Protein 9DDY (pdb70)

Radius of gyration: 24.17 Å; Cα contacts (8 Å, |Δi|>4): 860; chains: 2; bounding box: 58×56×66 Å

InterPro domains:
  IPR000092 Polyprenyl synthetase-like [PF00348] (26-270)
  IPR000092 Polyprenyl synthetase-like [cd00685] (27-274)
  IPR008949 Isoprenoid synthase domain superfamily [G3DSA:1.10.600.10] (1-289)
  IPR008949 Isoprenoid synthase domain superfamily [SSF48576] (5-269)
  IPR033749 Polyprenyl synthetase, conserved site [PS00444] (207-219)
  IPR033749 Polyprenyl synthetase, conserved site [PS00723] (77-93)
  IPR053378 Prenyl diphosphate synthase [NF045485] (5-272)

Sequence (554 aa):
SNAMKKQEKLALVESALEDFYGDQQFASSLRESVLYSIHAGGKRIRPFLLLEVLEALQVTIKPAHAQVATALEMIHTGSLIHDDLPAMDDDDYRRGRLTNHKKFGEAMAILAGDALFLDSYALIAQADLPSQIKVDLIANLSLASGSLGMVAGQVLDMEGEHQHLSLEELQTIHANKTGKLLAYPFQAAAIIAELSPEMQVKLKTVGELIGLAFQVRDDVLDVTASAEKSTYPALLGLEESIAFCNQTLDQANEKLEEIAQQLPFETESIVSVVESLRINMKKQEKLALVESALEDFYGDQQQFASSLRESVLYSIHAGGKRIRPFLLLEVLEALQVTIKPAHAQVATALEMIHTGSLIHDDLPAMDDDDYRRGRLTNHKKFGEAMAILAGDALFLDSYALIAQADLPSQIKVDLIANLSLASGSLGMVAGQVLDMEGEHQHLSLEELQTIHANKTGKLLAYPFQAAAIIAELSPEMQVKLKTVGELIGLAFQVRDDVLDVTAKSTYPALLGLEESIAFCNQTLDQANEKLEEIAQQLPFETESIVSVVESLRIN

Foldseek 3Di:
DVVVVLVVLVVLLLVLQDVVLDPVDDPVLLSVLLVVLVVPDDPLLLLSLLVLQLVQQVHDDDSLSSLLSNLLVLLVSLVVLVCCACVHVVNCDDPNDGGSCNVRNRVSSNVSSVCSNVCSLVSLCPGPADPVLSVVSVVLSCCLRDCNAQVVLSVLQRVQFPHDDDPVSVLSSQCRNFQSSQLSSQLNSCSRVVHDPVLSVLSSVLSNLLSVLQQLLVLLCCPVVHRGTDHPCNHPNSVVSLVSSLVSLVVSVVSLVVSVVPHSGDCVSVNVSSVVSRDD/DVLVVLVVLLVCLVCVVLDDPDDPVLLSVLLVCLVVVDDSLLLLSLLQQQLVLQVHDDDSLSSLLSNLLVLLVSLVVLVCCACVHVVNQDDPRHGHSCNVRNRVSSNVSSVCSNVCSLVSLVPGPADPVLSVVSVVLSCCLRDCNAQVVLSVCVRVCVVDDDDVVVVLVSQCRNFQSSQLSSQLNSCSRSVHDPVLSVLSSVLSSLLRSLVQLLVQLVVVVVCSHPCNPVRNPVSLVVSVVSLVVSVVSQVVSCVVHRGNCPVVNVVSVVSRDD

Organism: Streptococcus pneumoniae serotype 4 (strain ATCC BAA-334 / TIGR4) (NCBI:txid170187)

Secondary structure (DSSP, 8-state):
-HHHHHHHHHHHHHHHHHHHTTTT---HHHHHHHHHHHTT----HHHHHHHHHHHHTT----HHHHHHHHHHHHHHHHHHHHHTSTTTT--SEETTEE-HHHHH-HHHHHHHHHHHHHHHHHHHHTSSS-HHHHHHHHHHHHHHHSTTTHHHHHHHHHHTTT----HHHHHHHHIIIIIHHHHHHHHHHHHHTT--HHHHHHHHHHHHHHHHHHHHHHHHHHHHT------HHHHH-HHHHHHHHHHHHHHHHHHHHHHHTTS---THHHHHHHHHT---/-HHHHHHHHHHHHHHHHTSTT---HHHHHHHHHHHTT----HHHHHHHHHHHHTTPPP-HHHHHHHHHHHHHHHHHHHHHHSTTTT--SEETTEE-HHHHH-HHHHHHHHHHHHHHHHHHHHTSSS-HHHHHHHHHHHHHHHSTTTHHHHHHHHHHHTTS---HHHHHHHHIIIIIHHHHHHHHHHHHHTT--HHHHHHHHHHHHHHHHHHHHHHHHHHS----SHHHHT-HHHHHHHHHHHHHHHHHHHHHHHHHS----HHHHHHHHHT---

Structure (mmCIF, N/CA/C/O backbone):
data_9DDY
#
_entry.id   9DDY
#
_cell.length_a   51.643
_cell.length_b   101.496
_cell.length_c   119.889
_cell.angle_alpha   90.000
_cell.angle_beta   90.000
_cell.angle_gamma   90.000
#
_symmetry.space_group_name_H-M   'P 21 21 21'
#
loop_
_entity.id
_entity.type
_entity.pdbx_description
1 polymer Geranyltranstransferase
2 non-polymer GLYCEROL
3 water water
#
loop_
_atom_site.group_PDB
_atom_site.id
_atom_site.type_symbol
_atom_site.label_atom_id
_atom_site.label_alt_id
_atom_site.label_comp_id
_atom_site.label_asym_id
_atom_site.label_entity_id
_atom_site.label_seq_id
_atom_site.pdbx_PDB_ins_code
_atom_site.Cartn_x
_atom_site.Cartn_y
_atom_site.Cartn_z
_atom_site.occupancy
_atom_site.B_iso_or_equiv
_atom_site.auth_seq_id
_atom_site.auth_comp_id
_atom_site.auth_asym_id
_atom_site.auth_atom_id
_atom_site.pdbx_PDB_model_num
ATOM 1 N N . SER A 1 1 ? 21.38238 -13.62363 2.99496 1.000 80.22394 -2 SER A N 1
ATOM 2 C CA . SER A 1 1 ? 21.81438 -12.44047 2.26094 1.000 73.69886 -2 SER A CA 1
ATOM 3 C C . SER A 1 1 ? 22.09117 -11.29426 3.22572 1.000 66.88064 -2 SER A C 1
ATOM 4 O O . SER A 1 1 ? 21.25420 -10.97202 4.06779 1.000 68.61970 -2 SER A O 1
ATOM 7 N N . ASN A 1 2 ? 23.27457 -10.68581 3.10500 1.000 72.79972 -1 ASN A N 1
ATOM 8 C CA . ASN A 1 2 ? 23.63256 -9.59436 4.00542 1.000 74.11898 -1 ASN A CA 1
ATOM 9 C C . ASN A 1 2 ? 22.71932 -8.39235 3.80044 1.000 72.61737 -1 ASN A C 1
ATOM 10 O O . ASN A 1 2 ? 22.34912 -7.71388 4.76559 1.000 74.43605 -1 ASN A O 1
ATOM 15 N N . ALA A 1 3 ? 22.34204 -8.11449 2.54947 1.000 70.17107 0 ALA A N 1
ATOM 16 C CA . ALA A 1 3 ? 21.39997 -7.03080 2.28974 1.000 70.00316 0 ALA A CA 1
ATOM 17 C C . ALA A 1 3 ? 20.02060 -7.35717 2.84631 1.000 69.84207 0 ALA A C 1
ATOM 18 O O . ALA A 1 3 ? 19.33413 -6.47361 3.37372 1.000 66.21821 0 ALA A O 1
ATOM 20 N N . MET A 1 4 ? 19.59419 -8.61694 2.73701 1.000 64.57677 1 MET A N 1
ATOM 21 C CA . MET A 1 4 ? 18.37711 -9.03885 3.42137 1.000 65.29174 1 MET A CA 1
ATOM 22 C C . MET A 1 4 ? 18.52466 -8.86969 4.92924 1.000 60.89800 1 MET A C 1
ATOM 23 O O . MET A 1 4 ? 17.76415 -8.12871 5.56125 1.000 60.65747 1 MET A O 1
ATOM 28 N N . LYS A 1 5 ? 19.52894 -9.53120 5.51722 1.000 64.59363 2 LYS A N 1
ATOM 29 C CA . LYS A 1 5 ? 19.74198 -9.46176 6.96179 1.000 64.43613 2 LYS A CA 1
ATOM 30 C C . LYS A 1 5 ? 19.88938 -8.02658 7.45469 1.000 59.70928 2 LYS A C 1
ATOM 31 O O . LYS A 1 5 ? 19.48022 -7.71604 8.57875 1.000 60.30704 2 LYS A O 1
ATOM 37 N N . LYS A 1 6 ? 20.47202 -7.14125 6.64126 1.000 60.59624 3 LYS A N 1
ATOM 38 C CA . LYS A 1 6 ? 20.49284 -5.72577 6.99840 1.000 60.19849 3 LYS A CA 1
ATOM 39 C C . LYS A 1 6 ? 19.08146 -5.15527 7.03417 1.000 59.34942 3 LYS A C 1
ATOM 40 O O . LYS A 1 6 ? 18.72746 -4.40535 7.95124 1.000 56.57716 3 LYS A O 1
ATOM 46 N N . GLN A 1 7 ? 18.25815 -5.50974 6.04637 1.000 58.32468 4 GLN A N 1
ATOM 47 C CA . GLN A 1 7 ? 16.86608 -5.07518 6.04557 1.000 58.70824 4 GLN A CA 1
ATOM 48 C C . GLN A 1 7 ? 16.10826 -5.64859 7.23763 1.000 57.62197 4 GLN A C 1
ATOM 49 O O . GLN A 1 7 ? 15.24630 -4.97666 7.81682 1.000 56.56422 4 GLN A O 1
ATOM 55 N N . GLU A 1 8 ? 16.42858 -6.88448 7.62887 1.000 56.77650 5 GLU A N 1
ATOM 56 C CA . GLU A 1 8 ? 15.75045 -7.50459 8.76302 1.000 55.82857 5 GLU A CA 1
ATOM 57 C C . GLU A 1 8 ? 16.15023 -6.84461 10.07880 1.000 56.87091 5 GLU A C 1
ATOM 58 O O . GLU A 1 8 ? 15.31467 -6.68166 10.97669 1.000 55.12553 5 GLU A O 1
ATOM 64 N N . LYS A 1 9 ? 17.42008 -6.45604 10.21296 1.000 57.08368 6 LYS A N 1
ATOM 65 C CA . LYS A 1 9 ? 17.85298 -5.76573 11.42314 1.000 54.24937 6 LYS A CA 1
ATOM 66 C C . LYS A 1 9 ? 17.21256 -4.38711 11.52055 1.000 54.12819 6 LYS A C 1
ATOM 67 O O . LYS A 1 9 ? 16.70112 -4.00105 12.57856 1.000 53.49384 6 LYS A O 1
ATOM 73 N N . LEU A 1 10 ? 17.22030 -3.63483 10.41805 1.000 53.26041 7 LEU A N 1
ATOM 74 C CA . LEU A 1 10 ? 16.58124 -2.32527 10.40278 1.000 54.31316 7 LEU A CA 1
ATOM 75 C C . LEU A 1 10 ? 15.06893 -2.41911 10.55461 1.000 54.55411 7 LEU A C 1
ATOM 76 O O . LEU A 1 10 ? 14.44377 -1.45632 11.01287 1.000 53.44221 7 LEU A O 1
ATOM 81 N N . ALA A 1 11 ? 14.46800 -3.55058 10.17698 1.000 53.15571 8 ALA A N 1
ATOM 82 C CA . ALA A 1 11 ? 13.04426 -3.74397 10.42485 1.000 54.23334 8 ALA A CA 1
ATOM 83 C C . ALA A 1 11 ? 12.74937 -3.85476 11.91429 1.000 52.96764 8 ALA A C 1
ATOM 84 O O . ALA A 1 11 ? 11.67630 -3.43826 12.36349 1.000 52.40455 8 ALA A O 1
ATOM 86 N N . LEU A 1 12 ? 13.68087 -4.41246 12.69231 1.000 52.18747 9 LEU A N 1
ATOM 87 C CA . LEU A 1 12 ? 13.49731 -4.46014 14.13895 1.000 50.24396 9 LEU A CA 1
ATOM 88 C C . LEU A 1 12 ? 13.54489 -3.06280 14.74044 1.000 50.41458 9 LEU A C 1
ATOM 89 O O . LEU A 1 12 ? 12.74914 -2.73389 15.62836 1.000 53.40692 9 LEU A O 1
ATOM 94 N N . VAL A 1 13 ? 14.47352 -2.22903 14.26795 1.000 50.29088 10 VAL A N 1
ATOM 95 C CA . VAL A 1 13 ? 14.55763 -0.85306 14.74527 1.000 52.71507 10 VAL A CA 1
ATOM 96 C C . VAL A 1 13 ? 13.34359 -0.05624 14.28767 1.000 50.75600 10 VAL A C 1
ATOM 97 O O . VAL A 1 13 ? 12.76722 0.72221 15.05732 1.000 50.99598 10 VAL A O 1
ATOM 101 N N . GLU A 1 14 ? 12.93852 -0.23480 13.02839 1.000 51.25363 11 GLU A N 1
ATOM 102 C CA . GLU A 1 14 ? 11.74800 0.44295 12.52765 1.000 51.85400 11 GLU A CA 1
ATOM 103 C C . GLU A 1 14 ? 10.51101 0.03378 13.31607 1.000 53.09619 11 GLU A C 1
ATOM 104 O O . GLU A 1 14 ? 9.65880 0.87327 13.63042 1.000 54.25053 11 GLU A O 1
ATOM 110 N N . SER A 1 15 ? 10.39829 -1.25521 13.64668 1.000 53.07585 12 SER A N 1
ATOM 111 C CA . SER A 1 15 ? 9.25403 -1.72805 14.41820 1.000 53.93756 12 SER A CA 1
ATOM 112 C C . SER A 1 15 ? 9.25279 -1.14006 15.82310 1.000 56.35325 12 SER A C 1
ATOM 113 O O . SER A 1 15 ? 8.19886 -0.74577 16.33579 1.000 58.59542 12 SER A O 1
ATOM 116 N N . ALA A 1 16 ? 10.42342 -1.07632 16.46263 1.000 54.37539 13 ALA A N 1
ATOM 117 C CA . ALA A 1 16 ? 10.50765 -0.48278 17.79204 1.000 53.25216 13 ALA A CA 1
ATOM 118 C C . ALA A 1 16 ? 10.21936 1.01183 17.75832 1.000 54.22381 13 ALA A C 1
ATOM 119 O O . ALA A 1 16 ? 9.66322 1.55658 18.71931 1.000 54.66758 13 ALA A O 1
ATOM 121 N N . LEU A 1 17 ? 10.58853 1.68688 16.66700 1.000 51.99391 14 LEU A N 1
ATOM 122 C CA . LEU A 1 17 ? 10.32193 3.11650 16.55065 1.000 51.87498 14 LEU A CA 1
ATOM 123 C C . LEU A 1 17 ? 8.82777 3.39841 16.47270 1.000 55.83338 14 LEU A C 1
ATOM 124 O O . LEU A 1 17 ? 8.34507 4.38223 17.04597 1.000 54.24479 14 LEU A O 1
ATOM 129 N N . GLU A 1 18 ? 8.07863 2.54701 15.77075 1.000 52.97899 15 GLU A N 1
ATOM 130 C CA . GLU A 1 18 ? 6.64835 2.77859 15.61851 1.000 55.71218 15 GLU A CA 1
ATOM 131 C C . GLU A 1 18 ? 5.84991 2.33523 16.83892 1.000 54.95195 15 GLU A C 1
ATOM 132 O O . GLU A 1 18 ? 4.76861 2.87835 17.08710 1.000 54.01734 15 GLU A O 1
ATOM 138 N N . ASP A 1 19 ? 6.34425 1.36566 17.61336 1.000 59.60171 16 ASP A N 1
ATOM 139 C CA . ASP A 1 19 ? 5.61433 0.98575 18.81961 1.000 58.89726 16 ASP A CA 1
ATOM 140 C C . ASP A 1 19 ? 5.69563 2.07670 19.87820 1.000 57.95801 16 ASP A C 1
ATOM 141 O O . ASP A 1 19 ? 4.69603 2.38027 20.54168 1.000 58.25316 16 ASP A O 1
ATOM 146 N N . PHE A 1 20 ? 6.87441 2.67945 20.05062 1.000 53.24049 17 PHE A N 1
ATOM 147 C CA . PHE A 1 20 ? 7.01209 3.72971 21.05318 1.000 51.27656 17 PHE A CA 1
ATOM 148 C C . PHE A 1 20 ? 6.22518 4.97143 20.65859 1.000 49.29208 17 PHE A C 1
ATOM 149 O O . PHE A 1 20 ? 5.60716 5.61961 21.51143 1.000 48.81556 17 PHE A O 1
ATOM 157 N N . TYR A 1 21 ? 6.24259 5.32035 19.37865 1.000 48.24344 18 TYR A N 1
ATOM 158 C CA . TYR A 1 21 ? 5.43759 6.42180 18.85148 1.000 49.07679 18 TYR A CA 1
ATOM 159 C C . TYR A 1 21 ? 4.15947 5.90160 18.20725 1.000 50.38599 18 TYR A C 1
ATOM 160 O O . TYR A 1 21 ? 3.80867 6.26229 17.08482 1.000 50.17945 18 TYR A O 1
ATOM 169 N N . GLY A 1 22 ? 3.44487 5.03865 18.92554 1.000 50.09360 19 GLY A N 1
ATOM 170 C CA . GLY A 1 22 ? 2.23156 4.45162 18.39605 1.000 53.61191 19 GLY A CA 1
ATOM 171 C C . GLY A 1 22 ? 0.99326 4.71965 19.22510 1.000 54.30328 19 GLY A C 1
ATOM 172 O O . GLY A 1 22 ? 0.59809 5.87443 19.41718 1.000 54.42428 19 GLY A O 1
ATOM 173 N N . ASP A 1 23 ? 0.37417 3.64531 19.72310 1.000 54.19040 20 ASP A N 1
ATOM 174 C CA . ASP A 1 23 ? -0.90031 3.76667 20.42398 1.000 53.01467 20 ASP A CA 1
ATOM 175 C C . ASP A 1 23 ? -0.75878 4.49610 21.75365 1.000 53.47397 20 ASP A C 1
ATOM 176 O O . ASP A 1 23 ? -1.71895 5.12208 22.21752 1.000 51.50424 20 ASP A O 1
ATOM 181 N N . GLN A 1 24 ? 0.41719 4.42860 22.38233 1.000 52.20022 21 GLN A N 1
ATOM 182 C CA . GLN A 1 24 ? 0.60357 5.09555 23.66482 1.000 50.23679 21 GLN A CA 1
ATOM 183 C C . GLN A 1 24 ? 0.65201 6.61130 23.52690 1.000 48.99823 21 GLN A C 1
ATOM 184 O O . GLN A 1 24 ? 0.46745 7.31634 24.52452 1.000 47.59736 21 GLN A O 1
ATOM 190 N N . GLN A 1 25 ? 0.88796 7.12464 22.32224 1.000 48.22707 22 GLN A N 1
ATOM 191 C CA . GLN A 1 25 ? 0.94426 8.56499 22.11737 1.000 48.84616 22 GLN A CA 1
ATOM 192 C C . GLN A 1 25 ? -0.45146 9.17226 22.17288 1.000 48.68999 22 GLN A C 1
ATOM 193 O O . GLN A 1 25 ? -1.40881 8.62333 21.62098 1.000 48.86705 22 GLN A O 1
ATOM 199 N N . PHE A 1 26 ? -0.56466 10.31612 22.84773 1.000 46.88568 23 PHE A N 1
ATOM 200 C CA . PHE A 1 26 ? -1.81024 11.06596 22.88475 1.000 47.19651 23 PHE A CA 1
ATOM 201 C C . PHE A 1 26 ? -1.70559 12.44197 22.24341 1.000 47.33010 23 PHE A C 1
ATOM 202 O O . PHE A 1 26 ? -2.74294 13.06719 21.99474 1.000 49.23982 23 PHE A O 1
ATOM 210 N N . ALA A 1 27 ? -0.49706 12.92850 21.96841 1.000 44.58364 24 ALA A N 1
ATOM 211 C CA . ALA A 1 27 ? -0.29783 14.15240 21.19429 1.000 47.78151 24 ALA A CA 1
ATOM 212 C C . ALA A 1 27 ? -0.28615 13.76033 19.72242 1.000 46.37451 24 ALA A C 1
ATOM 213 O O . ALA A 1 27 ? 0.71406 13.25138 19.21165 1.000 46.79597 24 ALA A O 1
ATOM 215 N N . SER A 1 28 ? -1.40799 13.99572 19.03953 1.000 47.96773 25 SER A N 1
ATOM 216 C CA . SER A 1 28 ? -1.57021 13.50911 17.67254 1.000 47.51321 25 SER A CA 1
ATOM 217 C C . SER A 1 28 ? -0.52023 14.10399 16.73949 1.000 47.57064 25 SER A C 1
ATOM 218 O O . SER A 1 28 ? 0.16025 13.37437 16.00829 1.000 47.56928 25 SER A O 1
ATOM 221 N N . SER A 1 29 ? -0.36394 15.43144 16.76116 1.000 48.10398 26 SER A N 1
ATOM 222 C CA . SER A 1 29 ? 0.59405 16.07992 15.86978 1.000 47.58660 26 SER A CA 1
ATOM 223 C C . SER A 1 29 ? 2.03176 15.70562 16.20480 1.000 47.54300 26 SER A C 1
ATOM 224 O O . SER A 1 29 ? 2.87164 15.61662 15.30189 1.000 48.82210 26 SER A O 1
ATOM 227 N N . LEU A 1 30 ? 2.34018 15.49543 17.48589 1.000 46.68890 27 LEU A N 1
ATOM 228 C CA . LEU A 1 30 ? 3.70305 15.12787 17.85422 1.000 45.26814 27 LEU A CA 1
ATOM 229 C C . LEU A 1 30 ? 4.06808 13.75597 17.30373 1.000 43.58639 27 LEU A C 1
ATOM 230 O O . LEU A 1 30 ? 5.16525 13.56948 16.76479 1.000 44.57337 27 LEU A O 1
ATOM 235 N N . ARG A 1 31 ? 3.15542 12.78808 17.42060 1.000 44.59940 28 ARG A N 1
ATOM 236 C CA . ARG A 1 31 ? 3.39580 11.46972 16.84465 1.000 46.10543 28 ARG A CA 1
ATOM 237 C C . ARG A 1 31 ? 3.55809 11.55107 15.33386 1.000 46.87339 28 ARG A C 1
ATOM 238 O O . ARG A 1 31 ? 4.44796 10.91050 14.76250 1.000 46.40888 28 ARG A O 1
ATOM 246 N N . GLU A 1 32 ? 2.70706 12.33605 14.67051 1.000 45.83338 29 GLU A N 1
ATOM 247 C CA . GLU A 1 32 ? 2.77410 12.43607 13.21759 1.000 48.85004 29 GLU A CA 1
ATOM 248 C C . GLU A 1 32 ? 4.07231 13.09265 12.76583 1.000 47.82205 29 GLU A C 1
ATOM 249 O O . GLU A 1 32 ? 4.67841 12.66377 11.77743 1.000 48.04695 29 GLU A O 1
ATOM 255 N N . SER A 1 33 ? 4.51694 14.13133 13.47718 1.000 47.27399 30 SER A N 1
ATOM 256 C CA . SER A 1 33 ? 5.74796 14.81447 13.09189 1.000 47.70866 30 SER A CA 1
ATOM 257 C C . SER A 1 33 ? 6.96884 13.93376 13.32598 1.000 46.77346 30 SER A C 1
ATOM 258 O O . SER A 1 33 ? 7.89325 13.91515 12.50510 1.000 46.79862 30 SER A O 1
ATOM 261 N N . VAL A 1 34 ? 6.99153 13.19989 14.43993 1.000 43.89000 31 VAL A N 1
ATOM 262 C CA . VAL A 1 34 ? 8.12679 12.33223 14.73781 1.000 45.13453 31 VAL A CA 1
ATOM 263 C C . VAL A 1 34 ? 8.19977 11.18594 13.73586 1.000 48.63468 31 VAL A C 1
ATOM 264 O O . VAL A 1 34 ? 9.26798 10.88518 13.19016 1.000 46.22415 31 VAL A O 1
ATOM 268 N N . LEU A 1 35 ? 7.06393 10.53302 13.47243 1.000 49.98364 32 LEU A N 1
ATOM 269 C CA . LEU A 1 35 ? 7.05591 9.42588 12.52073 1.000 50.28283 32 LEU A CA 1
ATOM 270 C C . LEU A 1 35 ? 7.41640 9.88655 11.11495 1.000 50.12528 32 LEU A C 1
ATOM 271 O O . LEU A 1 35 ? 7.94790 9.09932 10.32383 1.000 49.04559 32 LEU A O 1
ATOM 276 N N . TYR A 1 36 ? 7.13873 11.15004 10.78516 1.000 48.43243 33 TYR A N 1
ATOM 277 C CA . TYR A 1 36 ? 7.47806 11.66021 9.46026 1.000 52.50331 33 TYR A CA 1
ATOM 278 C C . TYR A 1 36 ? 8.98508 11.64337 9.23497 1.000 53.19521 33 TYR A C 1
ATOM 279 O O . TYR A 1 36 ? 9.46615 11.13930 8.21367 1.000 53.16849 33 TYR A O 1
ATOM 288 N N . SER A 1 37 ? 9.74941 12.19514 10.18120 1.000 50.31895 34 SER A N 1
ATOM 289 C CA . SER A 1 37 ? 11.20302 12.15906 10.06046 1.000 50.36613 34 SER A CA 1
ATOM 290 C C . SER A 1 37 ? 11.73776 10.74093 10.20264 1.000 52.21445 34 SER A C 1
ATOM 291 O O . SER A 1 37 ? 12.79692 10.41967 9.65164 1.000 54.27411 34 SER A O 1
ATOM 294 N N . ILE A 1 38 ? 11.02512 9.88578 10.93695 1.000 51.53227 35 ILE A N 1
ATOM 295 C CA . ILE A 1 38 ? 11.39245 8.47562 11.00945 1.000 53.81880 35 ILE A CA 1
ATOM 296 C C . ILE A 1 38 ? 11.18339 7.80518 9.65657 1.000 57.98649 35 ILE A C 1
ATOM 297 O O . ILE A 1 38 ? 12.04499 7.06261 9.17153 1.000 59.62086 35 ILE A O 1
ATOM 302 N N . HIS A 1 39 ? 10.04212 8.06941 9.02136 1.000 56.26693 36 HIS A N 1
ATOM 303 C CA . HIS A 1 39 ? 9.69962 7.48184 7.73182 1.000 59.38484 36 HIS A CA 1
ATOM 304 C C . HIS A 1 39 ? 10.39431 8.16560 6.56120 1.000 67.37140 36 HIS A C 1
ATOM 305 O O . HIS A 1 39 ? 10.04706 7.89010 5.40693 1.000 69.57791 36 HIS A O 1
ATOM 312 N N . ALA A 1 40 ? 11.35670 9.04778 6.82504 1.000 68.66103 37 ALA A N 1
ATOM 313 C CA . ALA A 1 40 ? 12.14343 9.67794 5.77339 1.000 73.51681 37 ALA A CA 1
ATOM 314 C C . ALA A 1 40 ? 13.20507 8.75044 5.19679 1.000 84.51303 37 ALA A C 1
ATOM 315 O O . ALA A 1 40 ? 14.03339 9.20018 4.39791 1.000 87.29806 37 ALA A O 1
ATOM 317 N N . GLY A 1 41 ? 13.19976 7.47547 5.57835 1.000 92.85138 38 GLY A N 1
ATOM 318 C CA . GLY A 1 41 ? 14.18751 6.53664 5.08851 1.000 96.45877 38 GLY A CA 1
ATOM 319 C C . GLY A 1 41 ? 15.49541 6.63370 5.84234 1.000 104.16377 38 GLY A C 1
ATOM 320 O O . GLY A 1 41 ? 15.50661 6.72749 7.07309 1.000 100.75541 38 GLY A O 1
ATOM 321 N N . GLY A 1 42 ? 16.59814 6.61787 5.11944 1.000 106.30768 39 GLY A N 1
ATOM 322 C CA . GLY A 1 42 ? 17.89724 6.72534 5.74591 1.000 103.84023 39 GLY A CA 1
ATOM 323 C C . GLY A 1 42 ? 18.66470 5.41824 5.67017 1.000 99.66508 39 GLY A C 1
ATOM 324 O O . GLY A 1 42 ? 18.08834 4.32212 5.67888 1.000 97.13785 39 GLY A O 1
ATOM 325 N N . LYS A 1 43 ? 19.99234 5.53405 5.58592 1.000 97.01152 40 LYS A N 1
ATOM 326 C CA . LYS A 1 43 ? 20.82867 4.33904 5.58544 1.000 89.88868 40 LYS A CA 1
ATOM 327 C C . LYS A 1 43 ? 20.75899 3.61408 6.92363 1.000 82.64816 40 LYS A C 1
ATOM 328 O O . LYS A 1 43 ? 20.96467 2.39509 6.97864 1.000 81.00317 40 LYS A O 1
ATOM 334 N N . ARG A 1 44 ? 20.44680 4.34064 8.00035 1.000 69.73906 41 ARG A N 1
ATOM 335 C CA . ARG A 1 44 ? 20.37737 3.77700 9.34914 1.000 63.27343 41 ARG A CA 1
ATOM 336 C C . ARG A 1 44 ? 21.70232 3.12936 9.73591 1.000 55.33667 41 ARG A C 1
ATOM 337 O O . ARG A 1 44 ? 21.73414 2.07788 10.37647 1.000 52.96610 41 ARG A O 1
ATOM 345 N N . ILE A 1 45 ? 22.80855 3.76060 9.33724 1.000 55.20781 42 ILE A N 1
ATOM 346 C CA . ILE A 1 45 ? 24.11364 3.14472 9.54667 1.000 54.88117 42 ILE A CA 1
ATOM 347 C C . ILE A 1 45 ? 24.44138 3.05475 11.03186 1.000 48.43662 42 ILE A C 1
ATOM 348 O O . ILE A 1 45 ? 25.14487 2.13321 11.46223 1.000 48.80910 42 ILE A O 1
ATOM 353 N N . ARG A 1 46 ? 23.92140 3.98056 11.84647 1.000 46.57458 43 ARG A N 1
ATOM 354 C CA . ARG A 1 46 ? 24.23841 3.95270 13.27119 1.000 45.60054 43 ARG A CA 1
ATOM 355 C C . ARG A 1 46 ? 23.54843 2.79689 13.99538 1.000 43.86456 43 ARG A C 1
ATOM 356 O O . ARG A 1 46 ? 24.24227 2.02903 14.67825 1.000 41.87658 43 ARG A O 1
ATOM 364 N N . PRO A 1 47 ? 22.22506 2.60941 13.89295 1.000 44.02709 44 PRO A N 1
ATOM 365 C CA . PRO A 1 47 ? 21.63958 1.41186 14.51939 1.000 42.91692 44 PRO A CA 1
ATOM 366 C C . PRO A 1 47 ? 22.05655 0.12236 13.83815 1.000 45.76699 44 PRO A C 1
ATOM 367 O O . PRO A 1 47 ? 22.07195 -0.92824 14.49075 1.000 42.72142 44 PRO A O 1
ATOM 371 N N . PHE A 1 48 ? 22.39825 0.16549 12.54701 1.000 47.27112 45 PHE A N 1
ATOM 372 C CA . PHE A 1 48 ? 22.84513 -1.04586 11.86679 1.000 46.99030 45 PHE A CA 1
ATOM 373 C C . PHE A 1 48 ? 24.19965 -1.50512 12.39107 1.000 45.16913 45 PHE A C 1
ATOM 374 O O . PHE A 1 48 ? 24.41422 -2.70498 12.59763 1.000 45.36722 45 PHE A O 1
ATOM 382 N N . LEU A 1 49 ? 25.12144 -0.56677 12.62355 1.000 43.18600 46 LEU A N 1
ATOM 383 C CA . LEU A 1 49 ? 26.43569 -0.93696 13.14051 1.000 44.19527 46 LEU A CA 1
ATOM 384 C C . LEU A 1 49 ? 26.33135 -1.58747 14.51408 1.000 43.53555 46 LEU A C 1
ATOM 385 O O . LEU A 1 49 ? 27.08309 -2.51844 14.82302 1.000 42.05305 46 LEU A O 1
ATOM 390 N N . LEU A 1 50 ? 25.40783 -1.11264 15.35394 1.000 42.27382 47 LEU A N 1
ATOM 391 C CA . LEU A 1 50 ? 25.24954 -1.70137 16.68063 1.000 43.83180 47 LEU A CA 1
ATOM 392 C C . LEU A 1 50 ? 24.84651 -3.16553 16.57658 1.000 44.45226 47 LEU A C 1
ATOM 393 O O . LEU A 1 50 ? 25.43933 -4.03350 17.22721 1.000 42.61777 47 LEU A O 1
ATOM 398 N N . LEU A 1 51 ? 23.84033 -3.45965 15.75150 1.000 45.11057 48 LEU A N 1
ATOM 399 C CA . LEU A 1 51 ? 23.38574 -4.83699 15.61191 1.000 45.95916 48 LEU A CA 1
ATOM 400 C C . LEU A 1 51 ? 24.38434 -5.68545 14.83395 1.000 47.47782 48 LEU A C 1
ATOM 401 O O . LEU A 1 51 ? 24.45524 -6.90133 15.04552 1.000 51.75152 48 LEU A O 1
ATOM 406 N N . GLU A 1 52 ? 25.16945 -5.07119 13.94489 1.000 46.54384 49 GLU A N 1
ATOM 407 C CA . GLU A 1 52 ? 26.11498 -5.84187 13.14228 1.000 49.72294 49 GLU A CA 1
ATOM 408 C C . GLU A 1 52 ? 27.38012 -6.17252 13.92686 1.000 50.06793 49 GLU A C 1
ATOM 409 O O . GLU A 1 52 ? 27.89192 -7.29435 13.83557 1.000 51.53656 49 GLU A O 1
ATOM 415 N N . VAL A 1 53 ? 27.90127 -5.21185 14.69506 1.000 46.77188 50 VAL A N 1
ATOM 416 C CA . VAL A 1 53 ? 29.03286 -5.49736 15.57464 1.000 50.17846 50 VAL A CA 1
ATOM 417 C C . VAL A 1 53 ? 28.62364 -6.49439 16.65061 1.000 48.76776 50 VAL A C 1
ATOM 418 O O . VAL A 1 53 ? 29.41288 -7.35606 17.05676 1.000 48.29011 50 VAL A O 1
ATOM 422 N N . LEU A 1 54 ? 27.37897 -6.39800 17.12151 1.000 49.08539 51 LEU A N 1
ATOM 423 C CA . LEU A 1 54 ? 26.87623 -7.35401 18.10151 1.000 48.55564 51 LEU A CA 1
ATOM 424 C C . LEU A 1 54 ? 26.83383 -8.76151 17.52085 1.000 51.65952 51 LEU A C 1
ATOM 425 O O . LEU A 1 54 ? 27.20981 -9.73114 18.18977 1.000 51.12855 51 LEU A O 1
ATOM 430 N N . GLU A 1 55 ? 26.38255 -8.89156 16.27187 1.000 52.69981 52 GLU A N 1
ATOM 431 C CA . GLU A 1 55 ? 26.36054 -10.19851 15.62541 1.000 52.75434 52 GLU A CA 1
ATOM 432 C C . GLU A 1 55 ? 27.77184 -10.71838 15.38946 1.000 53.36818 52 GLU A C 1
ATOM 433 O O . GLU A 1 55 ? 28.02920 -11.92028 15.52626 1.000 54.70135 52 GLU A O 1
ATOM 439 N N . ALA A 1 56 ? 28.69899 -9.82662 15.03464 1.000 54.35729 53 ALA A N 1
ATOM 440 C CA . ALA A 1 56 ? 30.07570 -10.23419 14.78922 1.000 60.32835 53 ALA A CA 1
ATOM 441 C C . ALA A 1 56 ? 30.78581 -10.67304 16.06325 1.000 61.56257 53 ALA A C 1
ATOM 442 O O . ALA A 1 56 ? 31.75871 -11.43069 15.98467 1.000 65.24204 53 ALA A O 1
ATOM 444 N N . LEU A 1 57 ? 30.32729 -10.21585 17.22828 1.000 58.28970 54 LEU A N 1
ATOM 445 C CA . LEU A 1 57 ? 30.82752 -10.69819 18.50971 1.000 54.60855 54 LEU A CA 1
ATOM 446 C C . LEU A 1 57 ? 30.14579 -11.98536 18.95618 1.000 56.58037 54 LEU A C 1
ATOM 447 O O . LEU A 1 57 ? 30.25684 -12.34917 20.13257 1.000 57.50632 54 LEU A O 1
ATOM 452 N N . GLN A 1 58 ? 29.43946 -12.66237 18.04634 1.000 55.27311 55 GLN A N 1
ATOM 453 C CA . GLN A 1 58 ? 28.76180 -13.92919 18.33103 1.000 55.06133 55 GLN A CA 1
ATOM 454 C C . GLN A 1 58 ? 27.68398 -13.75997 19.40017 1.000 56.71983 55 GLN A C 1
ATOM 455 O O . GLN A 1 58 ? 27.53161 -14.59556 20.29353 1.000 56.65440 55 GLN A O 1
ATOM 461 N N . VAL A 1 59 ? 26.92301 -12.67360 19.30393 1.000 55.58074 56 VAL A N 1
ATOM 462 C CA . VAL A 1 59 ? 25.82234 -12.39214 20.21820 1.000 55.36885 56 VAL A CA 1
ATOM 463 C C . VAL A 1 59 ? 24.52397 -12.45538 19.42708 1.000 55.95317 56 VAL A C 1
ATOM 464 O O . VAL A 1 59 ? 24.34590 -11.71612 18.45099 1.000 57.25404 56 VAL A O 1
ATOM 468 N N . THR A 1 60 ? 23.61955 -13.33621 19.84613 1.000 55.65588 57 THR A N 1
ATOM 469 C CA . THR A 1 60 ? 22.32419 -13.45099 19.19020 1.000 54.42613 57 THR A CA 1
ATOM 470 C C . THR A 1 60 ? 21.49446 -12.19882 19.44914 1.000 55.52663 57 THR A C 1
ATOM 471 O O . THR A 1 60 ? 21.33793 -11.76968 20.59711 1.000 56.55508 57 THR A O 1
ATOM 475 N N . ILE A 1 61 ? 20.96797 -11.61059 18.37412 1.000 54.62010 58 ILE A N 1
ATOM 476 C CA . ILE A 1 61 ? 20.21833 -10.36545 18.48342 1.000 54.26071 58 ILE A CA 1
ATOM 477 C C . ILE A 1 61 ? 18.88231 -10.62756 19.16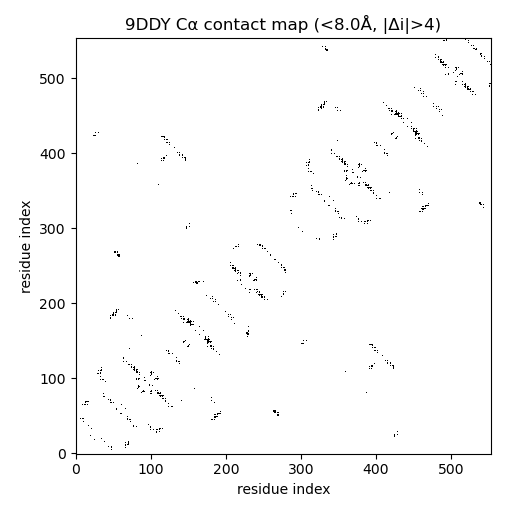341 1.000 55.03150 58 ILE A C 1
ATOM 478 O O . ILE A 1 61 ? 18.14938 -11.55568 18.79732 1.000 56.31787 58 ILE A O 1
ATOM 483 N N . LYS A 1 62 ? 18.56096 -9.80830 20.15585 1.000 54.02239 59 LYS A N 1
ATOM 484 C CA . LYS A 1 62 ? 17.30717 -9.85757 20.88603 1.000 52.39932 59 LYS A CA 1
ATOM 485 C C . LYS A 1 62 ? 16.59595 -8.51740 20.75704 1.000 50.31539 59 LYS A C 1
ATOM 486 O O . LYS A 1 62 ? 17.21765 -7.51169 20.39102 1.000 51.07233 59 LYS A O 1
ATOM 492 N N . PRO A 1 63 ? 15.28814 -8.46303 21.03271 1.000 49.42569 60 PRO A N 1
ATOM 493 C CA . PRO A 1 63 ? 14.59538 -7.16480 20.98223 1.000 51.34734 60 PRO A CA 1
ATOM 494 C C . PRO A 1 63 ? 15.21600 -6.10986 21.88171 1.000 50.48306 60 PRO A C 1
ATOM 495 O O . PRO A 1 63 ? 15.18017 -4.92288 21.53505 1.000 50.13083 60 PRO A O 1
ATOM 499 N N . ALA A 1 64 ? 15.79435 -6.49983 23.02120 1.000 49.49755 61 ALA A N 1
ATOM 500 C CA . ALA A 1 64 ? 16.46047 -5.51792 23.87048 1.000 48.52199 61 ALA A CA 1
ATOM 501 C C . ALA A 1 64 ? 17.62976 -4.86156 23.14860 1.000 47.70869 61 ALA A C 1
ATOM 502 O O . ALA A 1 64 ? 17.90160 -3.67354 23.35786 1.000 41.91172 61 ALA A O 1
ATOM 504 N N . HIS A 1 65 ? 18.32099 -5.61122 22.28725 1.000 48.89477 62 HIS A N 1
ATOM 505 C CA . HIS A 1 65 ? 19.41182 -5.03434 21.50863 1.000 47.99695 62 HIS A CA 1
ATOM 506 C C . HIS A 1 65 ? 18.89383 -4.02505 20.49345 1.000 45.27431 62 HIS A C 1
ATOM 507 O O . HIS A 1 65 ? 19.51044 -2.97337 20.28460 1.000 40.22599 62 HIS A O 1
ATOM 514 N N . ALA A 1 66 ? 17.76529 -4.32942 19.84845 1.000 46.20936 63 ALA A N 1
ATOM 515 C CA . ALA A 1 66 ? 17.20093 -3.40115 18.87635 1.000 42.79990 63 ALA A CA 1
ATOM 516 C C . ALA A 1 66 ? 16.70032 -2.12733 19.54307 1.000 41.65420 63 ALA A C 1
ATOM 517 O O . ALA A 1 66 ? 16.74687 -1.05241 18.93479 1.000 40.51044 63 ALA A O 1
ATOM 519 N N . GLN A 1 67 ? 16.22374 -2.22029 20.78615 1.000 41.51371 64 GLN A N 1
ATOM 520 C CA . GLN A 1 67 ? 15.77301 -1.01895 21.47756 1.000 41.54164 64 GLN A CA 1
ATOM 521 C C . GLN A 1 67 ? 16.93992 -0.10966 21.83931 1.000 40.23221 64 GLN A C 1
ATOM 522 O O . GLN A 1 67 ? 16.78067 1.11582 21.86473 1.000 40.37178 64 GLN A O 1
ATOM 528 N N . VAL A 1 68 ? 18.11633 -0.67957 22.10727 1.000 34.20900 65 VAL A N 1
ATOM 529 C CA . VAL A 1 68 ? 19.29514 0.15125 22.32705 1.000 38.58170 65 VAL A CA 1
ATOM 530 C C . VAL A 1 68 ? 19.68964 0.86000 21.03634 1.000 38.60868 65 VAL A C 1
ATOM 531 O O . VAL A 1 68 ? 19.96868 2.06544 21.03422 1.000 32.21590 65 VAL A O 1
ATOM 535 N N . ALA A 1 69 ? 19.70025 0.12985 19.91633 1.000 41.16052 66 ALA A N 1
ATOM 536 C CA . ALA A 1 69 ? 19.97389 0.74860 18.62283 1.000 40.83446 66 ALA A CA 1
ATOM 537 C C . ALA A 1 69 ? 18.90697 1.77024 18.25093 1.000 39.69603 66 ALA A C 1
ATOM 538 O O . ALA A 1 69 ? 19.20876 2.76395 17.57859 1.000 36.75768 66 ALA A O 1
ATOM 540 N N . THR A 1 70 ? 17.66032 1.53904 18.67133 1.000 36.54056 67 THR A N 1
ATOM 541 C CA . THR A 1 70 ? 16.59443 2.50199 18.41679 1.000 38.29889 67 THR A CA 1
ATOM 542 C C . THR A 1 70 ? 16.86103 3.81951 19.13281 1.000 37.94672 67 THR A C 1
ATOM 543 O O . THR A 1 70 ? 16.68861 4.89766 18.55139 1.000 35.36268 67 THR A O 1
ATOM 547 N N . ALA A 1 71 ? 17.28605 3.74929 20.39723 1.000 38.29839 68 ALA A N 1
ATOM 548 C CA . ALA A 1 71 ? 17.61858 4.95790 21.14321 1.000 36.37874 68 ALA A CA 1
ATOM 549 C C . ALA A 1 71 ? 18.69193 5.76787 20.43082 1.000 35.05823 68 ALA A C 1
ATOM 550 O O . ALA A 1 71 ? 18.62067 7.00184 20.38240 1.000 32.89642 68 ALA A O 1
ATOM 552 N N . LEU A 1 72 ? 19.69337 5.08861 19.86850 1.000 34.70312 69 LEU A N 1
ATOM 553 C CA . LEU A 1 72 ? 20.76141 5.78519 19.15968 1.000 36.18480 69 LEU A CA 1
ATOM 554 C C . LEU A 1 72 ? 20.21729 6.53827 17.95159 1.000 36.53381 69 LEU A C 1
ATOM 555 O O . LEU A 1 72 ? 20.52312 7.71971 17.75263 1.000 32.62848 69 LEU A O 1
ATOM 560 N N . GLU A 1 73 ? 19.39463 5.87259 17.13703 1.000 35.81134 70 GLU A N 1
ATOM 561 C CA . GLU A 1 73 ? 18.86138 6.52796 15.94782 1.000 39.78654 70 GLU A CA 1
ATOM 562 C C . GLU A 1 73 ? 17.88814 7.64498 16.30821 1.000 38.04826 70 GLU A C 1
ATOM 563 O O . GLU A 1 73 ? 17.75064 8.61078 15.54847 1.000 38.14506 70 GLU A O 1
ATOM 569 N N . MET A 1 74 ? 17.21957 7.54748 17.46080 1.000 34.99294 71 MET A N 1
ATOM 570 C CA . MET A 1 74 ? 16.31083 8.61562 17.86760 1.000 35.26611 71 MET A CA 1
ATOM 571 C C . MET A 1 74 ? 17.06386 9.91658 18.11498 1.000 34.18410 71 MET A C 1
ATOM 572 O O . MET A 1 74 ? 16.60229 10.99334 17.71985 1.000 34.20264 71 MET A O 1
ATOM 577 N N . ILE A 1 75 ? 18.22896 9.83858 18.76080 1.000 36.22872 72 ILE A N 1
ATOM 578 C CA . ILE A 1 75 ? 19.03017 11.03884 18.97678 1.000 34.70914 72 ILE A CA 1
ATOM 579 C C . ILE A 1 75 ? 19.55212 11.57720 17.65001 1.000 37.95235 72 ILE A C 1
ATOM 580 O O . ILE A 1 75 ? 19.51108 12.78801 17.39681 1.000 37.39549 72 ILE A O 1
ATOM 585 N N . HIS A 1 76 ? 20.03643 10.69055 16.77623 1.000 35.92787 73 HIS A N 1
ATOM 586 C CA . HIS A 1 76 ? 20.53510 11.13624 15.47890 1.000 35.93073 73 HIS A CA 1
ATOM 587 C C . HIS A 1 76 ? 19.42624 11.77348 14.64993 1.000 36.88281 73 HIS A C 1
ATOM 588 O O . HIS A 1 76 ? 19.63751 12.81145 14.01127 1.000 37.77716 73 HIS A O 1
ATOM 595 N N . THR A 1 77 ? 18.23443 11.16975 14.65319 1.000 34.54109 74 THR A N 1
ATOM 596 C CA . THR A 1 77 ? 17.11484 11.73369 13.90439 1.000 35.32531 74 THR A CA 1
ATOM 597 C C . THR A 1 77 ? 16.70190 13.08865 14.46619 1.000 38.28835 74 THR A C 1
ATOM 598 O O . THR A 1 77 ? 16.37804 14.01137 13.70874 1.000 39.62010 74 THR A O 1
ATOM 602 N N . GLY A 1 78 ? 16.70431 13.22743 15.79350 1.000 36.27943 75 GLY A N 1
ATOM 603 C CA . GLY A 1 78 ? 16.37649 14.50912 16.39263 1.000 36.19584 75 GLY A CA 1
ATOM 604 C C . GLY A 1 78 ? 17.36052 15.60184 16.02627 1.000 39.14090 75 GLY A C 1
ATOM 605 O O . GLY A 1 78 ? 16.97505 16.76334 15.86716 1.000 37.61662 75 GLY A O 1
ATOM 606 N N . SER A 1 79 ? 18.64036 15.25063 15.88399 1.000 34.25609 76 SER A N 1
ATOM 607 C CA . SER A 1 79 ? 19.63406 16.24308 15.49162 1.000 39.09933 76 SER A CA 1
ATOM 608 C C . SER A 1 79 ? 19.42156 16.71300 14.05905 1.000 40.66498 76 SER A C 1
ATOM 609 O O . SER A 1 79 ? 19.66947 17.88459 13.75060 1.000 38.13351 76 SER A O 1
ATOM 612 N N . LEU A 1 80 ? 18.96732 15.81905 13.17565 1.000 38.42516 77 LEU A N 1
ATOM 613 C CA . LEU A 1 80 ? 18.69223 16.21096 11.79711 1.000 42.42362 77 LEU A CA 1
ATOM 614 C C . LEU A 1 80 ? 17.50173 17.15945 11.71829 1.000 41.92633 77 LEU A C 1
ATOM 615 O O . LEU A 1 80 ? 17.49189 18.08380 10.89613 1.000 40.90490 77 LEU A O 1
ATOM 620 N N . ILE A 1 81 ? 16.48700 16.94530 12.56065 1.000 39.05545 78 ILE A N 1
ATOM 621 C CA . ILE A 1 81 ? 15.32462 17.83002 12.55958 1.000 38.29936 78 ILE A CA 1
ATOM 622 C C . ILE A 1 81 ? 15.73141 19.23767 12.97050 1.000 42.39296 78 ILE A C 1
ATOM 623 O O . ILE A 1 81 ? 15.26699 20.22997 12.39508 1.000 41.75451 78 ILE A O 1
ATOM 628 N N . HIS A 1 82 ? 16.61199 19.34843 13.96531 1.000 39.74403 79 HIS A N 1
ATOM 629 C CA . HIS A 1 82 ? 17.08062 20.66207 14.38410 1.000 42.98637 79 HIS A CA 1
ATOM 630 C C . HIS A 1 82 ? 18.09733 21.24438 13.40874 1.000 43.03412 79 HIS A C 1
ATOM 631 O O . HIS A 1 82 ? 18.13176 22.46504 13.22267 1.000 44.08947 79 HIS A O 1
ATOM 638 N N . ASP A 1 83 ? 18.91319 20.40083 12.76721 1.000 39.93126 80 ASP A N 1
ATOM 639 C CA . ASP A 1 83 ? 19.85571 20.90297 11.76946 1.000 45.28234 80 ASP A CA 1
ATOM 640 C C . ASP A 1 83 ? 19.12975 21.57910 10.61108 1.000 46.13874 80 ASP A C 1
ATOM 641 O O . ASP A 1 83 ? 19.61326 22.57678 10.06456 1.000 46.42388 80 ASP A O 1
ATOM 646 N N . ASP A 1 84 ? 17.96283 21.05821 10.22830 1.000 45.32423 81 ASP A N 1
ATOM 647 C CA . ASP A 1 84 ? 17.22574 21.59590 9.09018 1.000 52.69604 81 ASP A CA 1
ATOM 648 C C . ASP A 1 84 ? 16.47983 22.88605 9.40699 1.000 52.29118 81 ASP A C 1
ATOM 649 O O . ASP A 1 84 ? 15.95062 23.51262 8.48228 1.000 51.86561 81 ASP A O 1
ATOM 654 N N . LEU A 1 85 ? 16.42470 23.29310 10.67403 1.000 48.82418 82 LEU A N 1
ATOM 655 C CA . LEU A 1 85 ? 15.69426 24.49377 11.04835 1.000 49.19528 82 LEU A CA 1
ATOM 656 C C . LEU A 1 85 ? 16.29086 25.72161 10.36085 1.000 52.66089 82 LEU A C 1
ATOM 657 O O . LEU A 1 85 ? 17.49336 25.76454 10.08254 1.000 52.70586 82 LEU A O 1
ATOM 662 N N . PRO A 1 86 ? 15.46711 26.73469 10.07093 1.000 51.72511 83 PRO A N 1
ATOM 663 C CA . PRO A 1 86 ? 15.99801 27.93314 9.39809 1.000 55.27567 83 PRO A CA 1
ATOM 664 C C . PRO A 1 86 ? 17.11739 28.61439 10.16614 1.000 53.48223 83 PRO A C 1
ATOM 665 O O . PRO A 1 86 ? 18.05450 29.13744 9.55009 1.000 53.60565 83 PRO A O 1
ATOM 669 N N . ALA A 1 87 ? 17.05417 28.61563 11.49958 1.000 48.31912 84 ALA A N 1
ATOM 670 C CA . ALA A 1 87 ? 18.11158 29.23359 12.29010 1.000 49.22358 84 ALA A CA 1
ATOM 671 C C . ALA A 1 87 ? 19.41560 28.44904 12.23315 1.000 51.38517 84 ALA A C 1
ATOM 672 O O . ALA A 1 87 ? 20.46141 28.98107 12.61993 1.000 51.42529 84 ALA A O 1
ATOM 674 N N . MET A 1 88 ? 19.38105 27.20412 11.76232 1.000 51.35052 85 MET A N 1
ATOM 675 C CA . MET A 1 88 ? 20.58689 26.39067 11.68298 1.000 51.48900 85 MET A CA 1
ATOM 676 C C . MET A 1 88 ? 21.08756 26.31724 10.24669 1.000 51.59363 85 MET A C 1
ATOM 677 O O . MET A 1 88 ? 21.59206 27.30904 9.71181 1.000 56.10315 85 MET A O 1
ATOM 682 N N . ASP A 1 89 ? 20.95406 25.15119 9.61206 1.000 51.81725 86 ASP A N 1
ATOM 683 C CA . ASP A 1 89 ? 21.38668 25.00038 8.22767 1.000 56.97467 86 ASP A CA 1
ATOM 684 C C . ASP A 1 89 ? 20.35774 25.51122 7.22703 1.000 59.80603 86 ASP A C 1
ATOM 685 O O . ASP A 1 89 ? 20.71827 25.76593 6.07155 1.000 65.72138 86 ASP A O 1
ATOM 690 N N . ASP A 1 90 ? 19.10031 25.66660 7.64246 1.000 58.31126 87 ASP A N 1
ATOM 691 C CA . ASP A 1 90 ? 18.02713 26.20449 6.80355 1.000 58.86008 87 ASP A CA 1
ATOM 692 C C . ASP A 1 90 ? 17.90061 25.40695 5.50185 1.000 65.50623 87 ASP A C 1
ATOM 693 O O . ASP A 1 90 ? 18.24296 25.86145 4.40872 1.000 67.42107 87 ASP A O 1
ATOM 698 N N . ASP A 1 91 ? 17.39179 24.18840 5.66167 1.000 61.91695 88 ASP A N 1
ATOM 699 C CA . ASP A 1 91 ? 17.21016 23.25289 4.56015 1.000 61.78291 88 ASP A CA 1
ATOM 700 C C . ASP A 1 91 ? 15.72420 22.97778 4.39040 1.000 64.25364 88 ASP A C 1
ATOM 701 O O . ASP A 1 91 ? 15.06402 22.51767 5.32872 1.000 63.20016 88 ASP A O 1
ATOM 706 N N . ASP A 1 92 ? 15.19909 23.27629 3.20048 1.000 64.73731 89 ASP A N 1
ATOM 707 C CA . ASP A 1 92 ? 13.83319 22.88965 2.87156 1.000 67.23907 89 ASP A CA 1
ATOM 708 C C . ASP A 1 92 ? 13.73740 21.41065 2.52452 1.000 66.58932 89 ASP A C 1
ATOM 709 O O . ASP A 1 92 ? 12.68597 20.79549 2.73354 1.000 67.39810 89 ASP A O 1
ATOM 714 N N . TYR A 1 93 ? 14.81575 20.82720 2.00424 1.000 65.68469 90 TYR A N 1
ATOM 715 C CA . TYR A 1 93 ? 14.82576 19.43517 1.58194 1.000 68.59429 90 TYR A CA 1
ATOM 716 C C . TYR A 1 93 ? 16.10596 18.75707 2.04726 1.000 71.27937 90 TYR A C 1
ATOM 717 O O . TYR A 1 93 ? 17.17872 19.36745 2.04268 1.000 71.58224 90 TYR A O 1
ATOM 726 N N . ARG A 1 94 ? 15.98310 17.49497 2.45585 1.000 71.88864 91 ARG A N 1
ATOM 727 C CA . ARG A 1 94 ? 17.12239 16.59452 2.55953 1.000 74.76530 91 ARG A CA 1
ATOM 728 C C . ARG A 1 94 ? 16.71743 15.26096 1.94964 1.000 78.07510 91 ARG A C 1
ATOM 729 O O . ARG A 1 94 ? 15.59073 14.79611 2.14980 1.000 75.08681 91 ARG A O 1
ATOM 737 N N . ARG A 1 95 ? 17.63301 14.66676 1.18074 1.000 94.81043 92 ARG A N 1
ATOM 738 C CA . ARG A 1 95 ? 17.36079 13.44476 0.42032 1.000 99.89082 92 ARG A CA 1
ATOM 739 C C . ARG A 1 95 ? 16.18367 13.63483 -0.53594 1.000 96.88991 92 ARG A C 1
ATOM 740 O O . ARG A 1 95 ? 15.43901 12.69412 -0.82515 1.000 97.09656 92 ARG A O 1
ATOM 748 N N . GLY A 1 96 ? 16.00592 14.85764 -1.03280 1.000 85.20560 93 GLY A N 1
ATOM 749 C CA . GLY A 1 96 ? 14.90100 15.15537 -1.92091 1.000 84.29597 93 GLY A CA 1
ATOM 750 C C . GLY A 1 96 ? 13.52853 15.10083 -1.29032 1.000 82.34596 93 GLY A C 1
ATOM 751 O O . GLY A 1 96 ? 12.53191 15.06369 -2.01764 1.000 76.77800 93 GLY A O 1
ATOM 752 N N . ARG A 1 97 ? 13.43977 15.09311 0.03721 1.000 76.33769 94 ARG A N 1
ATOM 753 C CA . ARG A 1 97 ? 12.16708 15.06382 0.74205 1.000 72.82064 94 ARG A CA 1
ATOM 754 C C . ARG A 1 97 ? 11.99860 16.32597 1.57587 1.000 66.04014 94 ARG A C 1
ATOM 755 O O . ARG A 1 97 ? 12.96895 16.87305 2.10669 1.000 65.79129 94 ARG A O 1
ATOM 763 N N . LEU A 1 98 ? 10.75107 16.77649 1.69147 1.000 64.86974 95 LEU A N 1
ATOM 764 C CA . LEU A 1 98 ? 10.44983 17.97098 2.46956 1.000 65.92020 95 LEU A CA 1
ATOM 765 C C . LEU A 1 98 ? 10.81462 17.75342 3.93432 1.000 62.10827 95 LEU A C 1
ATOM 766 O O . LEU A 1 98 ? 10.49223 16.71476 4.51866 1.000 60.55906 95 LEU A O 1
ATOM 771 N N . THR A 1 99 ? 11.49384 18.73522 4.52671 1.000 61.28143 96 THR A N 1
ATOM 772 C CA . THR A 1 99 ? 11.96910 18.59147 5.89559 1.000 59.26684 96 THR A CA 1
ATOM 773 C C . THR A 1 99 ? 10.81110 18.70230 6.88690 1.000 56.35050 96 THR A C 1
ATOM 774 O O . THR A 1 99 ? 9.67180 19.01802 6.53173 1.000 56.58669 96 THR A O 1
ATOM 778 N N . ASN A 1 100 ? 11.12554 18.44161 8.15771 1.000 54.58178 97 ASN A N 1
ATOM 779 C CA . ASN A 1 100 ? 10.08910 18.38808 9.18371 1.000 51.61190 97 ASN A CA 1
ATOM 780 C C . ASN A 1 100 ? 9.48499 19.76600 9.43334 1.000 53.36591 97 ASN A C 1
ATOM 781 O O . ASN A 1 100 ? 8.25852 19.91366 9.49544 1.000 53.79026 97 ASN A O 1
ATOM 786 N N . HIS A 1 101 ? 10.32901 20.79140 9.57439 1.000 51.65455 98 HIS A N 1
ATOM 787 C CA . HIS A 1 101 ? 9.81790 22.13141 9.84115 1.000 53.85100 98 HIS A CA 1
ATOM 788 C C . HIS A 1 101 ? 9.08301 22.72174 8.64450 1.000 55.20737 98 HIS A C 1
ATOM 789 O O . HIS A 1 101 ? 8.30245 23.66340 8.81676 1.000 56.00984 98 HIS A O 1
ATOM 796 N N . LYS A 1 102 ? 9.31015 22.19600 7.43978 1.000 56.29719 99 LYS A N 1
ATOM 797 C CA . LYS A 1 102 ? 8.60266 22.70869 6.27315 1.000 58.21430 99 LYS A CA 1
ATOM 798 C C . LYS A 1 102 ? 7.18997 22.14861 6.17599 1.000 56.69948 99 LYS A C 1
ATOM 799 O O . LYS A 1 102 ? 6.28216 22.84709 5.71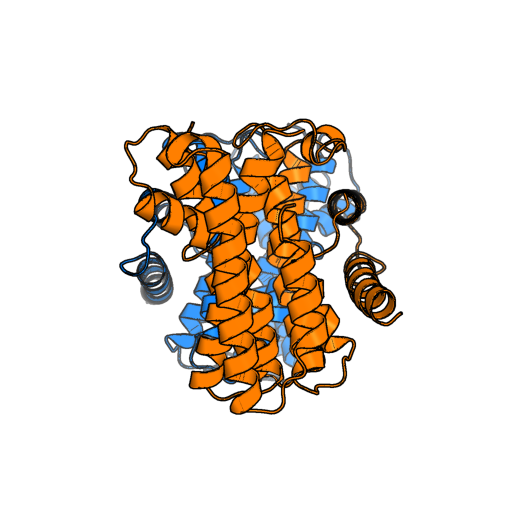247 1.000 57.25737 99 LYS A O 1
ATOM 805 N N . LYS A 1 103 ? 6.98110 20.90822 6.61495 1.000 54.85468 100 LYS A N 1
ATOM 806 C CA . LYS A 1 103 ? 5.66103 20.29715 6.55176 1.000 56.08556 100 LYS A CA 1
ATOM 807 C C . LYS A 1 103 ? 4.81624 20.58312 7.78717 1.000 55.50559 100 LYS A C 1
ATOM 808 O O . LYS A 1 103 ? 3.59694 20.75563 7.66688 1.000 60.59889 100 LYS A O 1
ATOM 814 N N . PHE A 1 104 ? 5.42798 20.65668 8.96955 1.000 53.82013 101 PHE A N 1
ATOM 815 C CA . PHE A 1 104 ? 4.67624 20.81576 10.20641 1.000 56.70579 101 PHE A CA 1
ATOM 816 C C . PHE A 1 104 ? 4.88535 22.15785 10.89783 1.000 53.07741 101 PHE A C 1
ATOM 817 O O . PHE A 1 104 ? 4.13378 22.47541 11.82662 1.000 53.45056 101 PHE A O 1
ATOM 825 N N . GLY A 1 105 ? 5.86357 22.95057 10.47700 1.000 53.19000 102 GLY A N 1
ATOM 826 C CA . GLY A 1 105 ? 6.16279 24.20722 11.12935 1.000 50.95424 102 GLY A CA 1
ATOM 827 C C . GLY A 1 105 ? 7.40059 24.11554 12.00981 1.000 49.05866 102 GLY A C 1
ATOM 828 O O . GLY A 1 105 ? 7.84834 23.03526 12.40320 1.000 48.08527 102 GLY A O 1
ATOM 829 N N . GLU A 1 106 ? 7.96425 25.28595 12.32657 1.000 48.48010 103 GLU A N 1
ATOM 830 C CA . GLU A 1 106 ? 9.20146 25.31868 13.10322 1.000 46.04281 103 GLU A CA 1
ATOM 831 C C . GLU A 1 106 ? 8.97434 24.85945 14.53760 1.000 44.12784 103 GLU A C 1
ATOM 832 O O . GLU A 1 106 ? 9.77339 24.08678 15.07878 1.000 44.07577 103 GLU A O 1
ATOM 838 N N . ALA A 1 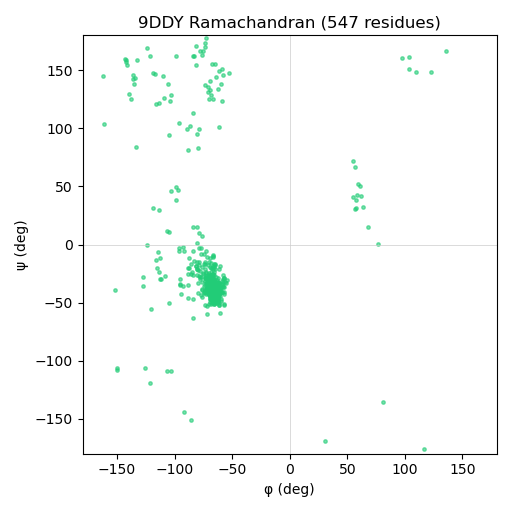107 ? 7.89721 25.32924 15.17228 1.000 45.91815 104 ALA A N 1
ATOM 839 C CA . ALA A 1 107 ? 7.61928 24.93147 16.54904 1.000 45.95371 104 ALA A CA 1
ATOM 840 C C . ALA A 1 107 ? 7.42752 23.42382 16.66042 1.000 44.45865 104 ALA A C 1
ATOM 841 O O . ALA A 1 107 ? 7.90816 22.79736 17.61300 1.000 39.55411 104 ALA A O 1
ATOM 843 N N . MET A 1 108 ? 6.73701 22.82052 15.68866 1.000 43.94894 105 MET A N 1
ATOM 844 C CA . MET A 1 108 ? 6.50288 21.38146 15.73978 1.000 43.47492 105 MET A CA 1
ATOM 845 C C . MET A 1 108 ? 7.80154 20.60414 15.54169 1.000 42.89085 105 MET A C 1
ATOM 846 O O . MET A 1 108 ? 8.03027 19.59151 16.21287 1.000 43.59394 105 MET A O 1
ATOM 851 N N . ALA A 1 109 ? 8.67158 21.06584 14.63486 1.000 41.56991 106 ALA A N 1
ATOM 852 C CA . ALA A 1 109 ? 9.95084 20.39039 14.42961 1.000 41.53021 106 ALA A CA 1
ATOM 853 C C . ALA A 1 109 ? 10.84557 20.50976 15.65679 1.000 37.85571 106 ALA A C 1
ATOM 854 O O . ALA A 1 109 ? 11.54312 19.55462 16.01633 1.000 34.25983 106 ALA A O 1
ATOM 856 N N . ILE A 1 110 ? 10.84729 21.67591 16.30632 1.000 39.30634 107 ILE A N 1
ATOM 857 C CA . ILE A 1 110 ? 11.64309 21.85061 17.51929 1.000 39.62615 107 ILE A CA 1
ATOM 858 C C . ILE A 1 110 ? 11.20204 20.85847 18.58795 1.000 37.48305 107 ILE A C 1
ATOM 859 O O . ILE A 1 110 ? 12.02741 20.18193 19.21329 1.000 32.53564 107 ILE A O 1
ATOM 864 N N . LEU A 1 111 ? 9.88852 20.74412 18.79973 1.000 38.04039 108 LEU A N 1
ATOM 865 C CA . LEU A 1 111 ? 9.38407 19.84519 19.83168 1.000 38.99271 108 LEU A CA 1
ATOM 866 C C . LEU A 1 111 ? 9.49777 18.38215 19.41492 1.000 38.13217 108 LEU A C 1
ATOM 867 O O . LEU A 1 111 ? 9.69285 17.51167 20.27141 1.000 33.57836 108 LEU A O 1
ATOM 872 N N . ALA A 1 112 ? 9.38629 18.09018 18.11540 1.000 36.56479 109 ALA A N 1
ATOM 873 C CA . ALA A 1 112 ? 9.58853 16.72062 17.65126 1.000 36.70461 109 ALA A CA 1
ATOM 874 C C . ALA A 1 112 ? 11.01480 16.25794 17.91758 1.000 37.08266 109 ALA A C 1
ATOM 875 O O . ALA A 1 112 ? 11.24111 15.10485 18.30452 1.000 36.03223 109 ALA A O 1
ATOM 877 N N . GLY A 1 113 ? 11.99082 17.14516 17.71688 1.000 34.54641 110 GLY A N 1
ATOM 878 C CA . GLY A 1 113 ? 13.36210 16.80632 18.05580 1.000 33.17422 110 GLY A CA 1
ATOM 879 C C . GLY A 1 113 ? 13.58061 16.70351 19.55337 1.000 34.27517 110 GLY A C 1
ATOM 880 O O . GLY A 1 113 ? 14.30956 15.82507 20.02385 1.000 32.72371 110 GLY A O 1
ATOM 881 N N . ASP A 1 114 ? 12.95664 17.60041 20.32327 1.000 31.60546 111 ASP A N 1
ATOM 882 C CA . ASP A 1 114 ? 13.06907 17.53015 21.77717 1.000 32.67175 111 ASP A CA 1
ATOM 883 C C . ASP A 1 114 ? 12.50258 16.22134 22.30849 1.000 33.09100 111 ASP A C 1
ATOM 884 O O . ASP A 1 114 ? 13.06598 15.62053 23.23036 1.000 32.45898 111 ASP A O 1
ATOM 889 N N . ALA A 1 115 ? 11.38705 15.76342 21.73852 1.000 32.87810 112 ALA A N 1
ATOM 890 C CA . ALA A 1 115 ? 10.79386 14.50604 22.18002 1.000 34.84748 112 ALA A CA 1
ATOM 891 C C . ALA A 1 115 ? 11.73098 13.33623 21.90807 1.000 33.84501 112 ALA A C 1
ATOM 892 O O . ALA A 1 115 ? 11.93108 12.47446 22.77024 1.000 32.64125 112 ALA A O 1
ATOM 894 N N . LEU A 1 116 ? 12.32526 13.29680 20.71200 1.000 32.41007 113 LEU A N 1
ATOM 895 C CA . LEU A 1 116 ? 13.26961 12.23138 20.38738 1.000 33.59882 113 LEU A CA 1
ATOM 896 C C . LEU A 1 116 ? 14.46079 12.23688 21.33855 1.000 32.98240 113 LEU A C 1
ATOM 897 O O . LEU A 1 116 ? 14.92644 11.17414 21.76687 1.000 32.02000 113 LEU A O 1
ATOM 902 N N . PHE A 1 117 ? 14.96591 13.42336 21.68407 1.000 28.62533 114 PHE A N 1
ATOM 903 C CA . PHE A 1 117 ? 16.08435 13.50570 22.61875 1.000 30.39417 114 PHE A CA 1
ATOM 904 C C . PHE A 1 117 ? 15.69374 12.96107 23.98862 1.000 31.78569 114 PHE A C 1
ATOM 905 O O . PHE A 1 117 ? 16.41300 12.14342 24.57509 1.000 28.66775 114 PHE A O 1
ATOM 913 N N . LEU A 1 118 ? 14.53824 13.38786 24.50324 1.000 31.48382 115 LEU A N 1
ATOM 914 C CA . LEU A 1 118 ? 14.12435 13.01442 25.85152 1.000 34.69418 115 LEU A CA 1
ATOM 915 C C . LEU A 1 118 ? 13.56009 11.59801 25.92029 1.000 34.85088 115 LEU A C 1
ATOM 916 O O . LEU A 1 118 ? 13.64913 10.95561 26.97344 1.000 32.70458 115 LEU A O 1
ATOM 921 N N . ASP A 1 119 ? 12.98504 11.09430 24.82266 1.000 30.92620 116 ASP A N 1
ATOM 922 C CA . ASP A 1 119 ? 12.45982 9.73317 24.79656 1.000 32.13850 116 ASP A CA 1
ATOM 923 C C . ASP A 1 119 ? 13.53794 8.67861 24.57358 1.000 34.47197 116 ASP A C 1
ATOM 924 O O . ASP A 1 119 ? 13.31323 7.51055 24.90922 1.000 33.68429 116 ASP A O 1
ATOM 929 N N . SER A 1 120 ? 14.69209 9.06093 24.01734 1.000 33.43201 117 SER A N 1
ATOM 930 C CA . SER A 1 120 ? 15.68161 8.07853 23.57701 1.000 34.13183 117 SER A CA 1
ATOM 931 C C . SER A 1 120 ? 16.11207 7.16066 24.71610 1.000 34.21400 117 SER A C 1
ATOM 932 O O . SER A 1 120 ? 16.07207 5.93149 24.58733 1.000 34.49002 117 SER A O 1
ATOM 935 N N . TYR A 1 121 ? 16.52122 7.74129 25.84541 1.000 30.21419 118 TYR A N 1
ATOM 936 C CA . TYR A 1 121 ? 17.03919 6.94519 26.95200 1.000 33.66336 118 TYR A CA 1
ATOM 937 C C . TYR A 1 121 ? 15.98318 6.03350 27.56386 1.000 33.30349 118 TYR A C 1
ATOM 938 O O . TYR A 1 121 ? 16.33887 5.07587 28.25883 1.000 33.76333 118 TYR A O 1
ATOM 947 N N . ALA A 1 122 ? 14.69893 6.30373 27.31732 1.000 31.62592 119 ALA A N 1
ATOM 948 C CA . ALA A 1 122 ? 13.64507 5.45226 27.85668 1.000 36.93269 119 ALA A CA 1
ATOM 949 C C . ALA A 1 122 ? 13.68928 4.05262 27.25996 1.000 38.00280 119 ALA A C 1
ATOM 950 O O . ALA A 1 122 ? 13.34278 3.08086 27.93997 1.000 38.09799 119 ALA A O 1
ATOM 952 N N . LEU A 1 123 ? 14.11135 3.92483 26.00036 1.000 38.02319 120 LEU A N 1
ATOM 953 C CA . LEU A 1 123 ? 14.16646 2.60407 25.38428 1.000 39.47067 120 LEU A CA 1
ATOM 954 C C . LEU A 1 123 ? 15.30489 1.76575 25.94664 1.000 38.70143 120 LEU A C 1
ATOM 955 O O . LEU A 1 123 ? 15.20825 0.53360 25.97446 1.000 42.08358 120 LEU A O 1
ATOM 960 N N . ILE A 1 124 ? 16.38390 2.40423 26.39662 1.000 31.87464 121 ILE A N 1
ATOM 961 C CA . ILE A 1 124 ? 17.43687 1.65910 27.07515 1.000 39.01058 121 ILE A CA 1
ATOM 962 C C . ILE A 1 124 ? 17.00167 1.28374 28.48512 1.000 39.27477 121 ILE A C 1
ATOM 963 O O . ILE A 1 124 ? 17.25120 0.16465 28.94605 1.000 38.19224 121 ILE A O 1
ATOM 968 N N . ALA A 1 125 ? 16.33329 2.20176 29.18746 1.000 40.08846 122 ALA A N 1
ATOM 969 C CA . ALA A 1 125 ? 15.93704 1.92630 30.56430 1.000 40.57076 122 ALA A CA 1
ATOM 970 C C . ALA A 1 125 ? 14.83135 0.88008 30.64090 1.000 39.18694 122 ALA A C 1
ATOM 971 O O . ALA A 1 125 ? 14.71394 0.18128 31.65400 1.000 40.56221 122 ALA A O 1
ATOM 973 N N . GLN A 1 126 ? 14.02252 0.75037 29.59011 1.000 40.85464 123 GLN A N 1
ATOM 974 C CA . GLN A 1 126 ? 12.90323 -0.18291 29.56933 1.000 42.80529 123 GLN A CA 1
ATOM 975 C C . GLN A 1 126 ? 13.23616 -1.50799 28.89318 1.000 44.02515 123 GLN A C 1
ATOM 976 O O . GLN A 1 126 ? 12.38260 -2.40143 28.85991 1.000 45.05028 123 GLN A O 1
ATOM 982 N N . ALA A 1 127 ? 14.44438 -1.65759 28.35646 1.000 44.50921 124 ALA A N 1
ATOM 983 C CA . ALA A 1 127 ? 14.83254 -2.88581 27.68316 1.000 44.41768 124 ALA A CA 1
ATOM 984 C C . ALA A 1 127 ? 15.13976 -3.98510 28.69633 1.000 46.60741 124 ALA A C 1
ATOM 985 O O . ALA A 1 127 ? 15.35208 -3.73527 29.88543 1.000 42.42580 124 ALA A O 1
ATOM 987 N N . ASP A 1 128 ? 15.16328 -5.22332 28.20403 1.000 45.15088 125 ASP A N 1
ATOM 988 C CA . ASP A 1 128 ? 15.46465 -6.38263 29.04222 1.000 45.57323 125 ASP A CA 1
ATOM 989 C C . ASP A 1 128 ? 16.97699 -6.59223 29.05007 1.000 47.25228 125 ASP A C 1
ATOM 990 O O . ASP A 1 128 ? 17.53577 -7.41259 28.31823 1.000 49.45846 125 ASP A O 1
ATOM 995 N N . LEU A 1 129 ? 17.64412 -5.82148 29.89822 1.000 44.09485 126 LEU A N 1
ATOM 996 C CA . LEU A 1 129 ? 19.08647 -5.86518 30.06646 1.000 45.61015 126 LEU A CA 1
ATOM 997 C C . LEU A 1 129 ? 19.40745 -5.67975 31.55061 1.000 46.70267 126 LEU A C 1
ATOM 998 O O . LEU A 1 129 ? 18.59475 -5.13583 32.29448 1.000 44.06181 126 LEU A O 1
ATOM 1003 N N . PRO A 1 130 ? 20.57881 -6.14553 31.98480 1.000 44.58170 127 PRO A N 1
ATOM 1004 C CA . PRO A 1 130 ? 20.99528 -5.87361 33.37006 1.000 41.23556 127 PRO A CA 1
ATOM 1005 C C . PRO A 1 130 ? 21.07028 -4.37942 33.64397 1.000 43.96616 127 PRO A C 1
ATOM 1006 O O . PRO A 1 130 ? 21.33330 -3.57148 32.74989 1.000 42.67722 127 PRO A O 1
ATOM 1010 N N . SER A 1 131 ? 20.83990 -4.02040 34.91029 1.000 40.82171 128 SER A N 1
ATOM 1011 C CA . SER A 1 131 ? 20.72117 -2.61223 35.27883 1.000 42.53032 128 SER A CA 1
ATOM 1012 C C . SER A 1 131 ? 22.02588 -1.85698 35.05676 1.000 40.30748 128 SER A C 1
ATOM 1013 O O . SER A 1 131 ? 22.01708 -0.72753 34.55340 1.000 37.48512 128 SER A O 1
ATOM 1016 N N . GLN A 1 132 ? 23.15823 -2.45385 35.43563 1.000 40.20267 129 GLN A N 1
ATOM 1017 C CA . GLN A 1 132 ? 24.43086 -1.76155 35.26200 1.000 40.96444 129 GLN A CA 1
ATOM 1018 C C . GLN A 1 132 ? 24.78322 -1.60267 33.78907 1.000 40.21060 129 GLN A C 1
ATOM 1019 O O . GLN A 1 132 ? 25.38161 -0.59183 33.40281 1.000 39.69805 129 GLN A O 1
ATOM 1025 N N . ILE A 1 133 ? 24.41733 -2.57969 32.95573 1.000 40.83046 130 ILE A N 1
ATOM 1026 C CA . ILE A 1 133 ? 24.62181 -2.44460 31.51615 1.000 40.37553 130 ILE A CA 1
ATOM 1027 C C . ILE A 1 133 ? 23.82685 -1.26334 30.97694 1.000 40.71741 130 ILE A C 1
ATOM 1028 O O . ILE A 1 133 ? 24.32354 -0.48508 30.15313 1.000 38.60860 130 ILE A O 1
ATOM 1033 N N . LYS A 1 134 ? 22.58584 -1.10160 31.44220 1.000 38.59122 131 LYS A N 1
ATOM 1034 C CA . LYS A 1 134 ? 21.78348 0.04118 31.01856 1.000 40.06494 131 LYS A CA 1
ATOM 1035 C C . LYS A 1 134 ? 22.41453 1.35250 31.46692 1.000 39.99131 131 LYS A C 1
ATOM 1036 O O . LYS A 1 134 ? 22.38550 2.34683 30.73206 1.000 35.97698 131 LYS A O 1
ATOM 1042 N N . VAL A 1 135 ? 22.99434 1.37310 32.66940 1.000 38.57122 132 VAL A N 1
ATOM 1043 C CA . VAL A 1 135 ? 23.64654 2.58573 33.15365 1.000 37.35757 132 VAL A CA 1
ATOM 1044 C C . VAL A 1 135 ? 24.84479 2.93586 32.27935 1.000 36.26332 132 VAL A C 1
ATOM 1045 O O . VAL A 1 135 ? 25.04508 4.10150 31.91950 1.000 34.88461 132 VAL A O 1
ATOM 1049 N N . ASP A 1 136 ? 25.65327 1.93938 31.91109 1.000 38.28290 133 ASP A N 1
ATOM 1050 C CA . ASP A 1 136 ? 26.81610 2.22249 31.07574 1.000 35.42709 133 ASP A CA 1
ATOM 1051 C C . ASP A 1 136 ? 26.39974 2.62392 29.66690 1.000 38.77865 133 ASP A C 1
ATOM 1052 O O . ASP A 1 136 ? 27.01400 3.51213 29.06436 1.000 37.85489 133 ASP A O 1
ATOM 1057 N N . LEU A 1 137 ? 25.35501 1.98864 29.12839 1.000 38.79732 134 LEU A N 1
ATOM 1058 C CA . LEU A 1 137 ? 24.86230 2.36704 27.80731 1.000 35.32277 134 LEU A CA 1
ATOM 1059 C C . LEU A 1 137 ? 24.31313 3.78873 27.80686 1.000 33.91341 134 LEU A C 1
ATOM 1060 O O . LEU A 1 137 ? 24.53492 4.54399 26.85299 1.000 32.98605 134 LEU A O 1
ATOM 1065 N N . ILE A 1 138 ? 23.60032 4.17286 28.86894 1.000 32.72766 135 ILE A N 1
ATOM 1066 C CA . ILE A 1 138 ? 22.99606 5.50116 28.92110 1.000 33.74373 135 ILE A CA 1
ATOM 1067 C C . ILE A 1 138 ? 24.06019 6.56939 29.13818 1.000 33.55298 135 ILE A C 1
ATOM 1068 O O . ILE A 1 138 ? 24.03337 7.62921 28.49958 1.000 29.29674 135 ILE A O 1
ATOM 1073 N N . ALA A 1 139 ? 25.01773 6.30585 30.03211 1.000 32.20818 136 ALA A N 1
ATOM 1074 C CA . ALA A 1 139 ? 26.06131 7.28590 30.31809 1.000 34.26629 136 ALA A CA 1
ATOM 1075 C C . ALA A 1 139 ? 26.90170 7.58323 29.08245 1.000 33.00706 136 ALA A C 1
ATOM 1076 O O . ALA A 1 139 ? 27.21130 8.74615 28.79901 1.000 32.52024 136 ALA A O 1
ATOM 1078 N N . ASN A 1 140 ? 27.28072 6.54636 28.33341 1.000 32.02102 137 ASN A N 1
ATOM 1079 C CA . ASN A 1 140 ? 28.09897 6.76213 27.14500 1.000 36.80715 137 ASN A CA 1
ATOM 1080 C C . ASN A 1 140 ? 27.29703 7.39074 26.01287 1.000 35.04818 137 ASN A C 1
ATOM 1081 O O . ASN A 1 140 ? 27.84578 8.17319 25.22913 1.000 33.51173 137 ASN A O 1
ATOM 1086 N N . LEU A 1 141 ? 26.00580 7.06760 25.91126 1.000 35.48729 138 LEU A N 1
ATOM 1087 C CA . LEU A 1 141 ? 25.16987 7.68377 24.88576 1.000 34.15921 138 LEU A CA 1
ATOM 1088 C C . LEU A 1 141 ? 25.00557 9.17653 25.13544 1.000 32.43077 138 LEU A C 1
ATOM 1089 O O . LEU A 1 141 ? 25.05555 9.97895 24.19590 1.000 30.26780 138 LEU A O 1
ATOM 1094 N N . SER A 1 142 ? 24.80518 9.56643 26.39569 1.000 31.67714 139 SER A N 1
ATOM 1095 C CA . SER A 1 142 ? 24.72843 10.98484 26.72641 1.000 31.17988 139 SER A CA 1
ATOM 1096 C C . SER A 1 142 ? 26.06960 11.67217 26.50489 1.000 30.95551 139 SER A C 1
ATOM 1097 O O . SER A 1 142 ? 26.12048 12.80110 26.00160 1.000 30.92234 139 SER A O 1
ATOM 1100 N N . LEU A 1 143 ? 27.16571 11.00030 26.86704 1.000 31.26321 140 LEU A N 1
ATOM 1101 C CA . LEU A 1 143 ? 28.49331 11.57634 26.67858 1.000 33.06779 140 LEU A CA 1
ATOM 1102 C C . LEU A 1 143 ? 28.76105 11.88656 25.21055 1.000 35.49762 140 LEU A C 1
ATOM 1103 O O . LEU A 1 143 ? 29.38699 12.90250 24.88618 1.000 35.45353 140 LEU A O 1
ATOM 1108 N N . ALA A 1 144 ? 28.28591 11.02979 24.30752 1.000 30.90434 141 ALA A N 1
ATOM 1109 C CA . ALA A 1 144 ? 28.53367 11.21607 22.88548 1.000 33.69496 141 ALA A CA 1
ATOM 1110 C C . ALA A 1 144 ? 27.55521 12.18003 22.22334 1.000 33.08330 141 ALA A C 1
ATOM 1111 O O . ALA A 1 144 ? 27.82589 12.63312 21.10620 1.000 30.94965 141 ALA A O 1
ATOM 1113 N N . SER A 1 145 ? 26.44415 12.51861 22.88148 1.000 33.39660 142 SER A N 1
ATOM 1114 C CA . SER A 1 145 ? 25.38697 13.31791 22.27207 1.000 33.11330 142 SER A CA 1
ATOM 1115 C C . SER A 1 145 ? 25.28078 14.73818 22.80755 1.000 32.92220 142 SER A C 1
ATOM 1116 O O . SER A 1 145 ? 24.81142 15.61701 22.08100 1.000 33.36772 142 SER A O 1
ATOM 1119 N N . GLY A 1 146 ? 25.68990 14.98791 24.05062 1.000 33.45573 143 GLY A N 1
ATOM 1120 C CA . GLY A 1 146 ? 25.44137 16.27766 24.66999 1.000 34.01912 143 GLY A CA 1
ATOM 1121 C C . GLY A 1 146 ? 26.54125 17.30839 24.50573 1.000 34.43407 143 GLY A C 1
ATOM 1122 O O . GLY A 1 146 ? 27.18984 17.37469 23.45720 1.000 33.37590 143 GLY A O 1
ATOM 1123 N N . SER A 1 147 ? 26.75888 18.12106 25.54621 1.000 33.63584 144 SER A N 1
ATOM 1124 C CA . SER A 1 147 ? 27.74175 19.19904 25.49840 1.000 34.61467 144 SER A CA 1
ATOM 1125 C C . SER A 1 147 ? 29.17682 18.69981 25.40088 1.000 34.48709 144 SER A C 1
ATOM 1126 O O . SER A 1 147 ? 30.08032 19.51273 25.18267 1.000 33.07477 144 SER A O 1
ATOM 1129 N N . LEU A 1 148 ? 29.41549 17.40152 25.56784 1.000 33.52717 145 LEU A N 1
ATOM 1130 C CA . LEU A 1 148 ? 30.74246 16.83190 25.38395 1.000 35.98211 145 LEU A CA 1
ATOM 1131 C C . LEU A 1 148 ? 30.84379 16.01780 24.10200 1.000 33.68069 145 LEU A C 1
ATOM 1132 O O . LEU A 1 148 ? 31.83239 15.30370 23.90674 1.000 33.95024 145 LEU A O 1
ATOM 1137 N N . GLY A 1 149 ? 29.84940 16.11288 23.22333 1.000 34.66002 146 GLY A N 1
ATOM 1138 C CA . GLY A 1 149 ? 29.85912 15.35590 21.98927 1.000 35.75976 146 GLY A CA 1
ATOM 1139 C C . GLY A 1 149 ? 29.13209 16.03533 20.84753 1.000 35.82432 146 GLY A C 1
ATOM 1140 O O . GLY A 1 149 ? 29.61050 17.03688 20.30635 1.000 35.10670 146 GLY A O 1
ATOM 1141 N N . MET A 1 150 ? 27.96006 15.50430 20.48976 1.000 34.25866 147 MET A N 1
ATOM 1142 C CA . MET A 1 150 ? 27.27967 15.93263 19.27025 1.000 35.03017 147 MET A CA 1
ATOM 1143 C C . MET A 1 150 ? 26.93249 17.41628 19.30698 1.000 37.37247 147 MET A C 1
ATOM 1144 O O . MET A 1 150 ? 27.24628 18.15988 18.37011 1.000 36.86708 147 MET A O 1
ATOM 1149 N N . VAL A 1 151 ? 26.27322 17.86554 20.37739 1.000 28.99914 148 VAL A N 1
ATOM 1150 C CA . VAL A 1 151 ? 25.84879 19.26212 20.44472 1.000 36.05598 148 VAL A CA 1
ATOM 1151 C C . VAL A 1 151 ? 27.05703 20.19027 20.42776 1.000 34.67664 148 VAL A C 1
ATOM 1152 O O . VAL A 1 151 ? 27.04438 21.23595 19.76639 1.000 32.58297 148 VAL A O 1
ATOM 1156 N N . ALA A 1 152 ? 28.12322 19.82103 21.14274 1.000 36.00798 149 ALA A N 1
ATOM 1157 C CA . ALA A 1 152 ? 29.34497 20.61860 21.10097 1.000 36.67426 149 ALA A CA 1
ATOM 1158 C C . ALA A 1 152 ? 29.91259 20.68041 19.68849 1.000 38.70003 149 ALA A C 1
ATOM 1159 O O . ALA A 1 152 ? 30.41971 21.72389 19.25993 1.000 38.97788 149 ALA A O 1
ATOM 1161 N N . GLY A 1 153 ? 29.83269 19.57269 18.94859 1.000 35.90089 150 GLY A N 1
ATOM 1162 C CA . GLY A 1 153 ? 30.28571 19.58570 17.56789 1.000 40.79463 150 GLY A CA 1
ATOM 1163 C C . GLY A 1 153 ? 29.44303 20.48867 16.68865 1.000 38.44625 150 GLY A C 1
ATOM 1164 O O . GLY A 1 153 ? 29.96693 21.17590 15.80797 1.000 35.32053 150 GLY A O 1
ATOM 1165 N N . GLN A 1 154 ? 28.12712 20.50151 16.91477 1.000 40.47207 151 GLN A N 1
ATOM 1166 C CA . GLN A 1 154 ? 27.25686 21.39746 16.16075 1.000 40.33091 151 GLN A CA 1
ATOM 1167 C C . GLN A 1 154 ? 27.56934 22.85661 16.46842 1.000 42.12499 151 GLN A C 1
ATOM 1168 O O . GLN A 1 154 ? 27.49537 23.71219 15.57935 1.000 46.15707 151 GLN A O 1
ATOM 1174 N N . VAL A 1 155 ? 27.92307 23.15990 17.71942 1.000 37.59958 152 VAL A N 1
ATOM 1175 C CA . VAL A 1 155 ? 28.25781 24.53379 18.08351 1.000 44.01186 152 VAL A CA 1
ATOM 1176 C C . VAL A 1 155 ? 29.55213 24.96331 17.40417 1.000 46.15826 152 VAL A C 1
ATOM 1177 O O . VAL A 1 155 ? 29.61464 26.01862 16.76333 1.000 50.05964 152 VAL A O 1
ATOM 1181 N N . LEU A 1 156 ? 30.60322 24.14862 17.52971 1.000 45.55406 153 LEU A N 1
ATOM 1182 C CA . LEU A 1 156 ? 31.88470 24.49047 16.92019 1.000 47.82635 153 LEU A CA 1
ATOM 1183 C C . LEU A 1 156 ? 31.79286 24.53290 15.40114 1.000 49.74129 153 LEU A C 1
ATOM 1184 O O . LEU A 1 156 ? 32.48303 25.33448 14.76112 1.000 54.69956 153 LEU A O 1
ATOM 1189 N N . ASP A 1 157 ? 30.95263 23.68263 14.80653 1.000 49.68872 154 ASP A N 1
ATOM 1190 C CA . ASP A 1 157 ? 30.77472 23.71714 13.35853 1.000 52.11122 154 ASP A CA 1
ATOM 1191 C C . ASP A 1 157 ? 30.07401 24.99772 12.92370 1.000 57.21909 154 ASP A C 1
ATOM 1192 O O . ASP A 1 157 ? 30.46658 25.62143 11.93045 1.000 63.05948 154 ASP A O 1
ATOM 1197 N N . MET A 1 158 ? 29.03798 25.40733 13.65950 1.000 53.94372 155 MET A N 1
ATOM 1198 C CA . MET A 1 158 ? 28.32956 26.63691 13.32145 1.000 57.82052 155 MET A CA 1
ATOM 1199 C C . MET A 1 158 ? 29.23512 27.85313 13.46397 1.000 62.16588 155 MET A C 1
ATOM 1200 O O . MET A 1 158 ? 29.19179 28.77046 12.63587 1.000 69.76988 155 MET A O 1
ATOM 1205 N N . GLU A 1 159 ? 30.06469 27.87855 14.50758 1.000 60.93910 156 GLU A N 1
ATOM 1206 C CA . GLU A 1 159 ? 30.96785 29.00113 14.72254 1.000 61.29972 156 GLU A CA 1
ATOM 1207 C C . GLU A 1 159 ? 32.19690 28.94539 13.82817 1.000 65.52467 156 GLU A C 1
ATOM 1208 O O . GLU A 1 159 ? 32.87665 29.96475 13.66766 1.000 68.41947 156 GLU A O 1
ATOM 1214 N N . GLY A 1 160 ? 32.49865 27.78787 13.24928 1.000 66.06672 157 GLY A N 1
ATOM 1215 C CA . GLY A 1 160 ? 33.55702 27.70007 12.26890 1.000 72.16457 157 GLY A CA 1
ATOM 1216 C C . GLY A 1 160 ? 33.19502 28.21931 10.89942 1.000 78.42855 157 GLY A C 1
ATOM 1217 O O . GLY A 1 160 ? 34.04796 28.24098 10.00759 1.000 85.25167 157 GLY A O 1
ATOM 1218 N N . GLU A 1 161 ? 31.94461 28.63565 10.70633 1.000 81.20641 158 GLU A N 1
ATOM 1219 C CA . GLU A 1 161 ? 31.52012 29.17177 9.42138 1.000 91.13938 158 GLU A CA 1
ATOM 1220 C C . GLU A 1 161 ? 32.26906 30.45990 9.10758 1.000 96.30902 158 GLU A C 1
ATOM 1221 O O . GLU A 1 161 ? 32.56515 31.25987 10.00032 1.000 92.46578 158 GLU A O 1
ATOM 1227 N N . HIS A 1 162 ? 32.57834 30.65022 7.82299 1.000 107.12962 159 HIS A N 1
ATOM 1228 C CA . HIS A 1 162 ? 33.29742 31.82909 7.33799 1.000 108.42013 159 HIS A CA 1
ATOM 1229 C C . HIS A 1 162 ? 34.63689 32.00402 8.04728 1.000 102.39705 159 HIS A C 1
ATOM 1230 O O . HIS A 1 162 ? 35.12053 33.12577 8.21853 1.000 99.84192 159 HIS A O 1
ATOM 1237 N N . GLN A 1 163 ? 35.24413 30.89505 8.46406 1.000 95.96378 160 GLN A N 1
ATOM 1238 C CA . GLN A 1 163 ? 36.51962 30.92275 9.16073 1.000 92.13826 160 GLN A CA 1
ATOM 1239 C C . GLN A 1 163 ? 37.44515 29.86926 8.57610 1.000 88.13545 160 GLN A C 1
ATOM 1240 O O . GLN A 1 163 ? 37.00137 28.78258 8.19526 1.000 87.55523 160 GLN A O 1
ATOM 1246 N N . HIS A 1 164 ? 38.73155 30.19912 8.50903 1.000 87.83477 161 HIS A N 1
ATOM 1247 C CA . HIS A 1 164 ? 39.75913 29.27956 8.03606 1.000 84.99994 161 HIS A CA 1
ATOM 1248 C C . HIS A 1 164 ? 40.39473 28.61920 9.25410 1.000 79.97182 161 HIS A C 1
ATOM 1249 O O . HIS A 1 164 ? 41.18768 29.24373 9.96647 1.000 78.17701 161 HIS A O 1
ATOM 1256 N N . LEU A 1 165 ? 40.04157 27.36218 9.49126 1.000 82.33368 162 LEU A N 1
ATOM 1257 C CA . LEU A 1 165 ? 40.47433 26.62330 10.66619 1.000 81.32658 162 LEU A CA 1
ATOM 1258 C C . LEU A 1 165 ? 41.66110 25.72618 10.33427 1.000 78.94508 162 LEU A C 1
ATOM 1259 O O . LEU A 1 165 ? 41.94405 25.42986 9.17082 1.000 77.68538 162 LEU A O 1
ATOM 1264 N N . SER A 1 166 ? 42.35840 25.29651 11.38221 1.000 74.60306 163 SER A N 1
ATOM 1265 C CA . SER A 1 166 ? 43.41291 24.30962 11.22922 1.000 73.58844 163 SER A CA 1
ATOM 1266 C C . SER A 1 166 ? 42.80792 22.90956 11.15882 1.000 73.25416 163 SER A C 1
ATOM 1267 O O . SER A 1 166 ? 41.61314 22.70590 11.39240 1.000 72.86610 163 SER A O 1
ATOM 1270 N N . LEU A 1 167 ? 43.65182 21.92905 10.82994 1.000 73.97060 164 LEU A N 1
ATOM 1271 C CA . LEU A 1 167 ? 43.15600 20.56233 10.71303 1.000 74.91271 164 LEU A CA 1
ATOM 1272 C C . LEU A 1 167 ? 42.75564 19.99253 12.06730 1.000 69.26668 164 LEU A C 1
ATOM 1273 O O . LEU A 1 167 ? 41.81459 19.19518 12.14740 1.000 67.37782 164 LEU A O 1
ATOM 1278 N N . GLU A 1 168 ? 43.44838 20.38748 13.13827 1.000 71.12425 165 GLU A N 1
ATOM 1279 C CA . GLU A 1 168 ? 43.07782 19.91127 14.46631 1.000 69.39738 165 GLU A CA 1
ATOM 1280 C C . GLU A 1 168 ? 41.74944 20.49964 14.92255 1.000 66.22391 165 GLU A C 1
ATOM 1281 O O . GLU A 1 168 ? 41.03933 19.87554 15.71945 1.000 63.80876 165 GLU A O 1
ATOM 1287 N N . GLU A 1 169 ? 41.39329 21.68756 14.42833 1.000 65.42848 166 GLU A N 1
ATOM 1288 C CA . GLU A 1 169 ? 40.08287 22.25129 14.73236 1.000 65.77245 166 GLU A CA 1
ATOM 1289 C C . GLU A 1 169 ? 38.98609 21.56650 13.92800 1.000 59.46914 166 GLU A C 1
ATOM 1290 O O . GLU A 1 169 ? 37.88999 21.32774 14.44629 1.000 55.89999 166 GLU A O 1
ATOM 1296 N N . LEU A 1 170 ? 39.26187 21.24793 12.66154 1.000 64.66446 167 LEU A N 1
ATOM 1297 C CA . LEU A 1 170 ? 38.28613 20.52217 11.85670 1.000 60.58861 167 LEU A CA 1
ATOM 1298 C C . LEU A 1 170 ? 38.07943 19.11197 12.38947 1.000 57.17260 167 LEU A C 1
ATOM 1299 O O . LEU A 1 170 ? 36.95038 18.60742 12.40867 1.000 54.82027 167 LEU A O 1
ATOM 1304 N N . GLN A 1 171 ? 39.15992 18.45903 12.82166 1.000 55.97154 168 GLN A N 1
ATOM 1305 C CA . GLN A 1 171 ? 39.03394 17.11918 13.38241 1.000 58.11365 168 GLN A CA 1
ATOM 1306 C C . GLN A 1 171 ? 38.26315 17.14228 14.69469 1.000 49.64126 168 GLN A C 1
ATOM 1307 O O . GLN A 1 171 ? 37.47565 16.23133 14.97181 1.000 49.54476 168 GLN A O 1
ATOM 1313 N N . THR A 1 172 ? 38.46642 18.18019 15.50914 1.000 49.86543 169 THR A N 1
ATOM 1314 C CA . THR A 1 172 ? 37.70226 18.30531 16.74536 1.000 51.49510 169 THR A CA 1
ATOM 1315 C C . THR A 1 172 ? 36.21710 18.49303 16.45463 1.000 49.59755 169 THR A C 1
ATOM 1316 O O . THR A 1 172 ? 35.36396 17.93145 17.15226 1.000 45.39602 169 THR A O 1
ATOM 1320 N N . ILE A 1 173 ? 35.89007 19.26330 15.41412 1.000 48.86223 170 ILE A N 1
ATOM 1321 C CA . ILE A 1 173 ? 34.49119 19.46720 15.04324 1.000 47.84392 170 ILE A CA 1
ATOM 1322 C C . ILE A 1 173 ? 33.86567 18.15678 14.58371 1.000 46.18406 170 ILE A C 1
ATOM 1323 O O . ILE A 1 173 ? 32.77721 17.77577 15.03001 1.000 42.91602 170 ILE A O 1
ATOM 1328 N N . HIS A 1 174 ? 34.54800 17.44510 13.68533 1.000 47.69425 171 HIS A N 1
ATOM 1329 C CA . HIS A 1 174 ? 33.97054 16.23291 13.11519 1.000 47.84542 171 HIS A CA 1
ATOM 1330 C C . HIS A 1 174 ? 33.92603 15.09975 14.13247 1.000 42.56553 171 HIS A C 1
ATOM 1331 O O . HIS A 1 174 ? 32.95753 14.33126 14.16715 1.000 39.91948 171 HIS A O 1
ATOM 1338 N N . ALA A 1 175 ? 34.95904 14.97944 14.97126 1.000 42.89646 172 ALA A N 1
ATOM 1339 C CA . ALA A 1 175 ? 34.98109 13.90053 15.95412 1.000 41.99769 172 ALA A CA 1
ATOM 1340 C C . ALA A 1 175 ? 33.82451 14.01286 16.93721 1.000 40.10692 172 ALA A C 1
ATOM 1341 O O . ALA A 1 175 ? 33.35701 12.99659 17.46346 1.000 40.50473 172 ALA A O 1
ATOM 1343 N N . ASN A 1 176 ? 33.34460 15.23015 17.18968 1.000 37.03883 173 ASN A N 1
ATOM 1344 C CA . ASN A 1 176 ? 32.23974 15.43902 18.11561 1.000 38.69563 173 ASN A CA 1
ATOM 1345 C C . ASN A 1 176 ? 30.88818 15.49425 17.41108 1.000 39.92761 173 ASN A C 1
ATOM 1346 O O . ASN A 1 176 ? 29.92132 14.89181 17.88827 1.000 38.26792 173 ASN A O 1
ATOM 1351 N N . LYS A 1 177 ? 30.80119 16.19174 16.27492 1.000 42.26206 174 LYS A N 1
ATOM 1352 C CA . LYS A 1 177 ? 29.51066 16.36458 15.61390 1.000 40.36195 174 LYS A CA 1
ATOM 1353 C C . LYS A 1 177 ? 28.98621 15.04844 15.05084 1.000 39.84309 174 LYS A C 1
ATOM 1354 O O . LYS A 1 177 ? 27.78531 14.76599 15.13813 1.000 42.58037 174 LYS A O 1
ATOM 1360 N N . THR A 1 178 ? 29.86569 14.23174 14.47055 1.000 39.44485 175 THR A N 1
ATOM 1361 C CA . THR A 1 178 ? 29.43927 12.99646 13.82310 1.000 40.68665 175 THR A CA 1
ATOM 1362 C C . THR A 1 178 ? 30.21863 11.78623 14.32570 1.000 40.08816 175 THR A C 1
ATOM 1363 O O . THR A 1 178 ? 29.69792 10.66622 14.32409 1.000 43.66933 175 THR A O 1
ATOM 1367 N N . GLY A 1 179 ? 31.45960 12.00052 14.76623 1.000 36.16512 176 GLY A N 1
ATOM 1368 C CA . GLY A 1 179 ? 32.33380 10.87589 15.06319 1.000 37.88803 176 GLY A CA 1
ATOM 1369 C C . GLY A 1 179 ? 31.88284 10.04744 16.25310 1.000 38.73652 176 GLY A C 1
ATOM 1370 O O . GLY A 1 179 ? 31.91633 8.81392 16.20912 1.000 35.88469 176 GLY A O 1
ATOM 1371 N N . LYS A 1 180 ? 31.45372 10.70536 17.33119 1.000 35.50984 177 LYS A N 1
ATOM 1372 C CA . LYS A 1 180 ? 31.19505 9.97484 18.56823 1.000 37.06791 177 LYS A CA 1
ATOM 1373 C C . LYS A 1 180 ? 29.92684 9.13200 18.47369 1.000 38.85499 177 LYS A C 1
ATOM 1374 O O . LYS A 1 180 ? 29.89197 8.00390 18.98013 1.000 37.54705 177 LYS A O 1
ATOM 1380 N N . LEU A 1 181 ? 28.88094 9.64438 17.81785 1.000 34.35043 178 LEU A N 1
ATOM 1381 C CA . LEU A 1 181 ? 27.68382 8.83220 17.62049 1.000 36.58083 178 LEU A CA 1
ATOM 1382 C C . LEU A 1 181 ? 27.88853 7.74536 16.57289 1.000 37.38768 178 LEU A C 1
ATOM 1383 O O . LEU A 1 181 ? 27.13925 6.76305 16.56342 1.000 37.82810 178 LEU A O 1
ATOM 1388 N N . LEU A 1 182 ? 28.87530 7.89766 15.68850 1.000 38.17502 179 LEU A N 1
ATOM 1389 C CA . LEU A 1 182 ? 29.22526 6.80550 14.78855 1.000 40.15618 179 LEU A CA 1
ATOM 1390 C C . LEU A 1 182 ? 30.06676 5.74582 15.48675 1.000 37.78414 179 LEU A C 1
ATOM 1391 O O . LEU A 1 182 ? 30.03766 4.57671 15.08795 1.000 37.17455 179 LEU A O 1
ATOM 1396 N N . ALA A 1 183 ? 30.81341 6.12656 16.52311 1.000 37.65528 180 ALA A N 1
ATOM 1397 C CA . ALA A 1 183 ? 31.60817 5.16773 17.27702 1.000 37.80857 180 ALA A CA 1
ATOM 1398 C C . ALA A 1 183 ? 30.83608 4.53169 18.42327 1.000 38.48727 180 ALA A C 1
ATOM 1399 O O . ALA A 1 183 ? 31.23019 3.45891 18.89592 1.000 34.80371 180 ALA A O 1
ATOM 1401 N N . TYR A 1 184 ? 29.75005 5.16316 18.87030 1.000 37.53851 181 TYR A N 1
ATOM 1402 C CA . TYR A 1 184 ? 28.95605 4.59943 19.95994 1.000 35.99829 181 TYR A CA 1
ATOM 1403 C C . TYR A 1 184 ? 28.43544 3.19152 19.68685 1.000 38.79895 181 TYR A C 1
ATOM 1404 O O . TYR A 1 184 ? 28.46827 2.36884 20.62112 1.000 35.85142 181 TYR A O 1
ATOM 1413 N N . PRO A 1 185 ? 27.93291 2.84246 18.49359 1.000 38.65356 182 PRO A N 1
ATOM 1414 C CA . PRO A 1 185 ? 27.47085 1.45888 18.28953 1.000 39.28416 182 PRO A CA 1
ATOM 1415 C C . PRO A 1 185 ? 28.54611 0.41792 18.54101 1.000 39.60123 182 PRO A C 1
ATOM 1416 O O . PRO A 1 185 ? 28.22807 -0.68852 18.99395 1.000 40.31772 182 PRO A O 1
ATOM 1420 N N . PHE A 1 186 ? 29.81228 0.73681 18.26586 1.000 38.91519 183 PHE A N 1
ATOM 1421 C CA . PHE A 1 186 ? 30.88759 -0.19235 18.59474 1.000 42.08264 183 PHE A CA 1
ATOM 1422 C C . PHE A 1 186 ? 31.05291 -0.32453 20.10317 1.000 40.88321 183 PHE A C 1
ATOM 1423 O O . PHE A 1 186 ? 31.17342 -1.43897 20.62544 1.000 40.41607 183 PHE A O 1
ATOM 1431 N N . GLN A 1 187 ? 31.04950 0.80167 20.81992 1.000 40.36439 184 GLN A N 1
ATOM 1432 C CA . GLN A 1 187 ? 31.18533 0.75624 22.27151 1.000 39.44041 184 GLN A CA 1
ATOM 1433 C C . GLN A 1 187 ? 29.94933 0.14769 22.92301 1.000 39.56167 184 GLN A C 1
ATOM 1434 O O . GLN A 1 187 ? 30.06166 -0.60796 23.89609 1.000 41.44103 184 GLN A O 1
ATOM 1440 N N . ALA A 1 188 ? 28.76265 0.45903 22.39546 1.000 35.32875 185 ALA A N 1
ATOM 1441 C CA . ALA A 1 188 ? 27.53490 -0.10835 22.94321 1.000 40.30404 185 ALA A CA 1
ATOM 1442 C C . ALA A 1 188 ? 27.49493 -1.62062 22.76341 1.000 41.97827 185 ALA A C 1
ATOM 1443 O O . ALA A 1 188 ? 27.02346 -2.34382 23.64849 1.000 40.79543 185 ALA A O 1
ATOM 1445 N N . ALA A 1 189 ? 27.98396 -2.11764 21.62504 1.000 41.28945 186 ALA A N 1
ATOM 1446 C CA . ALA A 1 189 ? 28.01398 -3.55958 21.40699 1.000 42.89101 186 ALA A CA 1
ATOM 1447 C C . ALA A 1 189 ? 29.00570 -4.23936 22.34242 1.000 42.51487 186 ALA A C 1
ATOM 1448 O O . ALA A 1 189 ? 28.75659 -5.35403 22.81460 1.000 44.68205 186 ALA A O 1
ATOM 1450 N N . ALA A 1 190 ? 30.13672 -3.58652 22.62156 1.000 43.72703 187 ALA A N 1
ATOM 1451 C CA . ALA A 1 190 ? 31.11335 -4.16955 23.53492 1.000 44.69619 187 ALA A CA 1
ATOM 1452 C C . ALA A 1 190 ? 30.57867 -4.23294 24.95927 1.000 47.96588 187 ALA A C 1
ATOM 1453 O O . ALA A 1 190 ? 30.90177 -5.16819 25.70153 1.000 48.76779 187 ALA A O 1
ATOM 1455 N N . ILE A 1 191 ? 29.75984 -3.25604 25.35318 1.000 44.07726 188 ILE A N 1
ATOM 1456 C CA . ILE A 1 191 ? 29.16590 -3.26884 26.68574 1.000 46.52679 188 ILE A CA 1
ATOM 1457 C C . ILE A 1 191 ? 28.10789 -4.36028 26.79088 1.000 44.64525 188 ILE A C 1
ATOM 1458 O O . ILE A 1 191 ? 28.03701 -5.08021 27.79376 1.000 47.80918 188 ILE A O 1
ATOM 1463 N N . ILE A 1 192 ? 27.27361 -4.50482 25.75899 1.000 45.85731 189 ILE A N 1
ATOM 1464 C CA . ILE A 1 192 ? 26.23855 -5.53521 25.77271 1.000 43.74560 189 ILE A CA 1
ATOM 1465 C C . ILE A 1 192 ? 26.86711 -6.92372 25.76262 1.000 46.65690 189 ILE A C 1
ATOM 1466 O O . ILE A 1 192 ? 26.36855 -7.85219 26.41106 1.000 48.59241 189 ILE A O 1
ATOM 1471 N N . ALA A 1 193 ? 27.97461 -7.08672 25.04010 1.000 49.65496 190 ALA A N 1
ATOM 1472 C CA . ALA A 1 193 ? 28.68737 -8.35665 24.99270 1.000 49.35645 190 ALA A CA 1
ATOM 1473 C C . ALA A 1 193 ? 29.55654 -8.59646 26.21993 1.000 50.04432 190 ALA A C 1
ATOM 1474 O O . ALA A 1 193 ? 30.17671 -9.66112 26.31584 1.000 51.49067 190 ALA A O 1
ATOM 1476 N N . GLU A 1 194 ? 29.62089 -7.63630 27.14560 1.000 50.22743 191 GLU A N 1
ATOM 1477 C CA . GLU A 1 194 ? 30.39100 -7.76927 28.38403 1.000 51.35944 191 GLU A CA 1
ATOM 1478 C C . GLU A 1 194 ? 31.87049 -8.01824 28.09476 1.000 52.45808 191 GLU A C 1
ATOM 1479 O O . GLU A 1 194 ? 32.48221 -8.95716 28.60927 1.000 55.90498 191 GLU A O 1
ATOM 1485 N N . LEU A 1 195 ? 32.44685 -7.15911 27.26091 1.000 53.17011 192 LEU A N 1
ATOM 1486 C CA . LEU A 1 195 ? 33.85823 -7.26644 26.93682 1.000 55.04902 192 LEU A CA 1
ATOM 1487 C C . LEU A 1 195 ? 34.70366 -6.58173 28.00595 1.000 57.03669 192 LEU A C 1
ATOM 1488 O O . LEU A 1 195 ? 34.21495 -5.77759 28.80484 1.000 57.36786 192 LEU A O 1
ATOM 1493 N N . SER A 1 196 ? 35.99032 -6.91814 28.01443 1.000 57.92437 193 SER A N 1
ATOM 1494 C CA . SER A 1 196 ? 36.90664 -6.30352 28.95589 1.000 57.79102 193 SER A CA 1
ATOM 1495 C C . SER A 1 196 ? 37.03036 -4.80888 28.66369 1.000 58.74593 193 SER A C 1
ATOM 1496 O O . SER A 1 196 ? 36.78968 -4.36670 27.53636 1.000 55.86799 193 SER A O 1
ATOM 1499 N N . PRO A 1 197 ? 37.38708 -4.00712 29.67074 1.000 59.43522 194 PRO A N 1
ATOM 1500 C CA . PRO A 1 197 ? 37.56740 -2.56713 29.42771 1.000 57.20932 194 PRO A CA 1
ATOM 1501 C C . PRO A 1 197 ? 38.58389 -2.25614 28.34306 1.000 59.91429 194 PRO A C 1
ATOM 1502 O O . PRO A 1 197 ? 38.46264 -1.21663 27.68308 1.000 56.01433 194 PRO A O 1
ATOM 1506 N N . GLU A 1 198 ? 39.58306 -3.11870 28.13155 1.000 64.94663 195 GLU A N 1
ATOM 1507 C CA . GLU A 1 198 ? 40.49837 -2.90739 27.01346 1.000 66.10797 195 GLU A CA 1
ATOM 1508 C C . GLU A 1 198 ? 39.80256 -3.16572 25.68347 1.000 66.21056 195 GLU A C 1
ATOM 1509 O O . GLU A 1 198 ? 39.84381 -2.32366 24.77983 1.000 65.32684 195 GLU A O 1
ATOM 1515 N N . MET A 1 199 ? 39.14732 -4.32120 25.54262 1.000 60.44944 196 MET A N 1
ATOM 1516 C CA . MET A 1 199 ? 38.45127 -4.60052 24.29238 1.000 60.76846 196 MET A CA 1
ATOM 1517 C C . MET A 1 199 ? 37.34589 -3.58678 24.02037 1.000 56.05179 196 MET A C 1
ATOM 1518 O O . MET A 1 199 ? 36.95562 -3.40653 22.86220 1.000 53.11548 196 MET A O 1
ATOM 1523 N N . GLN A 1 200 ? 36.86059 -2.89247 25.05207 1.000 55.15882 197 GLN A N 1
ATOM 1524 C CA . GLN A 1 200 ? 35.88675 -1.82948 24.82797 1.000 53.48064 197 GLN A CA 1
ATOM 1525 C C . GLN A 1 200 ? 36.51769 -0.64283 24.11067 1.000 51.59260 197 GLN A C 1
ATOM 1526 O O . GLN A 1 200 ? 35.94285 -0.10810 23.15560 1.000 49.20251 197 GLN A O 1
ATOM 1532 N N . VAL A 1 201 ? 37.69979 -0.21047 24.55703 1.000 51.85308 198 VAL A N 1
ATOM 1533 C CA . VAL A 1 201 ? 38.32339 0.94796 23.92537 1.000 54.44629 198 VAL A CA 1
ATOM 1534 C C . VAL A 1 201 ? 38.91728 0.57103 22.57348 1.000 54.56363 198 VAL A C 1
ATOM 1535 O O . VAL A 1 201 ? 39.05429 1.42552 21.68886 1.000 52.16707 198 VAL A O 1
ATOM 1539 N N . LYS A 1 202 ? 39.26854 -0.70274 22.38133 1.000 54.35393 199 LYS A N 1
ATOM 1540 C CA . LYS A 1 202 ? 39.74093 -1.14910 21.07493 1.000 54.63796 199 LYS A CA 1
ATOM 1541 C C . LYS A 1 202 ? 38.61285 -1.11993 20.05233 1.000 51.34244 199 LYS A C 1
ATOM 1542 O O . LYS A 1 202 ? 38.78532 -0.61697 18.93598 1.000 51.43374 199 LYS A O 1
ATOM 1548 N N . LEU A 1 203 ? 37.44666 -1.65821 20.41885 1.000 49.48063 200 LEU A N 1
ATOM 1549 C CA . LEU A 1 203 ? 36.27978 -1.55981 19.54927 1.000 49.43445 200 LEU A CA 1
ATOM 1550 C C . LEU A 1 203 ? 35.87082 -0.11026 19.33143 1.000 47.66033 200 LEU A C 1
ATOM 1551 O O . LEU A 1 203 ? 35.40937 0.24750 18.24172 1.000 45.20114 200 LEU A O 1
ATOM 1556 N N . LYS A 1 204 ? 36.03952 0.73705 20.34923 1.000 46.53226 201 LYS A N 1
ATOM 1557 C CA . LYS A 1 204 ? 35.70625 2.14973 20.20144 1.000 47.00388 201 LYS A CA 1
ATOM 1558 C C . LYS A 1 204 ? 36.63721 2.83716 19.20931 1.000 47.54230 201 LYS A C 1
ATOM 1559 O O . LYS A 1 204 ? 36.19177 3.66256 18.40295 1.000 46.71192 201 LYS A O 1
ATOM 1565 N N . THR A 1 205 ? 37.93208 2.50789 19.25125 1.000 47.36392 202 THR A N 1
ATOM 1566 C CA . THR A 1 205 ? 38.88588 3.12760 18.33524 1.000 47.10167 202 THR A CA 1
ATOM 1567 C C . THR A 1 205 ? 38.55663 2.79198 16.88550 1.000 46.57638 202 THR A C 1
ATOM 1568 O O . THR A 1 205 ? 38.65982 3.65219 16.00211 1.000 46.42370 202 THR A O 1
ATOM 1572 N N . VAL A 1 206 ? 38.15488 1.54564 16.62253 1.000 45.89822 203 VAL A N 1
ATOM 1573 C CA . VAL A 1 206 ? 37.73143 1.16660 15.27703 1.000 46.51892 203 VAL A CA 1
ATOM 1574 C C . VAL A 1 206 ? 36.52787 1.99534 14.84624 1.000 47.42782 203 VAL A C 1
ATOM 1575 O O . VAL A 1 206 ? 36.45003 2.45750 13.70080 1.000 46.00221 203 VAL A O 1
ATOM 1579 N N . GLY A 1 207 ? 35.57331 2.20045 15.75624 1.000 43.54853 204 GLY A N 1
ATOM 1580 C CA . GLY A 1 207 ? 34.42307 3.02646 15.42977 1.000 43.71252 204 GLY A CA 1
ATOM 1581 C C . GLY A 1 207 ? 34.80087 4.47111 15.16774 1.000 44.01453 204 GLY A C 1
ATOM 1582 O O . GLY A 1 207 ? 34.22097 5.12507 14.29611 1.000 41.46282 204 GLY A O 1
ATOM 1583 N N . GLU A 1 208 ? 35.77853 4.98805 15.91695 1.000 43.43416 205 GLU A N 1
ATOM 1584 C CA . GLU A 1 208 ? 36.25581 6.34689 15.68326 1.000 45.43620 205 GLU A CA 1
ATOM 1585 C C . GLU A 1 208 ? 36.93109 6.46939 14.32399 1.000 43.10936 205 GLU A C 1
ATOM 1586 O O . GLU A 1 208 ? 36.74095 7.46680 13.61915 1.000 44.16756 205 GLU A O 1
ATOM 1592 N N . LEU A 1 209 ? 37.72866 5.46892 13.94278 1.000 44.51641 206 LEU A N 1
ATOM 1593 C CA . LEU A 1 209 ? 38.37453 5.49700 12.63488 1.000 47.24378 206 LEU A CA 1
ATOM 1594 C C . LEU A 1 209 ? 37.34728 5.42974 11.51388 1.000 46.76989 206 LEU A C 1
ATOM 1595 O O . LEU A 1 209 ? 37.43882 6.17469 10.53077 1.000 45.41128 206 LEU A O 1
ATOM 1600 N N . ILE A 1 210 ? 36.36122 4.54094 11.64406 1.000 45.16361 207 ILE A N 1
ATOM 1601 C CA . ILE A 1 210 ? 35.31662 4.43729 10.63024 1.000 47.93067 207 ILE A CA 1
ATOM 1602 C C . ILE A 1 210 ? 34.50354 5.72402 10.57178 1.000 49.05796 207 ILE A C 1
ATOM 1603 O O . ILE A 1 210 ? 34.15661 6.20865 9.48776 1.000 46.44835 207 ILE A O 1
ATOM 1608 N N . GLY A 1 211 ? 34.20054 6.30650 11.73406 1.000 45.22557 208 GLY A N 1
ATOM 1609 C CA . GLY A 1 211 ? 33.47587 7.56507 11.75562 1.000 45.86155 208 GLY A CA 1
ATOM 1610 C C . GLY A 1 211 ? 34.27643 8.72314 11.19723 1.000 48.14383 208 GLY A C 1
ATOM 1611 O O . GLY A 1 211 ? 33.70461 9.67133 10.65120 1.000 48.46839 208 GLY A O 1
ATOM 1612 N N . LEU A 1 212 ? 35.60274 8.66981 11.32728 1.000 49.39600 209 LEU A N 1
ATOM 1613 C CA . LEU A 1 212 ? 36.44458 9.70682 10.74207 1.000 49.63010 209 LEU A CA 1
ATOM 1614 C C . LEU A 1 212 ? 36.42883 9.62770 9.22075 1.000 51.56550 209 LEU A C 1
ATOM 1615 O O . LEU A 1 212 ? 36.22400 10.63816 8.53890 1.000 52.57593 209 LEU A O 1
ATOM 1620 N N . ALA A 1 213 ? 36.64069 8.43004 8.66942 1.000 51.83101 210 ALA A N 1
ATOM 1621 C CA . ALA A 1 213 ? 36.62123 8.27394 7.21898 1.000 57.96519 210 ALA A CA 1
ATOM 1622 C C . ALA A 1 213 ? 35.22894 8.50099 6.64754 1.000 57.26331 210 ALA A C 1
ATOM 1623 O O . ALA A 1 213 ? 35.09646 8.93043 5.49594 1.000 61.18290 210 ALA A O 1
ATOM 1625 N N . PHE A 1 214 ? 34.18611 8.21815 7.43124 1.000 52.12638 211 PHE A N 1
ATOM 1626 C CA . PHE A 1 214 ? 32.82318 8.45430 6.96812 1.000 55.07976 211 PHE A CA 1
ATOM 1627 C C . PHE A 1 214 ? 32.58829 9.93452 6.68948 1.000 59.93042 211 PHE A C 1
ATOM 1628 O O . PHE A 1 214 ? 31.95622 10.29373 5.68872 1.000 60.31162 211 PHE A O 1
ATOM 1636 N N . GLN A 1 215 ? 33.10337 10.81001 7.55723 1.000 61.15858 212 GLN A N 1
ATOM 1637 C CA . GLN A 1 215 ? 32.94109 12.24500 7.34438 1.000 63.00814 212 GLN A CA 1
ATOM 1638 C C . GLN A 1 215 ? 33.83428 12.74286 6.21412 1.000 64.99100 212 GLN A C 1
ATOM 1639 O O . GLN A 1 215 ? 33.42359 13.60165 5.42447 1.000 68.01457 212 GLN A O 1
ATOM 1645 N N . VAL A 1 216 ? 35.05979 12.22030 6.12274 1.000 61.95441 213 VAL A N 1
ATOM 1646 C CA . VAL A 1 216 ? 35.95606 12.61292 5.03805 1.000 67.12809 213 VAL A CA 1
ATOM 1647 C C . VAL A 1 216 ? 35.37222 12.20122 3.69272 1.000 69.14241 213 VAL A C 1
ATOM 1648 O O . VAL A 1 216 ? 35.47846 12.93489 2.70191 1.000 71.36315 213 VAL A O 1
ATOM 1652 N N . ARG A 1 217 ? 34.73582 11.02742 3.63899 1.000 63.35183 214 ARG A N 1
ATOM 1653 C CA . ARG A 1 217 ? 34.09999 10.58473 2.40222 1.000 68.02984 214 ARG A CA 1
ATOM 1654 C C . ARG A 1 217 ? 32.97246 11.52560 1.99273 1.000 74.07924 214 ARG A C 1
ATOM 1655 O O . ARG A 1 217 ? 32.79106 11.80675 0.80182 1.000 74.25704 214 ARG A O 1
ATOM 1663 N N . ASP A 1 218 ? 32.20894 12.03077 2.96620 1.000 70.02891 215 ASP A N 1
ATOM 1664 C CA . ASP A 1 218 ? 31.13094 12.96197 2.64594 1.000 72.06720 215 ASP A CA 1
ATOM 1665 C C . ASP A 1 218 ? 31.67819 14.28559 2.12349 1.000 78.23919 215 ASP A C 1
ATOM 1666 O O . ASP A 1 218 ? 31.11860 14.86490 1.18567 1.000 84.27341 215 ASP A O 1
ATOM 1671 N N . ASP A 1 219 ? 32.77235 14.77813 2.71265 1.000 75.89644 216 ASP A N 1
ATOM 1672 C CA . ASP A 1 219 ? 33.37295 16.02114 2.23463 1.000 80.13419 216 ASP A CA 1
ATOM 1673 C C . ASP A 1 219 ? 33.88232 15.87652 0.80579 1.000 83.09465 216 ASP A C 1
ATOM 1674 O O . ASP A 1 219 ? 33.82737 16.82894 0.01835 1.000 82.96916 216 ASP A O 1
ATOM 1679 N N . VAL A 1 220 ? 34.38632 14.69242 0.45434 1.000 84.46058 217 VAL A N 1
ATOM 1680 C CA . VAL A 1 220 ? 34.84247 14.45654 -0.91090 1.000 85.30307 217 VAL A CA 1
ATOM 1681 C C . VAL A 1 220 ? 33.65400 14.32421 -1.85520 1.000 94.48925 217 VAL A C 1
ATOM 1682 O O . VAL A 1 220 ? 33.67202 14.85020 -2.97440 1.000 99.67699 217 VAL A O 1
ATOM 1686 N N . LEU A 1 221 ? 32.59899 13.62908 -1.42003 1.000 89.13662 218 LEU A N 1
ATOM 1687 C CA . LEU A 1 221 ? 31.43491 13.43951 -2.28040 1.000 94.68763 218 LEU A CA 1
ATOM 1688 C C . LEU A 1 221 ? 30.66183 14.73592 -2.48117 1.000 103.12236 218 LEU A C 1
ATOM 1689 O O . LEU A 1 221 ? 30.02650 14.91989 -3.52590 1.000 110.84429 218 LEU A O 1
ATOM 1694 N N . ASP A 1 222 ? 30.69914 15.64013 -1.49957 1.000 96.68529 219 ASP A N 1
ATOM 1695 C CA . ASP A 1 222 ? 30.05911 16.94055 -1.66062 1.000 101.00626 219 ASP A CA 1
ATOM 1696 C C . ASP A 1 222 ? 30.74602 17.79257 -2.72099 1.000 110.12738 219 ASP A C 1
ATOM 1697 O O . ASP A 1 222 ? 30.14597 18.75524 -3.20975 1.000 115.30490 219 ASP A O 1
ATOM 1702 N N . VAL A 1 223 ? 31.98114 17.46307 -3.08245 1.000 110.13882 220 VAL A N 1
ATOM 1703 C CA . VAL A 1 223 ? 32.72166 18.17657 -4.11776 1.000 115.16474 220 VAL A CA 1
ATOM 1704 C C . VAL A 1 223 ? 32.77686 17.37725 -5.41311 1.000 120.58910 220 VAL A C 1
ATOM 1705 O O . VAL A 1 223 ? 32.46525 17.89803 -6.48444 1.000 126.90588 220 VAL A O 1
ATOM 1709 N N . THR A 1 224 ? 33.17076 16.10287 -5.32833 1.000 121.52890 221 THR A N 1
ATOM 1710 C CA . THR A 1 224 ? 33.25975 15.26557 -6.52218 1.000 126.05246 221 THR A CA 1
ATOM 1711 C C . THR A 1 224 ? 31.89506 15.09460 -7.17855 1.000 133.31369 221 THR A C 1
ATOM 1712 O O . THR A 1 224 ? 31.75610 15.24245 -8.39861 1.000 139.91420 221 THR A O 1
ATOM 1716 N N . ALA A 1 225 ? 30.87574 14.79122 -6.38400 1.000 138.61300 222 ALA A N 1
ATOM 1717 C CA . ALA A 1 225 ? 29.50970 14.62373 -6.88310 1.000 142.61928 222 ALA A CA 1
ATOM 1718 C C . ALA A 1 225 ? 28.64747 15.83783 -6.55828 1.000 145.24681 222 ALA A C 1
ATOM 1719 O O . ALA A 1 225 ? 27.51543 15.71182 -6.09001 1.000 149.67040 222 ALA A O 1
ATOM 1721 N N . SER A 1 226 ? 29.17555 17.03240 -6.80717 1.000 141.77416 223 SER A N 1
ATOM 1722 C CA . SER A 1 226 ? 28.44717 18.26549 -6.53197 1.000 143.61127 223 SER A CA 1
ATOM 1723 C C . SER A 1 226 ? 27.31670 18.47434 -7.53639 1.000 149.12570 223 SER A C 1
ATOM 1724 O O . SER A 1 226 ? 27.46991 18.19733 -8.72594 1.000 148.89577 223 SER A O 1
ATOM 1727 N N . ALA A 1 240 ? 27.19362 28.92637 2.00191 1.000 117.79005 237 ALA A N 1
ATOM 1728 C CA . ALA A 1 240 ? 28.01733 29.38631 3.11361 1.000 122.62932 237 ALA A CA 1
ATOM 1729 C C . ALA A 1 240 ? 29.48880 29.05157 2.88127 1.000 125.80506 237 ALA A C 1
ATOM 1730 O O . ALA A 1 240 ? 29.87692 28.65927 1.78032 1.000 123.89146 237 ALA A O 1
ATOM 1732 N N . GLU A 1 241 ? 30.30948 29.21044 3.93011 1.000 122.58649 238 GLU A N 1
ATOM 1733 C CA . GLU A 1 241 ? 31.75782 28.98053 3.86058 1.000 117.68792 238 GLU A CA 1
ATOM 1734 C C . GLU A 1 241 ? 32.17552 28.13864 5.06713 1.000 111.59141 238 GLU A C 1
ATOM 1735 O O . GLU A 1 241 ? 32.62017 28.66869 6.08816 1.000 106.28869 238 GLU A O 1
ATOM 1741 N N . LYS A 1 242 ? 32.03737 26.82248 4.94512 1.000 109.32940 239 LYS A N 1
ATOM 1742 C CA . LYS A 1 242 ? 32.51867 25.89392 5.95728 1.000 106.90930 239 LYS A CA 1
ATOM 1743 C C . LYS A 1 242 ? 33.78350 25.20755 5.46087 1.000 106.34510 239 LYS A C 1
ATOM 1744 O O . LYS A 1 242 ? 33.87589 24.82631 4.29035 1.000 104.87693 239 LYS A O 1
ATOM 1750 N N . SER A 1 243 ? 34.75931 25.05974 6.35340 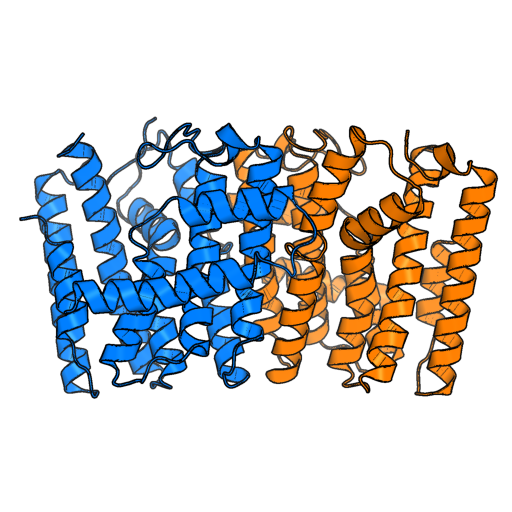1.000 107.83769 240 SER A N 1
ATOM 1751 C CA . SER A 1 243 ? 35.99136 24.36934 5.99843 1.000 104.19123 240 SER A CA 1
ATOM 1752 C C . SER A 1 243 ? 35.72123 22.87844 5.83723 1.000 98.79301 240 SER A C 1
ATOM 1753 O O . SER A 1 243 ? 35.01729 22.27200 6.65039 1.000 94.98283 240 SER A O 1
ATOM 1756 N N . THR A 1 244 ? 36.26677 22.29183 4.77703 1.000 95.28234 241 THR A N 1
ATOM 1757 C CA . THR A 1 244 ? 36.11558 20.87328 4.49246 1.000 88.12442 241 THR A CA 1
ATOM 1758 C C . THR A 1 244 ? 37.49080 20.23131 4.36646 1.000 85.82871 241 THR A C 1
ATOM 1759 O O . THR A 1 244 ? 38.51875 20.91108 4.30618 1.000 87.67134 241 THR A O 1
ATOM 1763 N N . TYR A 1 245 ? 37.50171 18.90005 4.32912 1.000 80.70362 242 TYR A N 1
ATOM 1764 C CA . TYR A 1 245 ? 38.76198 18.18745 4.13294 1.000 79.96396 242 TYR A CA 1
ATOM 1765 C C . TYR A 1 245 ? 39.40073 18.48939 2.78177 1.000 84.79315 242 TYR A C 1
ATOM 1766 O O . TYR A 1 245 ? 40.60271 18.80270 2.75347 1.000 87.39025 242 TYR A O 1
ATOM 1775 N N . PRO A 1 246 ? 38.69159 18.42818 1.64582 1.000 87.31711 243 PRO A N 1
ATOM 1776 C CA . PRO A 1 246 ? 39.33168 18.83436 0.38367 1.000 90.63224 243 PRO A CA 1
ATOM 1777 C C . PRO A 1 246 ? 39.70439 20.30545 0.33952 1.000 91.17555 243 PRO A C 1
ATOM 1778 O O . PRO A 1 246 ? 40.57273 20.68037 -0.45887 1.000 88.62590 243 PRO A O 1
ATOM 1782 N N . ALA A 1 247 ? 39.08796 21.14830 1.17077 1.000 91.28940 244 ALA A N 1
ATOM 1783 C CA . ALA A 1 247 ? 39.41694 22.56706 1.17175 1.000 91.69735 244 ALA A CA 1
ATOM 1784 C C . ALA A 1 247 ? 40.70755 22.87105 1.91921 1.000 92.04237 244 ALA A C 1
ATOM 1785 O O . ALA A 1 247 ? 41.25240 23.96965 1.76442 1.000 92.47462 244 ALA A O 1
ATOM 1787 N N . LEU A 1 248 ? 41.20744 21.92785 2.71805 1.000 91.78629 245 LEU A N 1
ATOM 1788 C CA . LEU A 1 248 ? 42.41930 22.12418 3.50314 1.000 92.13208 245 LEU A CA 1
ATOM 1789 C C . LEU A 1 248 ? 43.59075 21.26170 3.05760 1.000 95.26179 245 LEU A C 1
ATOM 1790 O O . LEU A 1 248 ? 44.73803 21.68293 3.21326 1.000 95.92723 245 LEU A O 1
ATOM 1795 N N . LEU A 1 249 ? 43.33870 20.07104 2.50607 1.000 95.20450 246 LEU A N 1
ATOM 1796 C CA . LEU A 1 249 ? 44.40387 19.19770 2.03144 1.000 95.23150 246 LEU A CA 1
ATOM 1797 C C . LEU A 1 249 ? 44.39714 18.96539 0.52892 1.000 92.63028 246 LEU A C 1
ATOM 1798 O O . LEU A 1 249 ? 45.43357 18.57204 -0.01714 1.000 95.27968 246 LEU A O 1
ATOM 1803 N N . GLY A 1 250 ? 43.28261 19.18724 -0.14502 1.000 95.54257 247 GLY A N 1
ATOM 1804 C CA . GLY A 1 250 ? 43.15800 18.84446 -1.54576 1.000 96.12744 247 GLY A CA 1
ATOM 1805 C C . GLY A 1 250 ? 42.34125 17.57775 -1.73723 1.000 98.51878 247 GLY A C 1
ATOM 1806 O O . GLY A 1 250 ? 42.30580 16.68594 -0.87904 1.000 97.68204 247 GLY A O 1
ATOM 1807 N N . LEU A 1 251 ? 41.67440 17.48967 -2.88977 1.000 101.96197 248 LEU A N 1
ATOM 1808 C CA . LEU A 1 251 ? 40.77088 16.37483 -3.14519 1.000 106.07534 248 LEU A CA 1
ATOM 1809 C C . LEU A 1 251 ? 41.50730 15.04790 -3.29304 1.000 105.33374 248 LEU A C 1
ATOM 1810 O O . LEU A 1 251 ? 40.88819 13.98994 -3.13445 1.000 102.84848 248 LEU A O 1
ATOM 1815 N N . GLU A 1 252 ? 42.80951 15.07504 -3.58051 1.000 101.71649 249 GLU A N 1
ATOM 1816 C CA . GLU A 1 252 ? 43.57759 13.84587 -3.73667 1.000 101.68090 249 GLU A CA 1
ATOM 1817 C C . GLU A 1 252 ? 44.06585 13.31026 -2.39432 1.000 98.75478 249 GLU A C 1
ATOM 1818 O O . GLU A 1 252 ? 43.93722 12.11328 -2.11837 1.000 97.87800 249 GLU A O 1
ATOM 1824 N N . GLU A 1 253 ? 44.63281 14.17982 -1.55209 1.000 101.95449 250 GLU A N 1
ATOM 1825 C CA . GLU A 1 253 ? 45.05010 13.74201 -0.22402 1.000 102.33929 250 GLU A CA 1
ATOM 1826 C C . GLU A 1 253 ? 43.85245 13.36627 0.64007 1.000 98.82091 250 GLU A C 1
ATOM 1827 O O . GLU A 1 253 ? 43.96240 12.48209 1.49760 1.000 98.02300 250 GLU A O 1
ATOM 1833 N N . SER A 1 254 ? 42.70261 14.01111 0.42177 1.000 97.36631 251 SER A N 1
ATOM 1834 C CA . SER A 1 254 ? 41.49915 13.64415 1.16169 1.000 90.24753 251 SER A CA 1
ATOM 1835 C C . SER A 1 254 ? 41.08094 12.21250 0.85262 1.000 89.36339 251 SER A C 1
ATOM 1836 O O . SER A 1 254 ? 40.58611 11.49840 1.73255 1.000 85.54344 251 SER A O 1
ATOM 1839 N N . ILE A 1 255 ? 41.27133 11.77526 -0.39400 1.000 90.22173 252 IL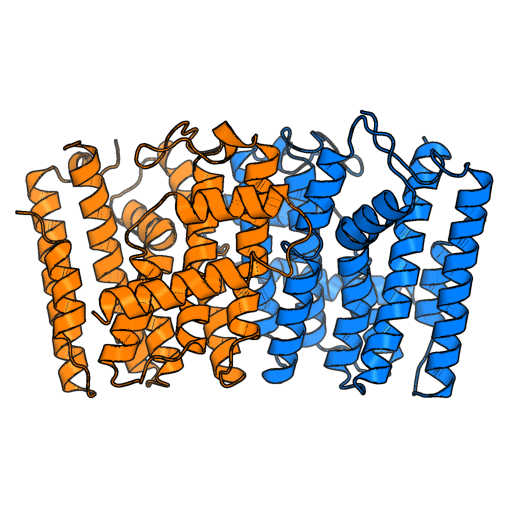E A N 1
ATOM 1840 C CA . ILE A 1 255 ? 41.02990 10.37655 -0.73150 1.000 87.23833 252 ILE A CA 1
ATOM 1841 C C . ILE A 1 255 ? 42.08342 9.48696 -0.08472 1.000 85.93487 252 ILE A C 1
ATOM 1842 O O . ILE A 1 255 ? 41.76494 8.43211 0.47834 1.000 83.60827 252 ILE A O 1
ATOM 1847 N N . ALA A 1 256 ? 43.35227 9.90065 -0.14619 1.000 85.65898 253 ALA A N 1
ATOM 1848 C CA . ALA A 1 256 ? 44.41656 9.12009 0.47526 1.000 82.46754 253 ALA A CA 1
ATOM 1849 C C . ALA A 1 256 ? 44.21438 9.01530 1.98107 1.000 77.75356 253 ALA A C 1
ATOM 1850 O O . ALA A 1 256 ? 44.35699 7.93268 2.55842 1.000 77.64092 253 ALA A O 1
ATOM 1852 N N . PHE A 1 257 ? 43.87194 10.12947 2.63335 1.000 78.57930 254 PHE A N 1
ATOM 1853 C CA . PHE A 1 257 ? 43.62205 10.10081 4.07048 1.000 73.80797 254 PHE A CA 1
ATOM 1854 C C . PHE A 1 257 ? 42.39435 9.26421 4.40873 1.000 71.80929 254 PHE A C 1
ATOM 1855 O O . PHE A 1 257 ? 42.36386 8.60650 5.45538 1.000 67.36828 254 PHE A O 1
ATOM 1863 N N . CYS A 1 258 ? 41.38222 9.26854 3.53735 1.000 73.03057 255 CYS A N 1
ATOM 1864 C CA . CYS A 1 258 ? 40.18546 8.47024 3.78342 1.000 67.82488 255 CYS A CA 1
ATOM 1865 C C . CYS A 1 258 ? 40.48978 6.98067 3.68336 1.000 67.38629 255 CYS A C 1
ATOM 1866 O O . CYS A 1 258 ? 40.16393 6.20725 4.59195 1.000 62.69615 255 CYS A O 1
ATOM 1869 N N . ASN A 1 259 ? 41.12136 6.56102 2.58405 1.000 69.38258 256 ASN A N 1
ATOM 1870 C CA . ASN A 1 259 ? 41.43203 5.14737 2.40120 1.000 68.33947 256 ASN A CA 1
ATOM 1871 C C . ASN A 1 259 ? 42.48507 4.66599 3.39176 1.000 66.93089 256 ASN A C 1
ATOM 1872 O O . ASN A 1 259 ? 42.43815 3.51044 3.82857 1.000 64.79019 256 ASN A O 1
ATOM 1877 N N . GLN A 1 260 ? 43.43905 5.52712 3.75391 1.000 65.92248 257 GLN A N 1
ATOM 1878 C CA . GLN A 1 260 ? 44.42149 5.15643 4.76756 1.000 63.27389 257 GLN A CA 1
ATOM 1879 C C . GLN A 1 260 ? 43.76627 5.00045 6.13445 1.000 62.86646 257 GLN A C 1
ATOM 1880 O O . GLN A 1 260 ? 44.13871 4.11162 6.90903 1.000 62.44944 257 GLN A O 1
ATOM 1886 N N . THR A 1 261 ? 42.77893 5.84448 6.44397 1.000 63.47701 258 THR A N 1
ATOM 1887 C CA . THR A 1 261 ? 42.04641 5.68543 7.69598 1.000 62.81433 258 THR A CA 1
ATOM 1888 C C . THR A 1 261 ? 41.22650 4.40041 7.69025 1.000 61.25560 258 THR A C 1
ATOM 1889 O O . THR A 1 261 ? 41.16191 3.69422 8.70327 1.000 57.35548 258 THR A O 1
ATOM 1893 N N . LEU A 1 262 ? 40.60851 4.06884 6.55393 1.000 60.00263 259 LEU A N 1
ATOM 1894 C CA . LEU A 1 262 ? 39.87327 2.81217 6.46338 1.000 58.54721 259 LEU A CA 1
ATOM 1895 C C . LEU A 1 262 ? 40.80765 1.60848 6.51980 1.000 60.53432 259 LEU A C 1
ATOM 1896 O O . LEU A 1 262 ? 40.41329 0.54373 7.00956 1.000 61.38507 259 LEU A O 1
ATOM 1901 N N . ASP A 1 263 ? 42.04382 1.75313 6.03353 1.000 59.28317 260 ASP A N 1
ATOM 1902 C CA . ASP A 1 263 ? 43.01516 0.67191 6.17025 1.000 58.18701 260 ASP A CA 1
ATOM 1903 C C . ASP A 1 263 ? 43.39501 0.45529 7.62865 1.000 59.98003 260 ASP A C 1
ATOM 1904 O O . ASP A 1 263 ? 43.59964 -0.68530 8.06032 1.000 61.82053 260 ASP A O 1
ATOM 1909 N N . GLN A 1 264 ? 43.49641 1.53886 8.40200 1.000 59.51878 261 GLN A N 1
ATOM 1910 C CA . GLN A 1 264 ? 43.79062 1.40713 9.82383 1.000 58.28611 261 GLN A CA 1
ATOM 1911 C C . GLN A 1 264 ? 42.65510 0.71780 10.56821 1.000 58.91068 261 GLN A C 1
ATOM 1912 O O . GLN A 1 264 ? 42.90145 0.00760 11.54952 1.000 59.82242 261 GLN A O 1
ATOM 1918 N N . ALA A 1 265 ? 41.41219 0.90639 10.11823 1.000 59.68444 262 ALA A N 1
ATOM 1919 C CA . ALA A 1 265 ? 40.29295 0.21697 10.75018 1.000 58.69223 262 ALA A CA 1
ATOM 1920 C C . ALA A 1 265 ? 40.35714 -1.28456 10.49745 1.000 63.33598 262 ALA A C 1
ATOM 1921 O O . ALA A 1 265 ? 40.13906 -2.08195 11.41651 1.000 62.93938 262 ALA A O 1
ATOM 1923 N N . ASN A 1 266 ? 40.66264 -1.69024 9.26107 1.000 59.81615 263 ASN A N 1
ATOM 1924 C CA . ASN A 1 266 ? 40.77754 -3.11480 8.95899 1.000 61.58004 263 ASN A CA 1
ATOM 1925 C C . ASN A 1 266 ? 41.93584 -3.75112 9.71464 1.000 64.06482 263 ASN A C 1
ATOM 1926 O O . ASN A 1 266 ? 41.82276 -4.88538 10.19441 1.000 65.18851 263 ASN A O 1
ATOM 1931 N N . GLU A 1 267 ? 43.06208 -3.04277 9.81881 1.000 63.62941 264 GLU A N 1
ATOM 1932 C CA . GLU A 1 267 ? 44.19618 -3.57179 10.56780 1.000 65.98030 264 GLU A CA 1
ATOM 1933 C C . GLU A 1 267 ? 43.84580 -3.73308 12.04102 1.000 66.78334 264 GLU A C 1
ATOM 1934 O O . GLU A 1 267 ? 44.23948 -4.71746 12.67744 1.000 69.93560 264 GLU A O 1
ATOM 1940 N N . LYS A 1 268 ? 43.09504 -2.78081 12.59830 1.000 66.21506 265 LYS A N 1
ATOM 1941 C CA . LYS A 1 268 ? 42.65245 -2.91285 13.98175 1.000 67.01347 265 LYS A CA 1
ATOM 1942 C C . LYS A 1 268 ? 41.58519 -3.99182 14.12125 1.000 63.89294 265 LYS A C 1
ATOM 1943 O O . LYS A 1 268 ? 41.56923 -4.72811 15.11392 1.000 66.09422 265 LYS A O 1
ATOM 1949 N N . LEU A 1 269 ? 40.68657 -4.10193 13.13825 1.000 67.07051 266 LEU A N 1
ATOM 1950 C CA . LEU A 1 269 ? 39.65658 -5.13647 13.18708 1.000 66.98470 266 LEU A CA 1
ATOM 1951 C C . LEU A 1 269 ? 40.26858 -6.53105 13.21296 1.000 71.68902 266 LEU A C 1
ATOM 1952 O O . LEU A 1 269 ? 39.83366 -7.39336 13.98513 1.000 72.16213 266 LEU A O 1
ATOM 1957 N N . GLU A 1 270 ? 41.27364 -6.77552 12.36997 1.000 75.46213 267 GLU A N 1
ATOM 1958 C CA . GLU A 1 270 ? 41.93738 -8.07497 12.37796 1.000 75.04089 267 GLU A CA 1
ATOM 1959 C C . GLU A 1 270 ? 42.71470 -8.28734 13.67098 1.000 78.15873 267 GLU A C 1
ATOM 1960 O O . GLU A 1 270 ? 42.71176 -9.39055 14.23000 1.000 78.03238 267 GLU A O 1
ATOM 1966 N N . GLU A 1 271 ? 43.38439 -7.23844 14.15769 1.000 73.31247 268 GLU A N 1
ATOM 1967 C CA . GLU A 1 271 ? 44.10900 -7.32020 15.42336 1.000 75.96541 268 GLU A CA 1
ATOM 1968 C C . GLU A 1 271 ? 43.18256 -7.71014 16.56839 1.000 77.42222 268 GLU A C 1
ATOM 1969 O O . GLU A 1 271 ? 43.57990 -8.44844 17.47879 1.000 79.63566 268 GLU A O 1
ATOM 1975 N N . ILE A 1 272 ? 41.94031 -7.22346 16.53355 1.000 75.09843 269 ILE A N 1
ATOM 1976 C CA . ILE A 1 272 ? 40.94658 -7.59647 17.53304 1.000 73.49574 269 ILE A CA 1
ATOM 1977 C C . ILE A 1 272 ? 40.54696 -9.05865 17.37848 1.000 75.81547 269 ILE A C 1
ATOM 1978 O O . ILE A 1 272 ? 40.30216 -9.75326 18.37341 1.000 76.58014 269 ILE A O 1
ATOM 1983 N N . ALA A 1 273 ? 40.49268 -9.55621 16.14049 1.000 77.01565 270 ALA A N 1
ATOM 1984 C CA . ALA A 1 273 ? 40.13018 -10.95116 15.91223 1.000 77.22870 270 ALA A CA 1
ATOM 1985 C C . ALA A 1 273 ? 41.19136 -11.90976 16.44110 1.000 79.86622 270 ALA A C 1
ATOM 1986 O O . ALA A 1 273 ? 40.87196 -13.05147 16.79209 1.000 81.60493 270 ALA A O 1
ATOM 1988 N N . GLN A 1 274 ? 42.45079 -11.47371 16.50584 1.000 79.69825 271 GLN A N 1
ATOM 1989 C CA . GLN A 1 274 ? 43.50999 -12.31885 17.04179 1.000 81.02109 271 GLN A CA 1
ATOM 1990 C C . GLN A 1 274 ? 43.45586 -12.43851 18.55952 1.000 82.24735 271 GLN A C 1
ATOM 1991 O O . GLN A 1 274 ? 44.20230 -13.24670 19.12722 1.000 85.24221 271 GLN A O 1
ATOM 1997 N N . GLN A 1 275 ? 42.59428 -11.66807 19.22684 1.000 86.70431 272 GLN A N 1
ATOM 1998 C CA . GLN A 1 275 ? 42.52940 -11.66271 20.68066 1.000 83.32442 272 GLN A CA 1
ATOM 1999 C C . GLN A 1 275 ? 41.14099 -11.98753 21.21771 1.000 81.99556 272 GLN A C 1
ATOM 2000 O O . GLN A 1 275 ? 40.96314 -12.03570 22.44258 1.000 82.23824 272 GLN A O 1
ATOM 2006 N N . LEU A 1 276 ? 40.15484 -12.21910 20.34913 1.000 80.83877 273 LEU A N 1
ATOM 2007 C CA . LEU A 1 276 ? 38.76112 -12.29326 20.76713 1.000 79.74158 273 LEU A CA 1
ATOM 2008 C C . LEU A 1 276 ? 37.96674 -12.98500 19.67390 1.000 79.89924 273 LEU A C 1
ATOM 2009 O O . LEU A 1 276 ? 38.27942 -12.81561 18.48855 1.000 81.08628 273 LEU A O 1
ATOM 2014 N N . PRO A 1 277 ? 36.94907 -13.78055 20.02943 1.000 77.70869 274 PRO A N 1
ATOM 2015 C CA . PRO A 1 277 ? 36.07689 -14.37064 19.00374 1.000 77.12708 274 PRO A CA 1
ATOM 2016 C C . PRO A 1 277 ? 35.34862 -13.31473 18.18660 1.000 75.04313 274 PRO A C 1
ATOM 2017 O O . PRO A 1 277 ? 34.34280 -12.75660 18.64058 1.000 72.37478 274 PRO A O 1
ATOM 2021 N N . PHE A 1 278 ? 35.83876 -13.04508 16.97659 1.000 75.49264 275 PHE A N 1
ATOM 2022 C CA . PHE A 1 278 ? 35.35968 -11.92632 16.17738 1.000 73.07457 275 PHE A CA 1
ATOM 2023 C C . PHE A 1 278 ? 35.23955 -12.35287 14.72360 1.000 72.61036 275 PHE A C 1
ATOM 2024 O O . PHE A 1 278 ? 36.18778 -12.90463 14.15742 1.000 76.49912 275 PHE A O 1
ATOM 2032 N N . GLU A 1 279 ? 34.08075 -12.08609 14.12492 1.000 73.58979 276 GLU A N 1
ATOM 2033 C CA . GLU A 1 279 ? 33.83225 -12.33961 12.70652 1.000 77.25523 276 GLU A CA 1
ATOM 2034 C C . GLU A 1 279 ? 33.87569 -10.98556 12.00455 1.000 79.94084 276 GLU A C 1
ATOM 2035 O O . GLU A 1 279 ? 32.87612 -10.27090 11.92937 1.000 80.06015 276 GLU A O 1
ATOM 2041 N N . THR A 1 280 ? 35.04842 -10.63778 11.47632 1.000 79.66365 277 THR A N 1
ATOM 2042 C CA . THR A 1 280 ? 35.32940 -9.26782 11.06390 1.000 77.90328 277 THR A CA 1
ATOM 2043 C C . THR A 1 280 ? 34.83117 -8.92792 9.66483 1.000 75.55185 277 THR A C 1
ATOM 2044 O O . THR A 1 280 ? 34.92232 -7.76141 9.26686 1.000 73.16279 277 THR A O 1
ATOM 2048 N N . GLU A 1 281 ? 34.30307 -9.89098 8.90984 1.000 76.46434 278 GLU A N 1
ATOM 2049 C CA . GLU A 1 281 ? 34.03924 -9.62815 7.50203 1.000 76.37440 278 GLU A CA 1
ATOM 2050 C C . GLU A 1 281 ? 32.75380 -8.83357 7.28265 1.000 73.05167 278 GLU A C 1
ATOM 2051 O O . GLU A 1 281 ? 32.61269 -8.18894 6.23526 1.000 72.17659 278 GLU A O 1
ATOM 2057 N N . SER A 1 282 ? 31.81566 -8.84905 8.23827 1.000 75.26398 279 SER A N 1
ATOM 2058 C CA . SER A 1 282 ? 30.69590 -7.91755 8.15484 1.000 72.60655 279 SER A CA 1
ATOM 2059 C C . SER A 1 282 ? 31.17520 -6.48314 8.33137 1.000 70.05596 279 SER A C 1
ATOM 2060 O O . SER A 1 282 ? 30.75969 -5.58833 7.58728 1.000 69.71126 279 SER A O 1
ATOM 2063 N N . ILE A 1 283 ? 32.07266 -6.25419 9.29193 1.000 67.90285 280 ILE A N 1
ATOM 2064 C CA . ILE A 1 283 ? 32.54989 -4.90462 9.56771 1.000 66.39199 280 ILE A CA 1
ATOM 2065 C C . ILE A 1 283 ? 33.54652 -4.45633 8.50665 1.000 64.84502 280 ILE A C 1
ATOM 2066 O O . ILE A 1 283 ? 33.54787 -3.28982 8.09773 1.000 61.89241 280 ILE A O 1
ATOM 2071 N N . VAL A 1 284 ? 34.40785 -5.36892 8.04563 1.000 65.35381 281 VAL A N 1
ATOM 2072 C CA . VAL A 1 284 ? 35.32525 -5.04626 6.95625 1.000 66.77224 281 VAL A CA 1
ATOM 2073 C C . VAL A 1 284 ? 34.54838 -4.62806 5.71410 1.000 65.70252 281 VAL A C 1
ATOM 2074 O O . VAL A 1 284 ? 34.97654 -3.73382 4.97364 1.000 64.18355 281 VAL A O 1
ATOM 2078 N N . SER A 1 285 ? 33.38206 -5.23751 5.48338 1.000 63.81383 282 SER A N 1
ATOM 2079 C CA . SER A 1 285 ? 32.56062 -4.86183 4.33703 1.000 62.90033 282 SER A CA 1
ATOM 2080 C C . SER A 1 285 ? 32.06952 -3.42316 4.44857 1.000 63.95281 282 SER A C 1
ATOM 2081 O O . SER A 1 285 ? 32.05476 -2.69013 3.45266 1.000 64.13768 282 SER A O 1
ATOM 2084 N N . VAL A 1 286 ? 31.64919 -3.00390 5.64591 1.000 63.87193 283 VAL A N 1
ATOM 2085 C CA . VAL A 1 286 ? 31.23564 -1.61618 5.83317 1.000 62.95842 283 VAL A CA 1
ATOM 2086 C C . VAL A 1 286 ? 32.42749 -0.69064 5.66103 1.000 63.44367 283 VAL A C 1
ATOM 2087 O O . VAL A 1 286 ? 32.28845 0.43715 5.17167 1.000 63.08686 283 VAL A O 1
ATOM 2091 N N . VAL A 1 287 ? 33.61612 -1.15301 6.04963 1.000 62.88516 284 VAL A N 1
ATOM 2092 C CA . VAL A 1 287 ? 34.82989 -0.37464 5.83496 1.000 62.35942 284 VAL A CA 1
ATOM 2093 C C . VAL A 1 287 ? 35.09751 -0.19916 4.34512 1.000 64.99088 284 VAL A C 1
ATOM 2094 O O . VAL A 1 287 ? 35.40489 0.90570 3.88127 1.000 64.33165 284 VAL A O 1
ATOM 2098 N N . GLU A 1 288 ? 34.97998 -1.28093 3.57048 1.000 63.65352 285 GLU A N 1
ATOM 2099 C CA . GLU A 1 288 ? 35.24919 -1.20469 2.13875 1.000 65.47428 285 GLU A CA 1
ATOM 2100 C C . GLU A 1 288 ? 34.15577 -0.46305 1.37566 1.000 64.77056 285 GLU A C 1
ATOM 2101 O O . GLU A 1 288 ? 34.42508 0.06392 0.29067 1.000 66.47887 285 GLU A O 1
ATOM 2107 N N . SER A 1 289 ? 32.93216 -0.40521 1.91132 1.000 64.97827 286 SER A N 1
ATOM 2108 C CA . SER A 1 289 ? 31.87007 0.34922 1.25366 1.000 63.89031 286 SER A CA 1
ATOM 2109 C C . SER A 1 289 ? 32.14510 1.84589 1.25696 1.000 65.30041 286 SER A C 1
ATOM 2110 O O . SER A 1 289 ? 31.58015 2.57101 0.43136 1.000 65.60104 286 SER A O 1
ATOM 2113 N N . LEU A 1 290 ? 32.99388 2.31886 2.16515 1.000 65.74614 287 LEU A N 1
ATOM 2114 C CA . LEU A 1 290 ? 33.38139 3.71947 2.23797 1.000 66.68499 287 LEU A CA 1
ATOM 2115 C C . LEU A 1 290 ? 34.64064 4.02691 1.43883 1.000 69.62847 287 LEU A C 1
ATOM 2116 O O . LEU A 1 290 ? 35.02383 5.19733 1.34527 1.000 69.67836 287 LEU A O 1
ATOM 2121 N N . ARG A 1 291 ? 35.29380 3.01195 0.87235 1.000 68.63219 288 ARG A N 1
ATOM 2122 C CA . ARG A 1 291 ? 36.54970 3.21725 0.15963 1.000 72.08139 288 ARG A CA 1
ATOM 2123 C C . ARG A 1 291 ? 36.29596 3.97028 -1.13942 1.000 78.35287 288 ARG A C 1
ATOM 2124 O O . ARG A 1 291 ? 35.47992 3.54552 -1.96369 1.000 77.82065 288 ARG A O 1
ATOM 2132 N N . ILE A 1 292 ? 36.99839 5.08715 -1.32035 1.000 81.01523 289 ILE A N 1
ATOM 2133 C CA . ILE A 1 292 ? 36.84984 5.92470 -2.50855 1.000 83.97813 289 ILE A CA 1
ATOM 2134 C C . ILE A 1 292 ? 37.63084 5.25612 -3.63688 1.000 86.80344 289 ILE A C 1
ATOM 2135 O O . ILE A 1 292 ? 38.85327 5.38977 -3.72221 1.000 88.09895 289 ILE A O 1
ATOM 2140 N N . ASN A 1 293 ? 36.92299 4.53556 -4.50504 1.000 91.86322 290 ASN A N 1
ATOM 2141 C CA . ASN A 1 293 ? 37.52774 3.82063 -5.62920 1.000 97.32841 290 ASN A CA 1
ATOM 2142 C C . ASN A 1 293 ? 38.62219 2.86283 -5.16174 1.000 96.14397 290 ASN A C 1
ATOM 2143 O O . ASN A 1 293 ? 38.33787 1.75858 -4.69669 1.000 91.74680 290 ASN A O 1
ATOM 2148 N N . MET B 1 4 ? 20.30701 28.12931 55.97690 1.000 151.02906 1 MET B N 1
ATOM 2149 C CA . MET B 1 4 ? 20.60411 26.86912 56.64340 1.000 149.38904 1 MET B CA 1
ATOM 2150 C C . MET B 1 4 ? 20.65644 25.75938 55.59487 1.000 144.09220 1 MET B C 1
ATOM 2151 O O . MET B 1 4 ? 21.19526 25.98098 54.50733 1.000 143.96654 1 MET B O 1
ATOM 2156 N N . LYS B 1 5 ? 20.10448 24.57879 55.91287 1.000 122.09207 2 LYS B N 1
ATOM 2157 C CA . LYS B 1 5 ? 20.06329 23.48606 54.94398 1.000 108.78786 2 LYS B CA 1
ATOM 2158 C C . LYS B 1 5 ? 19.40489 23.92075 53.64280 1.000 105.22299 2 LYS B C 1
ATOM 2159 O O . LYS B 1 5 ? 19.75201 23.40615 52.57251 1.000 99.43153 2 LYS B O 1
ATOM 2165 N N . LYS B 1 6 ? 18.45257 24.86106 53.71147 1.000 108.19736 3 LYS B N 1
ATOM 2166 C CA . LYS B 1 6 ? 17.84670 25.38189 52.49105 1.000 107.85375 3 LYS B CA 1
ATOM 2167 C C . LYS B 1 6 ? 18.89731 25.97096 51.56146 1.000 105.68913 3 LYS B C 1
ATOM 2168 O O . LYS B 1 6 ? 18.78902 25.82973 50.33761 1.000 100.35597 3 LYS B O 1
ATOM 2174 N N . GLN B 1 7 ? 19.92478 26.62136 52.11545 1.000 111.29409 4 GLN B N 1
ATOM 2175 C CA . GLN B 1 7 ? 21.00577 27.12321 51.27976 1.000 105.11067 4 GLN B CA 1
ATOM 2176 C C . GLN B 1 7 ? 22.09427 26.07488 51.07173 1.000 96.71757 4 GLN B C 1
ATOM 2177 O O . GLN B 1 7 ? 22.79554 26.11565 50.05279 1.000 93.25113 4 GLN B O 1
ATOM 2183 N N . GLU B 1 8 ? 22.24054 25.12079 52.00410 1.000 93.78894 5 GLU B N 1
ATOM 2184 C CA . GLU B 1 8 ? 23.13791 23.99285 51.77261 1.000 89.16389 5 GLU B CA 1
ATOM 2185 C C . GLU B 1 8 ? 22.58728 23.05703 50.70312 1.000 78.78228 5 GLU B C 1
ATOM 2186 O O . GLU B 1 8 ? 23.35976 22.47934 49.92978 1.000 70.95926 5 GLU B O 1
ATOM 2192 N N . LYS B 1 9 ? 21.26142 22.89635 50.64019 1.000 78.21482 6 LYS B N 1
ATOM 2193 C CA . LYS B 1 9 ? 20.66642 22.08409 49.58276 1.000 74.63508 6 LYS B CA 1
ATOM 2194 C C . LYS B 1 9 ? 20.80086 22.76338 48.22484 1.000 70.04935 6 LYS B C 1
ATOM 2195 O O . LYS B 1 9 ? 21.15418 22.11560 47.23178 1.000 63.87621 6 LYS B O 1
ATOM 2201 N N . LEU B 1 10 ? 20.52433 24.06956 48.16083 1.000 73.50428 7 LEU B N 1
ATOM 2202 C CA . LEU B 1 10 ? 20.65786 24.78950 46.89873 1.000 70.54417 7 LEU B CA 1
ATOM 2203 C C . LEU B 1 10 ? 22.11667 24.91913 46.47675 1.000 63.53722 7 LEU B C 1
ATOM 2204 O O . LEU B 1 10 ? 22.41058 24.94399 45.27636 1.000 59.55171 7 LEU B O 1
ATOM 2209 N N . ALA B 1 11 ? 23.04153 24.99663 47.43861 1.000 66.18645 8 ALA B N 1
ATOM 2210 C CA . ALA B 1 11 ? 24.45818 25.04484 47.09030 1.000 64.80510 8 ALA B CA 1
ATOM 2211 C C . ALA B 1 11 ? 24.92864 23.73431 46.47387 1.000 58.66974 8 ALA B C 1
ATOM 2212 O O . ALA B 1 11 ? 25.79767 23.74239 45.59459 1.000 59.65857 8 ALA B O 1
ATOM 2214 N N . LEU B 1 12 ? 24.37534 22.60429 46.92191 1.000 55.15918 9 LEU B N 1
ATOM 2215 C CA . LEU B 1 12 ? 24.73217 21.32061 46.32709 1.000 54.78898 9 LEU B CA 1
ATOM 2216 C C . LEU B 1 12 ? 24.25894 21.23106 44.88301 1.000 52.76208 9 LEU B C 1
ATOM 2217 O O . LEU B 1 12 ? 24.98072 20.72131 44.01827 1.000 50.50218 9 LEU B O 1
ATOM 2222 N N . VAL B 1 13 ? 23.04826 21.71771 44.60529 1.000 52.03058 10 VAL B N 1
ATOM 2223 C CA . VAL B 1 13 ? 22.53238 21.69026 43.24141 1.000 55.13727 10 VAL B CA 1
ATOM 2224 C C . VAL B 1 13 ? 23.34359 22.61632 42.34419 1.000 53.78221 10 VAL B C 1
ATOM 2225 O O . VAL B 1 13 ? 23.68184 22.26121 41.20874 1.000 47.50191 10 VAL B O 1
ATOM 2229 N N . GLU B 1 14 ? 23.67505 23.81297 42.83733 1.000 53.67224 11 GLU B N 1
ATOM 2230 C CA . GLU B 1 14 ? 24.45492 24.74876 42.03384 1.000 52.87267 11 GLU B CA 1
ATOM 2231 C C . GLU B 1 14 ? 25.84847 24.20082 41.75097 1.000 53.78112 11 GLU B C 1
ATOM 2232 O O . GLU B 1 14 ? 26.36952 24.35299 40.63931 1.000 50.69338 11 GLU B O 1
ATOM 2238 N N . SER B 1 15 ? 26.46476 23.55287 42.74384 1.000 53.70965 12 SER B N 1
ATOM 2239 C CA . SER B 1 15 ? 27.78482 22.96386 42.54063 1.000 52.81155 12 SER B CA 1
ATOM 2240 C C . SER B 1 15 ? 27.73772 21.85499 41.49704 1.000 48.87236 12 SER B C 1
ATOM 2241 O O . SER B 1 15 ? 28.59287 21.79253 40.60723 1.000 47.91242 12 SER B O 1
ATOM 2244 N N . ALA B 1 16 ? 26.74272 20.96849 41.58827 1.000 47.84421 13 ALA B N 1
ATOM 2245 C CA . ALA B 1 16 ? 26.62188 19.90149 40.60055 1.000 49.06356 13 ALA B CA 1
ATOM 2246 C C . ALA B 1 16 ? 26.34586 20.45852 39.21061 1.000 47.18938 13 ALA B C 1
ATOM 2247 O O . ALA B 1 16 ? 26.81518 19.89843 38.21299 1.000 45.53346 13 ALA B O 1
ATOM 2249 N N . LEU B 1 17 ? 25.59334 21.55843 39.12629 1.000 46.39379 14 LEU B N 1
ATOM 2250 C CA . LEU B 1 17 ? 25.37334 22.21763 37.84325 1.000 46.12442 14 LEU B CA 1
ATOM 2251 C C . LEU B 1 17 ? 26.67431 22.77832 37.28530 1.000 46.82120 14 LEU B C 1
ATOM 2252 O O . LEU B 1 17 ? 27.00957 22.55276 36.11692 1.000 47.48000 14 LEU B O 1
ATOM 2257 N N . GLU B 1 18 ? 27.42467 23.51197 38.10878 1.000 45.93929 15 GLU B N 1
ATOM 2258 C CA . GLU B 1 18 ? 28.64296 24.14240 37.61573 1.000 49.86560 15 GLU B CA 1
ATOM 2259 C C . GLU B 1 18 ? 29.76428 23.13165 37.40325 1.000 47.50502 15 GLU B C 1
ATOM 2260 O O . GLU B 1 18 ? 30.62101 23.34174 36.53762 1.000 44.83268 15 GLU B O 1
ATOM 2266 N N . ASP B 1 19 ? 29.77858 22.03161 38.16174 1.000 46.00980 16 ASP B N 1
ATOM 2267 C CA . ASP B 1 19 ? 30.81053 21.02002 37.94965 1.000 45.46213 16 ASP B CA 1
ATOM 2268 C C . ASP B 1 19 ? 30.62726 20.32571 36.60654 1.000 45.21027 16 ASP B C 1
ATOM 2269 O O . ASP B 1 19 ? 31.59648 20.12063 35.86646 1.000 44.34752 16 ASP B O 1
ATOM 2274 N N . PHE B 1 20 ? 29.38840 19.95486 36.27212 1.000 40.50921 17 PHE B N 1
ATOM 2275 C CA . PHE B 1 20 ? 29.15225 19.29778 34.99214 1.000 41.62216 17 PHE B CA 1
ATOM 2276 C C . PHE B 1 20 ? 29.43935 20.23918 33.82987 1.000 41.40495 17 PHE B C 1
ATOM 2277 O O . PHE B 1 20 ? 30.02447 19.82829 32.82121 1.000 39.32597 17 PHE B O 1
ATOM 2285 N N . TYR B 1 21 ? 29.03563 21.49774 33.94800 1.000 41.45368 18 TYR B N 1
ATOM 2286 C CA . TYR B 1 21 ? 29.33458 22.50620 32.93090 1.000 43.61027 18 TYR B CA 1
ATOM 2287 C C . TYR B 1 21 ? 30.56143 23.32391 33.31504 1.000 42.56331 18 TYR B C 1
ATOM 2288 O O . TYR B 1 21 ? 30.57259 24.55203 33.23261 1.000 41.52500 18 TYR B O 1
ATOM 2297 N N . GLY B 1 22 ? 31.62051 22.63411 33.73341 1.000 42.25368 19 GLY B N 1
ATOM 2298 C CA . GLY B 1 22 ? 32.82187 23.30276 34.18972 1.000 41.15152 19 GLY B CA 1
ATOM 2299 C C . GLY B 1 22 ? 34.09686 22.86770 33.49670 1.000 43.80612 19 GLY B C 1
ATOM 2300 O O . GLY B 1 22 ? 34.32904 23.20974 32.33280 1.000 44.27091 19 GLY B O 1
ATOM 2301 N N . ASP B 1 23 ? 34.92916 22.10110 34.20692 1.000 41.13208 20 ASP B N 1
ATOM 2302 C CA . ASP B 1 23 ? 36.28383 21.83274 33.73404 1.000 43.20453 20 ASP B CA 1
ATOM 2303 C C . ASP B 1 23 ? 36.30468 20.94166 32.49878 1.000 45.68428 20 ASP B C 1
ATOM 2304 O O . ASP B 1 23 ? 37.25222 21.00920 31.70835 1.000 45.14752 20 ASP B O 1
ATOM 2309 N N A GLN B 1 24 ? 35.28050 20.11011 32.31293 0.566 41.65336 21 GLN B N 1
ATOM 2310 N N B GLN B 1 24 ? 35.28275 20.10557 32.31174 0.434 41.31300 21 GLN B N 1
ATOM 2311 C CA A GLN B 1 24 ? 35.23991 19.20343 31.17429 0.566 42.75748 21 GLN B CA 1
ATOM 2312 C CA B GLN B 1 24 ? 35.25410 19.21031 31.16187 0.434 42.56381 21 GLN B CA 1
ATOM 2313 C C A GLN B 1 24 ? 34.69633 19.85488 29.90935 0.566 42.21354 21 GLN B C 1
ATOM 2314 C C B GLN B 1 24 ? 34.75159 19.88627 29.89291 0.434 42.16275 21 GLN B C 1
ATOM 2315 O O A GLN B 1 24 ? 34.82106 19.26630 28.83007 0.566 42.33472 21 GLN B O 1
ATOM 2316 O O B GLN B 1 24 ? 34.96002 19.34955 28.79955 0.434 41.46001 21 GLN B O 1
ATOM 2327 N N . GLN B 1 25 ? 34.10682 21.04403 30.00874 1.000 41.50275 22 GLN B N 1
ATOM 2328 C CA . GLN B 1 25 ? 33.52477 21.70271 28.84618 1.000 38.85549 22 GLN B CA 1
ATOM 2329 C C . GLN B 1 25 ? 34.60888 22.32246 27.97331 1.000 43.86466 22 GLN B C 1
ATOM 2330 O O . GLN B 1 25 ? 35.47323 23.05580 28.46374 1.000 44.24440 22 GLN B O 1
ATOM 2336 N N . PHE B 1 26 ? 34.55569 22.03238 26.67072 1.000 40.52169 23 PHE B N 1
ATOM 2337 C CA . PHE B 1 26 ? 35.48547 22.61230 25.71331 1.000 41.38319 23 PHE B CA 1
ATOM 2338 C C . PHE B 1 26 ? 34.82503 23.55627 24.71847 1.000 41.73195 23 PHE B C 1
ATOM 2339 O O . PHE B 1 26 ? 35.51059 24.42756 24.17350 1.000 43.43310 23 PHE B O 1
ATOM 2347 N N . ALA B 1 27 ? 33.52388 23.40972 24.47353 1.000 37.16654 24 ALA B N 1
ATOM 2348 C CA . ALA B 1 27 ? 32.76510 24.35815 23.66017 1.000 39.72308 24 ALA B CA 1
ATOM 2349 C C . ALA B 1 27 ? 32.42202 25.55505 24.53694 1.000 39.52873 24 ALA B C 1
ATOM 2350 O O . ALA B 1 27 ? 31.42576 25.54373 25.26323 1.000 40.35741 24 ALA B O 1
ATOM 2352 N N . SER B 1 28 ? 33.25254 26.59824 24.46164 1.000 40.46795 25 SER B N 1
ATOM 2353 C CA . SER B 1 28 ? 33.14411 27.71483 25.39627 1.000 40.97388 25 SER B CA 1
ATOM 2354 C C . SER B 1 28 ? 31.80803 28.43747 25.26180 1.000 43.24993 25 SER B C 1
ATOM 2355 O O . SER B 1 28 ? 31.21601 28.85269 26.26517 1.000 40.35863 25 SER B O 1
ATOM 2358 N N . SER B 1 29 ? 31.31405 28.59460 24.03171 1.000 41.18185 26 SER B N 1
ATOM 2359 C CA . SER B 1 29 ? 30.06205 29.31761 23.82753 1.000 41.70141 26 SER B CA 1
ATOM 2360 C C . SER B 1 29 ? 28.86585 28.51164 24.31548 1.000 42.72635 26 SER B C 1
ATOM 2361 O O . SER B 1 29 ? 27.90704 29.07790 24.85442 1.000 42.87924 26 SER B O 1
ATOM 2364 N N . LEU B 1 30 ? 28.89427 27.19206 24.11959 1.000 40.52222 27 LEU B N 1
ATOM 2365 C CA . LEU B 1 30 ? 27.79665 26.35793 24.59324 1.000 41.10925 27 LEU B CA 1
ATOM 2366 C C . LEU B 1 30 ? 27.70312 26.38968 26.11179 1.000 41.42822 27 LEU B C 1
ATOM 2367 O O . LEU B 1 30 ? 26.60743 26.51003 26.67254 1.000 40.59908 27 LEU B O 1
ATOM 2372 N N . ARG B 1 31 ? 28.84602 26.28902 26.79273 1.000 40.89059 28 ARG B N 1
ATOM 2373 C CA . ARG B 1 31 ? 28.85173 26.35814 28.24908 1.000 40.21920 28 ARG B CA 1
ATOM 2374 C C . ARG B 1 31 ? 28.32669 27.70117 28.73868 1.000 42.54466 28 ARG B C 1
ATOM 2375 O O . ARG B 1 31 ? 27.57381 27.76318 29.71788 1.000 42.11032 28 ARG B O 1
ATOM 2383 N N . GLU B 1 32 ? 28.70913 28.78821 28.06464 1.000 43.02983 29 GLU B N 1
ATOM 2384 C CA . GLU B 1 32 ? 28.25595 30.11129 28.47853 1.000 45.56964 29 GLU B CA 1
ATOM 2385 C C . GLU B 1 32 ? 26.75320 30.26881 28.28111 1.000 45.09930 29 GLU B C 1
ATOM 2386 O O . GLU B 1 32 ? 26.06890 30.85308 29.12924 1.000 43.03591 29 GLU B O 1
ATOM 2392 N N . SER B 1 33 ? 26.22174 29.75998 27.16673 1.000 43.29153 30 SER B N 1
ATOM 2393 C CA . SER B 1 33 ? 24.78711 29.86746 26.92409 1.000 44.98433 30 SER B CA 1
ATOM 2394 C C . SER B 1 33 ? 23.99644 29.03156 27.92203 1.000 45.61060 30 SER B C 1
ATOM 2395 O O . SER B 1 33 ? 22.94669 29.46639 28.41005 1.000 44.33033 30 SER B O 1
ATOM 2398 N N . VAL B 1 34 ? 24.48796 27.83298 28.24181 1.000 40.59069 31 VAL B N 1
ATOM 2399 C CA . VAL B 1 34 ? 23.79684 26.97435 29.19913 1.000 46.05716 31 VAL B CA 1
ATOM 2400 C C . VAL B 1 34 ? 23.80560 27.60598 30.58596 1.000 45.91476 31 VAL B C 1
ATOM 2401 O O . VAL B 1 34 ? 22.76870 27.68862 31.25493 1.000 43.42424 31 VAL B O 1
ATOM 2405 N N . LEU B 1 35 ? 24.97421 28.07143 31.03418 1.000 45.66055 32 LEU B N 1
ATOM 2406 C CA . LEU B 1 35 ? 25.07201 28.65626 32.36746 1.000 51.10274 32 LEU B CA 1
ATOM 2407 C C . LEU B 1 35 ? 24.27557 29.95019 32.48260 1.000 50.99783 32 LEU B C 1
ATOM 2408 O O . LEU B 1 35 ? 23.84170 30.30807 33.58291 1.000 53.20516 32 LEU B O 1
ATOM 2413 N N . TYR B 1 36 ? 24.07348 30.66309 31.37147 1.000 49.77063 33 TYR B N 1
ATOM 2414 C CA . TYR B 1 36 ? 23.28312 31.88983 31.41791 1.000 51.18078 33 TYR B CA 1
ATOM 2415 C C . TYR B 1 36 ? 21.83725 31.59567 31.79435 1.000 54.71228 33 TYR B C 1
ATOM 2416 O O . TYR B 1 36 ? 21.25929 32.26987 32.65472 1.000 56.01596 33 TYR B O 1
ATOM 2425 N N . SER B 1 37 ? 21.23262 30.59383 31.15273 1.000 51.44061 34 SER B N 1
ATOM 2426 C CA . SER B 1 37 ? 19.86007 30.23387 31.48735 1.000 55.54771 34 SER B CA 1
ATOM 2427 C C . SER B 1 37 ? 19.77826 29.55210 32.84692 1.000 55.92669 34 SER B C 1
ATOM 2428 O O . SER B 1 37 ? 18.75247 29.65418 33.52936 1.000 55.88836 34 SER B O 1
ATOM 2431 N N . ILE B 1 38 ? 20.83969 28.85339 33.25315 1.000 53.34148 35 ILE B N 1
ATOM 2432 C CA . ILE B 1 38 ? 20.89914 28.30755 34.60542 1.000 56.20474 35 ILE B CA 1
ATOM 2433 C C . ILE B 1 38 ? 20.96626 29.43707 35.62609 1.000 61.61965 35 ILE B C 1
ATOM 2434 O O . ILE B 1 38 ? 20.25427 29.42873 36.63746 1.000 63.22839 35 ILE B O 1
ATOM 2439 N N . HIS B 1 39 ? 21.81911 30.42873 35.37238 1.000 61.71450 36 HIS B N 1
ATOM 2440 C CA . HIS B 1 39 ? 21.90953 31.60869 36.22165 1.000 66.38452 36 HIS B CA 1
ATOM 2441 C C . HIS B 1 39 ? 20.81695 32.63028 35.93421 1.000 74.21409 36 HIS B C 1
ATOM 2442 O O . HIS B 1 39 ? 20.80023 33.68676 36.57549 1.000 80.31068 36 HIS B O 1
ATOM 2449 N N . ALA B 1 40 ? 19.91074 32.34930 34.99157 1.000 88.14523 37 ALA B N 1
ATOM 2450 C CA . ALA B 1 40 ? 18.79735 33.25746 34.73820 1.000 90.26459 37 ALA B CA 1
ATOM 2451 C C . ALA B 1 40 ? 17.91745 33.43445 35.96676 1.000 95.64993 37 ALA B C 1
ATOM 2452 O O . ALA B 1 40 ? 17.15461 34.40413 36.03593 1.000 98.61315 37 ALA B O 1
ATOM 2454 N N . GLY B 1 41 ? 18.00010 32.52419 36.92592 1.000 90.66428 38 GLY B N 1
ATOM 2455 C CA . GLY B 1 41 ? 17.39304 32.70723 38.22540 1.000 93.84140 38 GLY B CA 1
ATOM 2456 C C . GLY B 1 41 ? 16.30413 31.69037 38.50954 1.000 93.20375 38 GLY B C 1
ATOM 2457 O O . GLY B 1 41 ? 16.03941 30.76914 37.73239 1.000 92.46091 38 GLY B O 1
ATOM 2458 N N . GLY B 1 42 ? 15.66316 31.88298 39.65796 1.000 96.62696 39 GLY B N 1
ATOM 2459 C CA . GLY B 1 42 ? 14.61808 30.99216 40.11346 1.000 100.88026 39 GLY B CA 1
ATOM 2460 C C . GLY B 1 42 ? 14.93293 30.40126 41.47053 1.000 104.16523 39 GLY B C 1
ATOM 2461 O O . GLY B 1 42 ? 16.10271 30.18729 41.80435 1.000 102.63250 39 GLY B O 1
ATOM 2462 N N . LYS B 1 43 ? 13.89706 30.13712 42.26897 1.000 114.55556 40 LYS B N 1
ATOM 2463 C CA . LYS B 1 43 ? 14.10037 29.49068 43.55919 1.000 110.59408 40 LYS B CA 1
ATOM 2464 C C . LYS B 1 43 ? 14.59308 28.05675 43.40954 1.000 107.68330 40 LYS B C 1
ATOM 2465 O O . LYS B 1 43 ? 15.02900 27.45982 44.40250 1.000 108.12835 40 LYS B O 1
ATOM 2471 N N . ARG B 1 44 ? 14.56372 27.50926 42.18958 1.000 83.89640 41 ARG B N 1
ATOM 2472 C CA . ARG B 1 44 ? 14.86529 26.10101 41.93649 1.000 69.21438 41 ARG B CA 1
ATOM 2473 C C . ARG B 1 44 ? 13.87665 25.21278 42.68817 1.000 58.76196 41 ARG B C 1
ATOM 2474 O O . ARG B 1 44 ? 14.25462 24.27991 43.39853 1.000 54.72824 41 ARG B O 1
ATOM 2482 N N . ILE B 1 45 ? 12.58700 25.51931 42.51873 1.000 55.02794 42 ILE B N 1
ATOM 2483 C CA . ILE B 1 45 ? 11.54415 24.85211 43.29249 1.000 53.97010 42 ILE B CA 1
ATOM 2484 C C . ILE B 1 45 ? 11.52623 23.35543 43.01188 1.000 49.64366 42 ILE B C 1
ATOM 2485 O O . ILE B 1 45 ? 11.23860 22.55211 43.90777 1.000 48.44802 42 ILE B O 1
ATOM 2490 N N . ARG B 1 46 ? 11.85830 22.94959 41.78085 1.000 43.85216 43 ARG B N 1
ATOM 2491 C CA . ARG B 1 46 ? 11.80677 21.52692 41.44635 1.000 45.54270 43 ARG B CA 1
ATOM 2492 C C . ARG B 1 46 ? 12.95701 20.74161 42.06872 1.000 44.81893 43 ARG B C 1
ATOM 2493 O O . ARG B 1 46 ? 12.68918 19.72602 42.73517 1.000 41.02130 43 ARG B O 1
ATOM 2501 N N . PRO B 1 47 ? 14.23110 21.12566 41.90601 1.000 43.77910 44 PRO B N 1
ATOM 2502 C CA . PRO B 1 47 ? 15.28703 20.37539 42.60484 1.000 43.02463 44 PRO B CA 1
ATOM 2503 C C . PRO B 1 47 ? 15.24177 20.54900 44.11155 1.000 44.22964 44 PRO B C 1
ATOM 2504 O O . PRO B 1 47 ? 15.64999 19.63577 44.83931 1.000 40.66485 44 PRO B O 1
ATOM 2508 N N . PHE B 1 48 ? 14.75285 21.69024 44.60235 1.000 44.14528 45 PHE B N 1
ATOM 2509 C CA . PHE B 1 48 ? 14.62663 21.88359 46.04334 1.000 48.20296 45 PHE B CA 1
ATOM 2510 C C . PHE B 1 48 ? 13.59567 20.93318 46.64055 1.000 47.28797 45 PHE B C 1
ATOM 2511 O O . PHE B 1 48 ? 13.80677 20.38664 47.72942 1.000 47.51799 45 PHE B O 1
ATOM 2519 N N . LEU B 1 49 ? 12.47832 20.71670 45.94091 1.000 45.17956 46 LEU B N 1
ATOM 2520 C CA . LEU B 1 49 ? 11.45247 19.81290 46.45301 1.000 43.52608 46 LEU B CA 1
ATOM 2521 C C . LEU B 1 49 ? 11.96514 18.38253 46.53822 1.000 41.01125 46 LEU B C 1
ATOM 2522 O O . LEU B 1 49 ? 11.59888 17.63890 47.45491 1.000 40.69808 46 LEU B O 1
ATOM 2527 N N . LEU B 1 50 ? 12.81034 17.97737 45.58916 1.000 42.67767 47 LEU B N 1
ATOM 2528 C CA . LEU B 1 50 ? 13.34266 16.61916 45.60376 1.000 41.78885 47 LEU B CA 1
ATOM 2529 C C . LEU B 1 50 ? 14.18263 16.37514 46.85169 1.000 44.55476 47 LEU B C 1
ATOM 2530 O O . LEU B 1 50 ? 14.02919 15.35061 47.52679 1.000 41.43389 47 LEU B O 1
ATOM 2535 N N . LEU B 1 51 ? 15.06967 17.31603 47.18237 1.000 40.03378 48 LEU B N 1
ATOM 2536 C CA . LEU B 1 51 ? 15.90780 17.14803 48.36381 1.000 46.42228 48 LEU B CA 1
ATOM 2537 C C . LEU B 1 51 ? 15.10213 17.28508 49.65024 1.000 47.32079 48 LEU B C 1
ATOM 2538 O O . LEU B 1 51 ? 15.44751 16.66694 50.66383 1.000 48.08350 48 LEU B O 1
ATOM 2543 N N . GLU B 1 52 ? 14.02581 18.07473 49.62844 1.000 46.66541 49 GLU B N 1
ATOM 2544 C CA . GLU B 1 52 ? 13.21494 18.26842 50.82643 1.000 49.30902 49 GLU B CA 1
ATOM 2545 C C . GLU B 1 52 ? 12.31536 17.07164 51.10332 1.000 47.91804 49 GLU B C 1
ATOM 2546 O O . GLU B 1 52 ? 12.18700 16.64609 52.25643 1.000 47.37093 49 GLU B O 1
ATOM 2552 N N . VAL B 1 53 ? 11.67397 16.52638 50.06772 1.000 44.92469 50 VAL B N 1
ATOM 2553 C CA . VAL B 1 53 ? 10.86177 15.32798 50.25662 1.000 48.98899 50 VAL B CA 1
ATOM 2554 C C . VAL B 1 53 ? 11.74262 14.15741 50.66981 1.000 47.59818 50 VAL B C 1
ATOM 2555 O O . VAL B 1 53 ? 11.36395 13.34311 51.52068 1.000 47.16673 50 VAL B O 1
ATOM 2559 N N . LEU B 1 54 ? 12.94089 14.06770 50.08945 1.000 45.56380 51 LEU B N 1
ATOM 2560 C CA . LEU B 1 54 ? 13.86545 13.00042 50.45476 1.000 45.52359 51 LEU B CA 1
ATOM 2561 C C . LEU B 1 54 ? 14.34351 13.15512 51.89363 1.000 50.21197 51 LEU B C 1
ATOM 2562 O O . LEU B 1 54 ? 14.40829 12.17225 52.64172 1.000 50.42080 51 LEU B O 1
ATOM 2567 N N . GLU B 1 55 ? 14.67628 14.38162 52.30315 1.000 48.61629 52 GLU B N 1
ATOM 2568 C CA . GLU B 1 55 ? 15.05865 14.60644 53.69213 1.000 48.07774 52 GLU B CA 1
ATOM 2569 C C . GLU B 1 55 ? 13.87486 14.42189 54.63137 1.000 52.55418 52 GLU B C 1
ATOM 2570 O O . GLU B 1 55 ? 14.05491 13.99491 55.77738 1.000 53.51759 52 GLU B O 1
ATOM 2576 N N . ALA B 1 56 ? 12.66261 14.73844 54.17041 1.000 52.86701 53 ALA B N 1
ATOM 2577 C CA . ALA B 1 56 ? 11.47926 14.47449 54.98003 1.000 54.72746 53 ALA B CA 1
ATOM 2578 C C . ALA B 1 56 ? 11.24323 12.97997 55.14373 1.000 54.02566 53 ALA B C 1
ATOM 2579 O O . ALA B 1 56 ? 10.66352 12.55064 56.14716 1.000 56.66285 53 ALA B O 1
ATOM 2581 N N . LEU B 1 57 ? 11.68767 12.17728 54.17611 1.000 52.61526 54 LEU B N 1
ATOM 2582 C CA . LEU B 1 57 ? 11.62707 10.72424 54.25251 1.000 52.09340 54 LEU B CA 1
ATOM 2583 C C . LEU B 1 57 ? 12.75255 10.13219 55.09141 1.000 53.27654 54 LEU B C 1
ATOM 2584 O O . LEU B 1 57 ? 12.99648 8.92159 55.01036 1.000 53.62118 54 LEU B O 1
ATOM 2589 N N . GLN B 1 58 ? 13.43917 10.96798 55.87547 1.000 54.59898 55 GLN B N 1
ATOM 2590 C CA . GLN B 1 58 ? 14.49787 10.54168 56.79290 1.000 54.11419 55 GLN B CA 1
ATOM 2591 C C . GLN B 1 58 ? 15.68999 9.93936 56.05281 1.000 55.07170 55 GLN B C 1
ATOM 2592 O O . GLN B 1 58 ? 16.36865 9.04596 56.56687 1.000 54.08986 55 GLN B O 1
ATOM 2598 N N . VAL B 1 59 ? 15.95771 10.42689 54.84504 1.000 53.39148 56 VAL B N 1
ATOM 2599 C CA . VAL B 1 59 ? 17.12884 10.02938 54.07264 1.000 52.16396 56 VAL B CA 1
ATOM 2600 C C . VAL B 1 59 ? 18.14688 11.15707 54.15023 1.000 51.04614 56 VAL B C 1
ATOM 2601 O O . VAL B 1 59 ? 17.84157 12.30496 53.80432 1.000 50.96182 56 VAL B O 1
ATOM 2605 N N . THR B 1 60 ? 19.35256 10.83547 54.60966 1.000 47.15658 57 THR B N 1
ATOM 2606 C CA . THR B 1 60 ? 20.41047 11.83217 54.69178 1.000 48.61399 57 THR B CA 1
ATOM 2607 C C . THR B 1 60 ? 20.81951 12.27925 53.29257 1.000 49.14167 57 THR B C 1
ATOM 2608 O O . THR B 1 60 ? 21.16572 11.45503 52.44018 1.000 49.78585 57 THR B O 1
ATOM 2612 N N . ILE B 1 61 ? 20.77073 13.59133 53.05903 1.000 49.21508 58 ILE B N 1
ATOM 2613 C CA . ILE B 1 61 ? 21.06864 14.14088 51.74224 1.000 49.07191 58 ILE B CA 1
ATOM 2614 C C . ILE B 1 61 ? 22.54969 13.96802 51.43685 1.000 48.06244 58 ILE B C 1
ATOM 2615 O O . ILE B 1 61 ? 23.41387 14.26726 52.27144 1.000 47.13549 58 ILE B O 1
ATOM 2620 N N . LYS B 1 62 ? 22.84556 13.48107 50.24001 1.000 46.00041 59 LYS B N 1
ATOM 2621 C CA . LYS B 1 62 ? 24.19244 13.25056 49.74668 1.000 44.22376 59 LYS B CA 1
ATOM 2622 C C . LYS B 1 62 ? 24.31380 13.82960 48.34817 1.000 43.38296 59 LYS B C 1
ATOM 2623 O O . LYS B 1 62 ? 23.30179 14.04795 47.67033 1.000 42.73786 59 LYS B O 1
ATOM 2629 N N . PRO B 1 63 ? 25.53932 14.10965 47.88437 1.000 42.16324 60 PRO B N 1
ATOM 2630 C CA . PRO B 1 63 ? 25.69644 14.73588 46.55820 1.000 43.38685 60 PRO B CA 1
ATOM 2631 C C . PRO B 1 63 ? 25.06307 13.95657 45.41752 1.000 40.61640 60 PRO B C 1
ATOM 2632 O O . PRO B 1 63 ? 24.66806 14.56650 44.41537 1.000 39.22928 60 PRO B O 1
ATOM 2636 N N . ALA B 1 64 ? 24.96104 12.62913 45.52784 1.000 38.70211 61 ALA B N 1
ATOM 2637 C CA . ALA B 1 64 ? 24.28041 11.86277 44.48957 1.000 39.34783 61 ALA B CA 1
ATOM 2638 C C . ALA B 1 64 ? 22.82190 12.27824 44.35972 1.000 40.15774 61 ALA B C 1
ATOM 2639 O O . ALA B 1 64 ? 22.26645 12.25800 43.25522 1.000 39.20763 61 ALA B O 1
ATOM 2641 N N . HIS B 1 65 ? 22.18989 12.66777 45.46948 1.000 37.29885 62 HIS B N 1
ATOM 2642 C CA . HIS B 1 65 ? 20.80605 13.12537 45.40809 1.000 38.88797 62 HIS B CA 1
ATOM 2643 C C . HIS B 1 65 ? 20.70740 14.48915 44.73283 1.000 40.03590 62 HIS B C 1
ATOM 2644 O O . HIS B 1 65 ? 19.79981 14.72406 43.92546 1.000 36.09056 62 HIS B O 1
ATOM 2651 N N . ALA B 1 66 ? 21.63644 15.39850 45.04521 1.000 38.06552 63 ALA B N 1
ATOM 2652 C CA . ALA B 1 66 ? 21.65331 16.69891 44.38275 1.000 39.96223 63 ALA B CA 1
ATOM 2653 C C . ALA B 1 66 ? 21.89097 16.56494 42.88454 1.000 38.10942 63 ALA B C 1
ATOM 2654 O O . ALA B 1 66 ? 21.38620 17.37729 42.10110 1.000 34.43718 63 ALA B O 1
ATOM 2656 N N . GLN B 1 67 ? 22.65396 15.55429 42.46481 1.000 35.93726 64 GLN B N 1
ATOM 2657 C CA . GLN B 1 67 ? 22.88094 15.36064 41.03764 1.000 38.47018 64 GLN B CA 1
ATOM 2658 C C . GLN B 1 67 ? 21.63079 14.84527 40.33859 1.000 36.09428 64 GLN B C 1
ATOM 2659 O O . GLN B 1 67 ? 21.39969 15.16955 39.16826 1.000 34.76912 64 GLN B O 1
ATOM 2665 N N . VAL B 1 68 ? 20.81507 14.05033 41.03446 1.000 37.25824 65 VAL B N 1
ATOM 2666 C CA . VAL B 1 68 ? 19.51386 13.67087 40.49430 1.000 36.61806 65 VAL B CA 1
ATOM 2667 C C . VAL B 1 68 ? 18.60747 14.89077 40.39562 1.000 36.29205 65 VAL B C 1
ATOM 2668 O O . VAL B 1 68 ? 17.87068 15.05956 39.41567 1.000 31.20847 65 VAL B O 1
ATOM 2672 N N . ALA B 1 69 ? 18.64496 15.76021 41.40787 1.000 35.25333 66 ALA B N 1
ATOM 2673 C CA . ALA B 1 69 ? 17.85636 16.98414 41.35360 1.000 36.35057 66 ALA B CA 1
ATOM 2674 C C . ALA B 1 69 ? 18.35970 17.91799 40.26406 1.000 39.14443 66 ALA B C 1
ATOM 2675 O O . ALA B 1 69 ? 17.57423 18.67985 39.68817 1.000 37.77214 66 ALA B O 1
ATOM 2677 N N . THR B 1 70 ? 19.65783 17.86201 39.96224 1.000 33.34958 67 THR B N 1
ATOM 2678 C CA . THR B 1 70 ? 20.21566 18.69741 38.90623 1.000 35.69195 67 THR B CA 1
ATOM 2679 C C . THR B 1 70 ? 19.70618 18.26949 37.53474 1.000 33.77064 67 THR B C 1
ATOM 2680 O O . THR B 1 70 ? 19.37688 19.11826 36.69692 1.000 31.33031 67 THR B O 1
ATOM 2684 N N . ALA B 1 71 ? 19.63464 16.95694 37.28861 1.000 35.03149 68 ALA B N 1
ATOM 2685 C CA . ALA B 1 71 ? 19.10656 16.46247 36.02112 1.000 32.86279 68 ALA B CA 1
ATOM 2686 C C . ALA B 1 71 ? 17.67958 16.93385 35.79097 1.000 33.33265 68 ALA B C 1
ATOM 2687 O O . ALA B 1 71 ? 17.28635 17.19175 34.64786 1.000 33.62529 68 ALA B O 1
ATOM 2689 N N . LEU B 1 72 ? 16.89413 17.05333 36.86159 1.000 35.09389 69 LEU B N 1
ATOM 2690 C CA . LEU B 1 72 ? 15.52777 17.54353 36.73258 1.000 35.38795 69 LEU B CA 1
ATOM 2691 C C . LEU B 1 72 ? 15.50563 19.00000 36.28333 1.000 39.09323 69 LEU B C 1
ATOM 2692 O O . LEU B 1 72 ? 14.75073 19.36829 35.37560 1.000 34.57955 69 LEU B O 1
ATOM 2697 N N . GLU B 1 73 ? 16.33295 19.84570 36.90149 1.000 36.45273 70 GLU B N 1
ATOM 2698 C CA . GLU B 1 73 ? 16.29939 21.26671 36.58349 1.000 37.75239 70 GLU B CA 1
ATOM 2699 C C . GLU B 1 73 ? 16.97656 21.58283 35.25580 1.000 37.49327 70 GLU B C 1
ATOM 2700 O O . GLU B 1 73 ? 16.70232 22.63678 34.67227 1.000 36.80038 70 GLU B O 1
ATOM 2706 N N . MET B 1 74 ? 17.83404 20.69071 34.75334 1.000 34.69464 71 MET B N 1
ATOM 2707 C CA . MET B 1 74 ? 18.41730 20.90269 33.43274 1.000 35.58047 71 MET B CA 1
ATOM 2708 C C . MET B 1 74 ? 17.37512 20.71926 32.33665 1.000 34.37296 71 MET B C 1
ATOM 2709 O O . MET B 1 74 ? 17.34601 21.48346 31.36439 1.000 33.52385 71 MET B O 1
ATOM 2714 N N . ILE B 1 75 ? 16.51142 19.71249 32.47662 1.000 32.55991 72 ILE B N 1
ATOM 2715 C CA . ILE B 1 75 ? 15.43223 19.52402 31.51418 1.000 34.20434 72 ILE B CA 1
ATOM 2716 C C . ILE B 1 75 ? 14.44956 20.68516 31.58334 1.000 35.29535 72 ILE B C 1
ATOM 2717 O O . ILE B 1 75 ? 14.02746 21.22234 30.55148 1.000 34.12697 72 ILE B O 1
ATOM 2722 N N . HIS B 1 76 ? 14.08222 21.10317 32.79622 1.000 35.29502 73 HIS B N 1
ATOM 2723 C CA . HIS B 1 76 ? 13.16658 22.22989 32.93625 1.000 36.88798 73 HIS B CA 1
ATOM 2724 C C . HIS B 1 76 ? 13.76154 23.50330 32.34340 1.000 38.62253 73 HIS B C 1
ATOM 2725 O O . HIS B 1 76 ? 13.05727 24.27477 31.67904 1.000 37.05919 73 HIS B O 1
ATOM 2732 N N . THR B 1 77 ? 15.06079 23.73553 32.56296 1.000 32.26461 74 THR B N 1
ATOM 2733 C CA . THR B 1 77 ? 15.70733 24.91857 31.99867 1.000 37.39973 74 THR B CA 1
ATOM 2734 C C . THR B 1 77 ? 15.76856 24.84538 30.47753 1.000 35.76032 74 THR B C 1
ATOM 2735 O O . THR B 1 77 ? 15.62184 25.86558 29.79453 1.000 37.14757 74 THR B O 1
ATOM 2739 N N . GLY B 1 78 ? 15.99318 23.65075 29.92884 1.000 33.59641 75 GLY B N 1
ATOM 2740 C CA . GLY B 1 78 ? 16.02232 23.50665 28.48360 1.000 34.57705 75 GLY B CA 1
ATOM 2741 C C . GLY B 1 78 ? 14.68360 23.79879 27.83648 1.000 37.43245 75 GLY B C 1
ATOM 2742 O O . GLY B 1 78 ? 14.62786 24.34819 26.73249 1.000 35.58215 75 GLY B O 1
ATOM 2743 N N . SER B 1 79 ? 13.58805 23.44359 28.51237 1.000 36.71584 76 SER B N 1
ATOM 2744 C CA . SER B 1 79 ? 12.26323 23.72952 27.97462 1.000 37.50676 76 SER B CA 1
ATOM 2745 C C . SER B 1 79 ? 11.97169 25.22438 27.96636 1.000 38.86008 76 SER B C 1
ATOM 2746 O O . SER B 1 79 ? 11.28629 25.71346 27.06125 1.000 43.15702 76 SER B O 1
ATOM 2749 N N . LEU B 1 80 ? 12.48298 25.96514 28.95321 1.000 35.61509 77 LEU B N 1
ATOM 2750 C CA . LEU B 1 80 ? 12.27146 27.40938 28.97043 1.000 39.64770 77 LEU B CA 1
ATOM 2751 C C . LEU B 1 80 ? 13.03570 28.09150 27.84162 1.000 41.26914 77 LEU B C 1
ATOM 2752 O O . LEU B 1 80 ? 12.55834 29.07806 27.26908 1.000 41.58722 77 LEU B O 1
ATOM 2757 N N . ILE B 1 81 ? 14.22283 27.58116 27.50606 1.000 37.36121 78 ILE B N 1
ATOM 2758 C CA . ILE B 1 81 ? 14.99639 28.16217 26.41165 1.000 41.06020 78 ILE B CA 1
ATOM 2759 C C . ILE B 1 81 ? 14.25381 27.99991 25.09217 1.000 39.51288 78 ILE B C 1
ATOM 2760 O O . ILE B 1 81 ? 14.16349 28.93849 24.29056 1.000 38.71270 78 ILE B O 1
ATOM 2765 N N . HIS B 1 82 ? 13.70367 26.80870 24.84979 1.000 40.74616 79 HIS B N 1
ATOM 2766 C CA . HIS B 1 82 ? 12.98263 26.56241 23.60652 1.000 42.07389 79 HIS B CA 1
ATOM 2767 C C . HIS B 1 82 ? 11.64153 27.27894 23.57970 1.000 43.13272 79 HIS B C 1
ATOM 2768 O O . HIS B 1 82 ? 11.20048 27.72091 22.51282 1.000 43.31373 79 HIS B O 1
ATOM 2775 N N . ASP B 1 83 ? 10.98674 27.40876 24.73609 1.000 40.48309 80 ASP B N 1
ATOM 2776 C CA . ASP B 1 83 ? 9.70289 28.10207 24.78917 1.000 43.66645 80 ASP B CA 1
ATOM 2777 C C . ASP B 1 83 ? 9.83839 29.56542 24.38484 1.000 44.12582 80 ASP B C 1
ATOM 2778 O O . ASP B 1 83 ? 8.93834 30.12673 23.74982 1.000 46.22631 80 ASP B O 1
ATOM 2783 N N . ASP B 1 84 ? 10.95781 30.20031 24.73596 1.000 44.82124 81 ASP B N 1
ATOM 2784 C CA . ASP B 1 84 ? 11.12349 31.62040 24.44705 1.000 44.79021 81 ASP B CA 1
ATOM 2785 C C . ASP B 1 84 ? 11.40890 31.89351 22.97539 1.000 43.82091 81 ASP B C 1
ATOM 2786 O O . ASP B 1 84 ? 11.25748 33.03823 22.53585 1.000 48.25507 81 ASP B O 1
ATOM 2791 N N . LEU B 1 85 ? 11.80367 30.87317 22.20602 1.000 45.54039 82 LEU B N 1
ATOM 2792 C CA . LEU B 1 85 ? 12.16659 31.01481 20.79837 1.000 45.68249 82 LEU B CA 1
ATOM 2793 C C . LEU B 1 85 ? 11.07575 31.72255 20.00290 1.000 46.35655 82 LEU B C 1
ATOM 2794 O O . LEU B 1 85 ? 9.88628 31.58530 20.31908 1.000 44.48133 82 LEU B O 1
ATOM 2799 N N . PRO B 1 86 ? 11.44164 32.48710 18.96952 1.000 47.28582 83 PRO B N 1
ATOM 2800 C CA . PRO B 1 86 ? 10.41755 33.19546 18.18424 1.000 48.80135 83 PRO B CA 1
ATOM 2801 C C . PRO B 1 86 ? 9.38053 32.27562 17.56704 1.000 46.85548 83 PRO B C 1
ATOM 2802 O O . PRO B 1 86 ? 8.22932 32.69097 17.38610 1.000 50.29267 83 PRO B O 1
ATOM 2806 N N . ALA B 1 87 ? 9.74477 31.03383 17.24350 1.000 43.12144 84 ALA B N 1
ATOM 2807 C CA . ALA B 1 87 ? 8.76687 30.10907 16.68608 1.000 43.64149 84 ALA B CA 1
ATOM 2808 C C . ALA B 1 87 ? 7.77766 29.61107 17.73222 1.000 47.72154 84 ALA B C 1
ATOM 2809 O O . ALA B 1 87 ? 6.73798 29.05475 17.36525 1.000 50.11852 84 ALA B O 1
ATOM 2811 N N . MET B 1 88 ? 8.06852 29.80351 19.01907 1.000 45.94332 85 MET B N 1
ATOM 2812 C CA . MET B 1 88 ? 7.18517 29.33365 20.08040 1.000 46.72477 85 MET B CA 1
ATOM 2813 C C . MET B 1 88 ? 6.45092 30.49989 20.73316 1.000 46.59224 85 MET B C 1
ATOM 2814 O O . MET B 1 88 ? 5.55510 31.09116 20.12190 1.000 49.12137 85 MET B O 1
ATOM 2819 N N . ASP B 1 89 ? 6.81657 30.84095 21.97255 1.000 45.50172 86 ASP B N 1
ATOM 2820 C CA . ASP B 1 89 ? 6.17145 31.95655 22.65683 1.000 49.68615 86 ASP B CA 1
ATOM 2821 C C . ASP B 1 89 ? 6.73362 33.31062 22.24016 1.000 48.09408 86 ASP B C 1
ATOM 2822 O O . ASP B 1 89 ? 6.07102 34.33081 22.46076 1.000 52.48947 86 ASP B O 1
ATOM 2827 N N . ASP B 1 90 ? 7.93187 33.34214 21.65137 1.000 48.07094 87 ASP B N 1
ATOM 2828 C CA . ASP B 1 90 ? 8.55650 34.56605 21.14485 1.000 48.38809 87 ASP B CA 1
ATOM 2829 C C . ASP B 1 90 ? 8.68268 35.61395 22.25624 1.000 48.15108 87 ASP B C 1
ATOM 2830 O O . ASP B 1 90 ? 8.05673 36.67530 22.23692 1.000 47.64046 87 ASP B O 1
ATOM 2835 N N . ASP B 1 91 ? 9.51940 35.28040 23.23217 1.000 47.06005 88 ASP B N 1
ATOM 2836 C CA . ASP B 1 91 ? 9.76591 36.13745 24.38258 1.000 48.19404 88 ASP B CA 1
ATOM 2837 C C . ASP B 1 91 ? 11.16554 36.72612 24.29060 1.000 48.67727 88 ASP B C 1
ATOM 2838 O O . ASP B 1 91 ? 12.14506 35.98932 24.13481 1.000 49.32862 88 ASP B O 1
ATOM 2843 N N . ASP B 1 92 ? 11.25398 38.05231 24.37763 1.000 47.31829 89 ASP B N 1
ATOM 2844 C CA . ASP B 1 92 ? 12.54308 38.72380 24.45083 1.000 47.45945 89 ASP B CA 1
ATOM 2845 C C . ASP B 1 92 ? 13.08051 38.80123 25.87265 1.000 48.27812 89 ASP B C 1
ATOM 2846 O O . ASP B 1 92 ? 14.29815 38.90861 26.05745 1.000 49.22044 89 ASP B O 1
ATOM 2851 N N . TYR B 1 93 ? 12.20646 38.73974 26.87450 1.000 48.82520 90 TYR B N 1
ATOM 2852 C CA . TYR B 1 93 ? 12.60998 38.76930 28.27052 1.000 50.43068 90 TYR B CA 1
ATOM 2853 C C . TYR B 1 93 ? 11.82454 37.71669 29.03882 1.000 51.77586 90 TYR B C 1
ATOM 2854 O O . TYR B 1 93 ? 10.66057 37.44441 28.73533 1.000 52.99598 90 TYR B O 1
ATOM 2863 N N . ARG B 1 94 ? 12.47788 37.11730 30.03184 1.000 52.57760 91 ARG B N 1
ATOM 2864 C CA . ARG B 1 94 ? 11.83469 36.15775 30.92314 1.000 54.57461 91 ARG B CA 1
ATOM 2865 C C . ARG B 1 94 ? 12.29344 36.44490 32.34254 1.000 59.13019 91 ARG B C 1
ATOM 2866 O O . ARG B 1 94 ? 13.49946 36.48579 32.60629 1.000 57.10576 91 ARG B O 1
ATOM 2874 N N . ARG B 1 95 ? 11.33251 36.64345 33.24723 1.000 59.22020 92 ARG B N 1
ATOM 2875 C CA . ARG B 1 95 ? 11.61807 36.98540 34.64014 1.000 64.81303 92 ARG B CA 1
ATOM 2876 C C . ARG B 1 95 ? 12.50691 38.22413 34.73105 1.000 64.23432 92 ARG B C 1
ATOM 2877 O O . ARG B 1 95 ? 13.43281 38.28962 35.54204 1.000 66.00656 92 ARG B O 1
ATOM 2885 N N . GLY B 1 96 ? 12.23350 39.21004 33.87839 1.000 62.25871 93 GLY B N 1
ATOM 2886 C CA . GLY B 1 96 ? 12.96969 40.45564 33.89120 1.000 60.29790 93 GLY B CA 1
ATOM 2887 C C . GLY B 1 96 ? 14.35144 40.40711 33.28022 1.000 56.63019 93 GLY B C 1
ATOM 2888 O O . GLY B 1 96 ? 15.03828 41.43558 33.26593 1.000 56.82190 93 GLY B O 1
ATOM 2889 N N . ARG B 1 97 ? 14.78365 39.25916 32.77082 1.000 55.15639 94 ARG B N 1
ATOM 2890 C CA . ARG B 1 97 ? 16.11159 39.11147 32.20045 1.000 55.68943 94 ARG B CA 1
ATOM 2891 C C . ARG B 1 97 ? 16.00836 38.73407 30.72924 1.000 53.20101 94 ARG B C 1
ATOM 2892 O O . ARG B 1 97 ? 15.06932 38.04970 30.31205 1.000 52.29945 94 ARG B O 1
ATOM 2900 N N . LEU B 1 98 ? 16.98621 39.19050 29.94847 1.000 51.88772 95 LEU B N 1
ATOM 2901 C CA . LEU B 1 98 ? 17.00779 38.90615 28.51968 1.000 51.85172 95 LEU B CA 1
ATOM 2902 C C . LEU B 1 98 ? 17.06285 37.40125 28.27714 1.000 48.79325 95 LEU B C 1
ATOM 2903 O O . LEU B 1 98 ? 17.77530 36.66991 28.96999 1.000 49.93630 95 LEU B O 1
ATOM 2908 N N . THR B 1 99 ? 16.29509 36.93664 27.29241 1.000 46.34046 96 THR B N 1
ATOM 2909 C CA . THR B 1 99 ? 16.20534 35.50719 27.03132 1.000 48.43298 96 THR B CA 1
ATOM 2910 C C . THR B 1 99 ? 17.48341 34.99558 26.36655 1.000 48.01394 96 THR B C 1
ATOM 2911 O O . THR B 1 99 ? 18.35059 35.76184 25.93569 1.000 46.67947 96 THR B O 1
ATOM 2915 N N . ASN B 1 100 ? 17.58531 33.66747 26.27997 1.000 46.12334 97 ASN B N 1
ATOM 2916 C CA . ASN B 1 100 ? 18.80561 33.04816 25.77308 1.000 45.77698 97 ASN B CA 1
ATOM 2917 C C . ASN B 1 100 ? 19.02794 33.38159 24.30273 1.000 43.90197 97 ASN B C 1
ATOM 2918 O O . ASN B 1 100 ? 20.11300 33.83273 23.91792 1.000 43.98449 97 ASN B O 1
ATOM 2923 N N . HIS B 1 101 ? 18.00975 33.16879 23.46347 1.000 42.58156 98 HIS B N 1
ATOM 2924 C CA . HIS B 1 101 ? 18.17983 33.41008 22.03367 1.000 45.83730 98 HIS B CA 1
ATOM 2925 C C . HIS B 1 101 ? 18.40729 34.88522 21.73217 1.000 44.23038 98 HIS B C 1
ATOM 2926 O O . HIS B 1 101 ? 19.10036 35.21697 20.76558 1.000 47.22154 98 HIS B O 1
ATOM 2933 N N . LYS B 1 102 ? 17.83956 35.78283 22.53821 1.000 44.19547 99 LYS B N 1
ATOM 2934 C CA . LYS B 1 102 ? 18.05674 37.20521 22.30367 1.000 45.40575 99 LYS B CA 1
ATOM 2935 C C . LYS B 1 102 ? 19.49640 37.61035 22.59020 1.000 44.32390 99 LYS B C 1
ATOM 2936 O O . LYS B 1 102 ? 19.98823 38.58748 22.01569 1.000 49.56002 99 LYS B O 1
ATOM 2942 N N . LYS B 1 103 ? 20.18789 36.87431 23.45930 1.000 44.58928 100 LYS B N 1
ATOM 2943 C CA . LYS B 1 103 ? 21.55754 37.21321 23.82506 1.000 45.60191 100 LYS B CA 1
ATOM 2944 C C . LYS B 1 103 ? 22.58752 36.45464 22.99744 1.000 45.51284 100 LYS B C 1
ATOM 2945 O O . LYS B 1 103 ? 23.64852 37.00215 22.67862 1.000 48.10374 100 LYS B O 1
ATOM 2951 N N . PHE B 1 104 ? 22.29655 35.20551 22.63876 1.000 45.12144 101 PHE B N 1
ATOM 2952 C CA . PHE B 1 104 ? 23.25443 34.34951 21.95568 1.000 43.83442 101 PHE B CA 1
ATOM 2953 C C . PHE B 1 104 ? 22.83423 33.97948 20.54007 1.000 44.41848 101 PHE B C 1
ATOM 2954 O O . PHE B 1 104 ? 23.62198 33.35898 19.81917 1.000 41.20741 101 PHE B O 1
ATOM 2962 N N . GLY B 1 105 ? 21.62985 34.34038 20.11996 1.000 41.63967 102 GLY B N 1
ATOM 2963 C CA . GLY B 1 105 ? 21.13278 33.93110 18.82516 1.000 40.56421 102 GLY B CA 1
ATOM 2964 C C . GLY B 1 105 ? 20.22627 32.71367 18.92133 1.000 42.88926 102 GLY B C 1
ATOM 2965 O O . GLY B 1 105 ? 20.23938 31.96132 19.89814 1.000 42.24423 102 GLY B O 1
ATOM 2966 N N . GLU B 1 106 ? 19.42021 32.51947 17.87417 1.000 41.38324 103 GLU B N 1
ATOM 2967 C CA . GLU B 1 106 ? 18.45117 31.42647 17.87767 1.000 41.35664 103 GLU B CA 1
ATOM 2968 C C . GLU B 1 106 ? 19.13952 30.06718 17.84402 1.000 41.89012 103 GLU B C 1
ATOM 2969 O O . GLU B 1 106 ? 18.76298 29.15276 18.58672 1.000 40.72555 103 GLU B O 1
ATOM 2975 N N . ALA B 1 107 ? 20.14384 29.91046 16.97806 1.000 39.09927 104 ALA B N 1
ATOM 2976 C CA . ALA B 1 107 ? 20.78534 28.60814 16.82346 1.000 42.79877 104 ALA B CA 1
ATOM 2977 C C . ALA B 1 107 ? 21.48544 28.17655 18.10696 1.000 40.99830 104 ALA B C 1
ATOM 2978 O O . ALA B 1 107 ? 21.44458 26.99703 18.47809 1.000 38.74005 104 ALA B O 1
ATOM 2980 N N . MET B 1 108 ? 22.12775 29.11741 18.80427 1.000 40.76426 105 MET B N 1
ATOM 2981 C CA . MET B 1 108 ? 22.78741 28.77477 20.06109 1.000 38.87770 105 MET B CA 1
ATOM 2982 C C . MET B 1 108 ? 21.77298 28.38104 21.12888 1.000 37.42279 105 MET B C 1
ATOM 2983 O O . MET B 1 108 ? 22.01780 27.45760 21.91385 1.000 37.20254 105 MET B O 1
ATOM 2988 N N . ALA B 1 109 ? 20.62598 29.06398 21.17271 1.000 37.35218 106 ALA B N 1
ATOM 2989 C CA . ALA B 1 109 ? 19.60443 28.72086 22.15759 1.000 36.87881 106 ALA B CA 1
ATOM 2990 C C . ALA B 1 109 ? 19.02980 27.33421 21.89910 1.000 37.76233 106 ALA B C 1
ATOM 2991 O O . ALA B 1 109 ? 18.75631 26.58418 22.84357 1.000 34.91536 106 ALA B O 1
ATOM 2993 N N . ILE B 1 110 ? 18.83700 26.97885 20.62673 1.000 36.24317 107 ILE B N 1
ATOM 2994 C CA . ILE B 1 110 ? 18.34820 25.64462 20.28571 1.000 36.47053 107 ILE B CA 1
ATOM 2995 C C . ILE B 1 110 ? 19.31417 24.58213 20.79304 1.000 34.80317 107 ILE B C 1
ATOM 2996 O O . ILE B 1 110 ? 18.91346 23.60499 21.43685 1.000 34.68143 107 ILE B O 1
ATOM 3001 N N . LEU B 1 111 ? 20.60598 24.76410 20.51514 1.000 32.35296 108 LEU B N 1
ATOM 3002 C CA . LEU B 1 111 ? 21.59699 23.77441 20.91794 1.000 35.20804 108 LEU B CA 1
ATOM 3003 C C . LEU B 1 111 ? 21.82474 23.78076 22.42466 1.000 36.56945 108 LEU B C 1
ATOM 3004 O O . LEU B 1 111 ? 22.11575 22.72968 23.00631 1.000 34.49513 108 LEU B O 1
ATOM 3009 N N . ALA B 1 112 ? 21.69720 24.94165 23.07381 1.000 32.68157 109 ALA B N 1
ATOM 3010 C CA . ALA B 1 112 ? 21.83056 24.98372 24.52688 1.000 35.05120 109 ALA B CA 1
ATOM 3011 C C . ALA B 1 112 ? 20.73211 24.17038 25.19937 1.000 35.39281 109 ALA B C 1
ATOM 3012 O O . ALA B 1 112 ? 20.98502 23.45895 26.17930 1.000 28.61550 109 ALA B O 1
ATOM 3014 N N . GLY B 1 113 ? 19.50587 24.25503 24.68116 1.000 33.41217 110 GLY B N 1
ATOM 3015 C CA . GLY B 1 113 ? 18.43800 23.42098 25.20552 1.000 31.07476 110 GLY B CA 1
ATOM 3016 C C . GLY B 1 113 ? 18.62444 21.95539 24.86122 1.000 34.45985 110 GLY B C 1
ATOM 3017 O O . GLY B 1 113 ? 18.29883 21.07447 25.66269 1.000 29.32742 110 GLY B O 1
ATOM 3018 N N . ASP B 1 114 ? 19.14799 21.67216 23.66374 1.000 34.38968 111 ASP B N 1
ATOM 3019 C CA . ASP B 1 114 ? 19.40621 20.28747 23.28053 1.000 31.84035 111 ASP B CA 1
ATOM 3020 C C . ASP B 1 114 ? 20.46195 19.65676 24.17806 1.000 30.97928 111 ASP B C 1
ATOM 3021 O O . ASP B 1 114 ? 20.32302 18.50051 24.59583 1.000 29.55918 111 ASP B O 1
ATOM 3026 N N . ALA B 1 115 ? 21.52204 20.40637 24.48866 1.000 28.48507 112 ALA B N 1
ATOM 3027 C CA . ALA B 1 115 ? 22.57232 19.89597 25.36342 1.000 31.84164 112 ALA B CA 1
ATOM 3028 C C . ALA B 1 115 ? 22.02667 19.58203 26.75003 1.000 30.80291 112 ALA B C 1
ATOM 3029 O O . ALA B 1 115 ? 22.31749 18.52426 27.31812 1.000 28.09483 112 ALA B O 1
ATOM 3031 N N . LEU B 1 116 ? 21.22620 20.49300 27.30957 1.000 31.50496 113 LEU B N 1
ATOM 3032 C CA . LEU B 1 116 ? 20.62295 20.24588 28.61552 1.000 30.29393 113 LEU B CA 1
ATOM 3033 C C . LEU B 1 116 ? 19.75980 18.99043 28.59921 1.000 30.11534 113 LEU B C 1
ATOM 3034 O O . LEU B 1 116 ? 19.77630 18.20674 29.55528 1.000 28.16973 113 LEU B O 1
ATOM 3039 N N . PHE B 1 117 ? 19.00083 18.77887 27.52051 1.000 31.02948 114 PHE B N 1
ATOM 3040 C CA . PHE B 1 117 ? 18.16574 17.58466 27.42928 1.000 30.61584 114 PHE B CA 1
ATOM 3041 C C . PHE B 1 117 ? 19.02118 16.32419 27.37940 1.000 31.73331 114 PHE B C 1
ATOM 3042 O O . PHE B 1 117 ? 18.79487 15.37272 28.13693 1.000 27.93628 114 PHE B O 1
ATOM 3050 N N . LEU B 1 118 ? 20.02077 16.30680 26.49481 1.000 29.05758 115 LEU B N 1
ATOM 3051 C CA . LEU B 1 118 ? 20.85008 15.12127 26.31205 1.000 30.37526 115 LEU B CA 1
ATOM 3052 C C . LEU B 1 118 ? 21.82725 14.90855 27.46252 1.000 31.52273 115 LEU B C 1
ATOM 3053 O O . LEU B 1 118 ? 22.18960 13.76187 27.75219 1.000 30.12310 115 LEU B O 1
ATOM 3058 N N . ASP B 1 119 ? 22.26281 15.98364 28.12508 1.000 30.89431 116 ASP B N 1
ATOM 3059 C CA . ASP B 1 119 ? 23.18617 15.84724 29.24606 1.000 30.37754 116 ASP B CA 1
ATOM 3060 C C . ASP B 1 119 ? 22.49484 15.46819 30.54692 1.000 32.75205 116 ASP B C 1
ATOM 3061 O O . ASP B 1 119 ? 23.16313 14.96737 31.45843 1.000 32.92789 116 ASP B O 1
ATOM 3066 N N . SER B 1 120 ? 21.18560 15.70871 30.65690 1.000 28.78509 117 SER B N 1
ATOM 3067 C CA . SER B 1 120 ? 20.50377 15.57104 31.94104 1.000 31.72233 117 SER B CA 1
ATOM 3068 C C . SER B 1 120 ? 20.67180 14.16896 32.51187 1.000 29.95008 117 SER B C 1
ATOM 3069 O O . SER B 1 120 ? 21.08543 14.00221 33.66416 1.000 31.05163 117 SER B O 1
ATOM 3072 N N . TYR B 1 121 ? 20.37599 13.14422 31.70895 1.000 30.70667 118 TYR B N 1
ATOM 3073 C CA . TYR B 1 121 ? 20.41113 11.77195 32.20081 1.000 33.52989 118 TYR B CA 1
ATOM 3074 C C . TYR B 1 121 ? 21.81119 11.32824 32.60388 1.000 33.25412 118 TYR B C 1
ATOM 3075 O O . TYR B 1 121 ? 21.94541 10.33831 33.33131 1.000 32.43436 118 TYR B O 1
ATOM 3084 N N . ALA B 1 122 ? 22.85085 12.04040 32.16192 1.000 28.68151 119 ALA B N 1
ATOM 3085 C CA . ALA B 1 122 ? 24.20944 11.67768 32.54863 1.000 33.47602 119 ALA B CA 1
ATOM 3086 C C . ALA B 1 122 ? 24.43899 11.86005 34.04300 1.000 33.25690 119 ALA B C 1
ATOM 3087 O O . ALA B 1 122 ? 25.15865 11.06599 34.65798 1.000 36.37782 119 ALA B O 1
ATOM 3089 N N . LEU B 1 123 ? 23.83567 12.88514 34.64689 1.000 34.59731 120 LEU B N 1
ATOM 3090 C CA . LEU B 1 123 ? 24.06019 13.11812 36.06943 1.000 35.75215 120 LEU B CA 1
ATOM 3091 C C . LEU B 1 123 ? 23.44589 12.02381 36.92855 1.000 35.05368 120 LEU B C 1
ATOM 3092 O O . LEU B 1 123 ? 23.99447 11.68931 37.98422 1.000 37.25234 120 LEU B O 1
ATOM 3097 N N . ILE B 1 124 ? 22.31502 11.45975 36.50408 1.000 34.33303 121 ILE B N 1
ATOM 3098 C CA . ILE B 1 124 ? 21.76389 10.31044 37.21146 1.000 33.06366 121 ILE B CA 1
ATOM 3099 C C . ILE B 1 124 ? 22.64426 9.08782 36.99452 1.000 35.74292 121 ILE B C 1
ATOM 3100 O O . ILE B 1 124 ? 22.91963 8.32842 37.93066 1.000 34.43566 121 ILE B O 1
ATOM 3105 N N . ALA B 1 125 ? 23.11281 8.88781 35.76013 1.000 37.39961 122 ALA B N 1
ATOM 3106 C CA . ALA B 1 125 ? 23.90139 7.70333 35.44259 1.000 36.21786 122 ALA B CA 1
ATOM 3107 C C . ALA B 1 125 ? 25.28149 7.74751 36.08559 1.000 35.90372 122 ALA B C 1
ATOM 3108 O O . ALA B 1 125 ? 25.87352 6.69433 36.34610 1.000 37.46744 122 ALA B O 1
ATOM 3110 N N . GLN B 1 126 ? 25.80894 8.94105 36.34701 1.000 36.17240 123 GLN B N 1
ATOM 3111 C CA . GLN B 1 126 ? 27.12379 9.09189 36.95660 1.000 38.13527 123 GLN B CA 1
ATOM 3112 C C . GLN B 1 126 ? 27.07337 9.20163 38.47530 1.000 39.28769 123 GLN B C 1
ATOM 3113 O O . GLN B 1 126 ? 28.12980 9.28857 39.10896 1.000 38.40490 123 GLN B O 1
ATOM 3119 N N . ALA B 1 127 ? 25.88756 9.19907 39.07426 1.000 39.09773 124 ALA B N 1
ATOM 3120 C CA . ALA B 1 127 ? 25.77973 9.39102 40.51139 1.000 39.03385 124 ALA B CA 1
ATOM 3121 C C . ALA B 1 127 ? 26.05453 8.09277 41.25834 1.000 40.89041 124 ALA B C 1
ATOM 3122 O O . ALA B 1 127 ? 25.87101 6.99118 40.73178 1.000 42.31671 124 ALA B O 1
ATOM 3124 N N . ASP B 1 128 ? 26.50183 8.23770 42.50509 1.000 41.61653 125 ASP B N 1
ATOM 3125 C CA . ASP B 1 128 ? 26.77037 7.09894 43.38020 1.000 41.34376 125 ASP B CA 1
ATOM 3126 C C . ASP B 1 128 ? 25.44244 6.61996 43.96207 1.000 42.80564 125 ASP B C 1
ATOM 3127 O O . ASP B 1 128 ? 25.04432 6.97033 45.07616 1.000 45.50530 125 ASP B O 1
ATOM 3132 N N . LEU B 1 129 ? 24.74854 5.80407 43.18049 1.000 41.83671 126 LEU B N 1
ATOM 3133 C CA . LEU B 1 129 ? 23.46795 5.22056 43.54929 1.000 41.03902 126 LEU B CA 1
ATOM 3134 C C . LEU B 1 129 ? 23.40916 3.80199 43.02244 1.000 42.06697 126 LEU B C 1
ATOM 3135 O O . LEU B 1 129 ? 24.14784 3.44294 42.09551 1.000 45.07365 126 LEU B O 1
ATOM 3140 N N . PRO B 1 130 ? 22.54805 2.95527 43.59275 1.000 42.66723 127 PRO B N 1
ATOM 3141 C CA . PRO B 1 130 ? 22.34917 1.61719 43.02820 1.000 43.38412 127 PRO B CA 1
ATOM 3142 C C . PRO B 1 130 ? 21.88812 1.69496 41.57952 1.000 43.10908 127 PRO B C 1
ATOM 3143 O O . PRO B 1 130 ? 21.15085 2.60264 41.18659 1.000 42.43247 127 PRO B O 1
ATOM 3147 N N . SER B 1 131 ? 22.33650 0.72042 40.78240 1.000 41.02753 128 SER B N 1
ATOM 3148 C CA . SER B 1 131 ? 22.09612 0.77006 39.34269 1.000 40.89073 128 SER B CA 1
ATOM 3149 C C . SER B 1 131 ? 20.60779 0.71347 39.01744 1.000 39.85764 128 SER B C 1
ATOM 3150 O O . SER B 1 131 ? 20.13012 1.45038 38.14666 1.000 39.50951 128 SER B O 1
ATOM 3153 N N . GLN B 1 132 ? 19.85504 -0.15074 39.70356 1.000 38.91939 129 GLN B N 1
ATOM 3154 C CA . GLN B 1 132 ? 18.42834 -0.25342 39.41220 1.000 38.43659 129 GLN B CA 1
ATOM 3155 C C . GLN B 1 132 ? 17.67692 1.00400 39.83217 1.000 40.84641 129 GLN B C 1
ATOM 3156 O O . GLN B 1 132 ? 16.71146 1.39870 39.16715 1.000 38.59147 129 GLN B O 1
ATOM 3162 N N . ILE B 1 133 ? 18.10206 1.64475 40.92348 1.000 40.01900 130 ILE B N 1
ATOM 3163 C CA . ILE B 1 133 ? 17.50100 2.91466 41.32130 1.000 38.36459 130 ILE B CA 1
ATOM 3164 C C . ILE B 1 133 ? 17.72783 3.96805 40.24530 1.000 38.96400 130 ILE B C 1
ATOM 3165 O O . ILE B 1 133 ? 16.82040 4.73804 39.90637 1.000 39.36143 130 ILE B O 1
ATOM 3170 N N . LYS B 1 134 ? 18.93734 4.01059 39.68147 1.000 37.00553 131 LYS B N 1
ATOM 3171 C CA . LYS B 1 134 ? 19.21632 4.95353 38.60482 1.000 39.76041 131 LYS B CA 1
ATOM 3172 C C . LYS B 1 134 ? 18.39983 4.64070 37.35747 1.000 36.75246 131 LYS B C 1
ATOM 3173 O O . LYS B 1 134 ? 17.99953 5.56083 36.63743 1.000 34.31908 131 LYS B O 1
ATOM 3179 N N . VAL B 1 135 ? 18.13383 3.36125 37.08989 1.000 37.89714 132 VAL B N 1
ATOM 3180 C CA . VAL B 1 135 ? 17.31046 3.00470 35.93912 1.000 37.20735 132 VAL B CA 1
ATOM 3181 C C . VAL B 1 135 ? 15.89075 3.52937 36.11981 1.000 38.02494 132 VAL B C 1
ATOM 3182 O O . VAL B 1 135 ? 15.30905 4.11746 35.20112 1.000 34.59373 132 VAL B O 1
ATOM 3186 N N . ASP B 1 136 ? 15.31911 3.34564 37.31322 1.000 38.55927 133 ASP B N 1
ATOM 3187 C CA . ASP B 1 136 ? 13.95661 3.81213 37.55429 1.000 37.63561 133 ASP B CA 1
ATOM 3188 C C . ASP B 1 136 ? 13.88317 5.33472 37.57195 1.000 35.99001 133 ASP B C 1
ATOM 3189 O O . ASP B 1 136 ? 12.88898 5.91576 37.12233 1.000 35.34153 133 ASP B O 1
ATOM 3194 N N . LEU B 1 137 ? 14.91884 6.00047 38.09100 1.000 34.95647 134 LEU B N 1
ATOM 3195 C CA . LEU B 1 137 ? 14.93914 7.45992 38.05500 1.000 35.45106 134 LEU B CA 1
ATOM 3196 C C . LEU B 1 137 ? 14.99505 7.97022 36.62205 1.000 34.49890 134 LEU B C 1
ATOM 3197 O O . LEU B 1 137 ? 14.31825 8.94473 36.27283 1.000 30.50597 134 LEU B O 1
ATOM 3202 N N . ILE B 1 138 ? 15.79382 7.32000 35.77539 1.000 34.15560 135 ILE B N 1
ATOM 3203 C CA . ILE B 1 138 ? 15.90242 7.74872 34.38602 1.000 34.84986 135 ILE B CA 1
ATOM 3204 C C . ILE B 1 138 ? 14.60769 7.46547 33.63348 1.000 33.74501 135 ILE B C 1
ATOM 3205 O O . ILE B 1 138 ? 14.10333 8.32224 32.89745 1.000 30.65273 135 ILE B O 1
ATOM 3210 N N . ALA B 1 139 ? 14.03743 6.27191 33.81946 1.000 33.94719 136 ALA B N 1
ATOM 3211 C CA . ALA B 1 139 ? 12.83339 5.90577 33.07886 1.000 36.03417 136 ALA B CA 1
ATOM 3212 C C . ALA B 1 139 ? 11.66756 6.82520 33.42061 1.000 35.36960 136 ALA B C 1
ATOM 3213 O O . ALA B 1 139 ? 10.87911 7.19351 32.54140 1.000 32.57477 136 ALA B O 1
ATOM 3215 N N . ASN B 1 140 ? 11.54442 7.21402 34.69064 1.000 35.22082 137 ASN B N 1
ATOM 3216 C CA . ASN B 1 140 ? 10.44005 8.07891 35.08637 1.000 36.16991 137 ASN B CA 1
ATOM 3217 C C . ASN B 1 140 ? 10.68533 9.53264 34.70735 1.000 34.70390 137 ASN B C 1
ATOM 3218 O O . ASN B 1 140 ? 9.72640 10.26964 34.45126 1.000 35.87620 137 ASN B O 1
ATOM 3223 N N . LEU B 1 141 ? 11.94778 9.96282 34.66008 1.000 33.56454 138 LEU B N 1
ATOM 3224 C CA . LEU B 1 141 ? 12.23586 11.32094 34.21219 1.000 33.89333 138 LEU B CA 1
ATOM 3225 C C . LEU B 1 141 ? 11.95424 11.47872 32.72280 1.000 33.07107 138 LEU B C 1
ATOM 3226 O O . LEU B 1 141 ? 11.45366 12.52209 32.28685 1.000 32.18493 138 LEU B O 1
ATOM 3231 N N . SER B 1 142 ? 12.26776 10.45427 31.92603 1.000 32.79173 139 SER B N 1
ATOM 3232 C CA . SER B 1 142 ? 11.94123 10.50407 30.50487 1.000 33.14014 139 SER B CA 1
ATOM 3233 C C . SER B 1 142 ? 10.43370 10.47759 30.29046 1.000 32.43692 139 SER B C 1
ATOM 3234 O O . SER B 1 142 ? 9.90887 11.19547 29.43066 1.000 34.21598 139 SER B O 1
ATOM 3237 N N . LEU B 1 143 ? 9.72437 9.65806 31.07029 1.000 30.98612 140 LEU B N 1
ATOM 3238 C CA . LEU B 1 143 ? 8.27075 9.59010 30.96604 1.000 34.20681 140 LEU B CA 1
ATOM 3239 C C . LEU B 1 143 ? 7.62909 10.93899 31.27041 1.000 33.67857 140 LEU B C 1
ATOM 3240 O O . LEU B 1 143 ? 6.63958 11.32327 30.63603 1.000 33.26130 140 LEU B O 1
ATOM 3245 N N . ALA B 1 144 ? 8.18310 11.67570 32.23250 1.000 35.46941 141 ALA B N 1
ATOM 3246 C CA . ALA B 1 144 ? 7.64129 12.97416 32.60817 1.000 35.10129 141 ALA B CA 1
ATOM 3247 C C . ALA B 1 144 ? 8.05924 14.09600 31.66696 1.000 33.89178 141 ALA B C 1
ATOM 3248 O O . ALA B 1 144 ? 7.45309 15.17219 31.70988 1.000 37.83322 141 ALA B O 1
ATOM 3250 N N . SER B 1 145 ? 9.06554 13.87835 30.82055 1.000 33.47379 142 SER B N 1
ATOM 3251 C CA . SER B 1 145 ? 9.61900 14.94175 29.99199 1.000 34.22193 142 SER B CA 1
ATOM 3252 C C . SER B 1 145 ? 9.35413 14.77745 28.50494 1.000 35.50757 142 SER B C 1
ATOM 3253 O O . SER B 1 145 ? 9.25981 15.78222 27.79685 1.000 35.82312 142 SER B O 1
ATOM 3256 N N . GLY B 1 146 ? 9.24019 13.55141 28.01519 1.000 33.75772 143 GLY B N 1
ATOM 3257 C CA . GLY B 1 146 ? 9.20343 13.27937 26.59126 1.000 34.08242 143 GLY B CA 1
ATOM 3258 C C . GLY B 1 146 ? 7.82511 13.38398 25.97775 1.000 37.00940 143 GLY B C 1
ATOM 3259 O O . GLY B 1 146 ? 6.96320 14.13688 26.44202 1.000 36.51284 143 GLY B O 1
ATOM 3260 N N . SER B 1 147 ? 7.61406 12.60555 24.91195 1.000 35.98134 144 SER B N 1
ATOM 3261 C CA . SER B 1 147 ? 6.37712 12.66763 24.14150 1.000 37.07280 144 SER B CA 1
ATOM 3262 C C . SER B 1 147 ? 5.16024 12.18797 24.92163 1.000 37.09377 144 SER B C 1
ATOM 3263 O O . SER B 1 147 ? 4.03664 12.33871 24.43152 1.000 38.48524 144 SER B O 1
ATOM 3266 N N . LEU B 1 148 ? 5.34974 11.61415 26.10788 1.000 38.53877 145 LEU B N 1
ATOM 3267 C CA . LEU B 1 148 ? 4.24709 11.20962 26.96816 1.000 36.80315 145 LEU B CA 1
ATOM 3268 C C . LEU B 1 148 ? 4.06575 12.15105 28.15049 1.000 39.32799 145 LEU B C 1
ATOM 3269 O O . LEU B 1 148 ? 3.30731 11.83546 29.07406 1.000 39.99951 145 LEU B O 1
ATOM 3274 N N . GLY B 1 149 ? 4.74335 13.29665 28.14518 1.000 38.44700 146 GLY B N 1
ATOM 3275 C CA . GLY B 1 149 ? 4.65292 14.23000 29.24774 1.000 36.00314 146 GLY B CA 1
ATOM 3276 C C . GLY B 1 149 ? 4.84917 15.67521 28.84170 1.000 36.75415 146 GLY B C 1
ATOM 3277 O O . GLY B 1 149 ? 3.96744 16.27930 28.22349 1.000 36.81590 146 GLY B O 1
ATOM 3278 N N . MET B 1 150 ? 6.01636 16.23211 29.17338 1.000 35.06403 147 MET B N 1
ATOM 3279 C CA . MET B 1 150 ? 6.23616 17.66680 29.01373 1.000 37.13791 147 MET B CA 1
ATOM 3280 C C . MET B 1 150 ? 6.10567 18.09785 27.55750 1.000 37.51997 147 MET B C 1
ATOM 3281 O O . MET B 1 150 ? 5.36205 19.03406 27.24322 1.000 39.04155 147 MET B O 1
ATOM 3286 N N . VAL B 1 151 ? 6.82737 17.42990 26.65245 1.000 33.60866 148 VAL B N 1
ATOM 3287 C CA . VAL B 1 151 ? 6.80099 17.82680 25.24545 1.000 38.28765 148 VAL B CA 1
ATOM 3288 C C . VAL B 1 151 ? 5.39734 17.67410 24.67211 1.000 36.83607 148 VAL B C 1
ATOM 3289 O O . VAL B 1 151 ? 4.94453 18.50326 23.87315 1.000 34.40207 148 VAL B O 1
ATOM 3293 N N . ALA B 1 152 ? 4.68474 16.61685 25.06898 1.000 36.57781 149 ALA B N 1
ATOM 3294 C CA . ALA B 1 152 ? 3.29505 16.47668 24.64730 1.000 37.39852 149 ALA B CA 1
ATOM 3295 C C . ALA B 1 152 ? 2.45247 17.63621 25.16038 1.000 39.00367 149 ALA B C 1
ATOM 3296 O O . ALA B 1 152 ? 1.59416 18.15801 24.43949 1.000 39.38328 149 ALA B O 1
ATOM 3298 N N . GLY B 1 153 ? 2.69320 18.06138 26.40256 1.000 38.36444 150 GLY B N 1
ATOM 3299 C CA . GLY B 1 153 ? 1.98575 19.21173 26.93339 1.000 38.45867 150 GLY B CA 1
ATOM 3300 C C . GLY B 1 153 ? 2.29898 20.49604 26.19577 1.000 38.57681 150 GLY B C 1
ATOM 3301 O O . GLY B 1 153 ? 1.42831 21.35904 26.05274 1.000 40.06391 150 GLY B O 1
ATOM 3302 N N . GLN B 1 154 ? 3.53746 20.64543 25.71878 1.000 39.23950 151 GLN B N 1
ATOM 3303 C CA . GLN B 1 154 ? 3.88737 21.83241 24.94457 1.000 40.68463 151 GLN B CA 1
ATOM 3304 C C . GLN B 1 154 ? 3.17546 21.84161 23.59766 1.000 38.71772 151 GLN B C 1
ATOM 3305 O O . GLN B 1 154 ? 2.75188 22.90078 23.12116 1.000 41.25385 151 GLN B O 1
ATOM 3311 N N . VAL B 1 155 ? 3.03495 20.67218 22.97057 1.000 37.12467 152 VAL B N 1
ATOM 3312 C CA . VAL B 1 155 ? 2.34232 20.59239 21.68831 1.000 44.76758 152 VAL B CA 1
ATOM 3313 C C . VAL B 1 155 ? 0.85435 20.86785 21.86852 1.000 46.06326 152 VAL B C 1
ATOM 3314 O O . VAL B 1 155 ? 0.25669 21.64971 21.11964 1.000 45.64455 152 VAL B O 1
ATOM 3318 N N . LEU B 1 156 ? 0.23370 20.23381 22.86720 1.000 41.78322 153 LEU B N 1
ATOM 3319 C CA . LEU B 1 156 ? -1.20108 20.41209 23.06720 1.000 46.17969 153 LEU B CA 1
ATOM 3320 C C . LEU B 1 156 ? -1.53924 21.83000 23.50877 1.000 45.53592 153 LEU B C 1
ATOM 3321 O O . LEU B 1 156 ? -2.60327 22.34946 23.15388 1.000 48.90420 153 LEU B O 1
ATOM 3326 N N . ASP B 1 157 ? -0.65489 22.46961 24.27649 1.000 45.10930 154 ASP B N 1
ATOM 3327 C CA . ASP B 1 157 ? -0.90728 23.84227 24.70073 1.000 46.48287 154 ASP B CA 1
ATOM 3328 C C . ASP B 1 157 ? -0.86160 24.79870 23.51839 1.000 51.56447 154 ASP B C 1
ATOM 3329 O O . ASP B 1 157 ? -1.70132 25.70004 23.40702 1.000 54.86635 154 ASP B O 1
ATOM 3334 N N . MET B 1 158 ? 0.11751 24.61862 22.62979 1.000 47.93184 155 MET B N 1
ATOM 3335 C CA . MET B 1 158 ? 0.20801 25.45594 21.43966 1.000 52.56089 155 MET B CA 1
ATOM 3336 C C . MET B 1 158 ? -0.98662 25.23556 20.51986 1.000 57.25539 155 MET B C 1
ATOM 3337 O O . MET B 1 158 ? -1.53869 26.19253 19.96404 1.000 61.65167 155 MET B O 1
ATOM 3342 N N . GLU B 1 159 ? -1.40942 23.98082 20.35673 1.000 55.95296 156 GLU B N 1
ATOM 3343 C CA . GLU B 1 159 ? -2.56517 23.70032 19.51325 1.000 59.45428 156 GLU B CA 1
ATOM 3344 C C . GLU B 1 159 ? -3.86610 24.13758 20.17074 1.000 62.53629 156 GLU B C 1
ATOM 3345 O O . GLU B 1 159 ? -4.82541 24.48088 19.47093 1.000 65.45957 156 GLU B O 1
ATOM 3351 N N . GLY B 1 160 ? -3.91973 24.13360 21.50453 1.000 61.44339 157 GLY B N 1
ATOM 3352 C CA . GLY B 1 160 ? -5.13714 24.50295 22.20434 1.000 65.34112 157 GLY B CA 1
ATOM 3353 C C . GLY B 1 160 ? -5.54002 25.95138 22.02943 1.000 69.31426 157 GLY B C 1
ATOM 3354 O O . GLY B 1 160 ? -6.69123 26.30104 22.31100 1.000 70.88094 157 GLY B O 1
ATOM 3355 N N . GLU B 1 161 ? -4.61894 26.80138 21.56949 1.000 67.86641 158 GLU B N 1
ATOM 3356 C CA . GLU B 1 161 ? -4.93482 28.20687 21.34725 1.000 72.10806 158 GLU B CA 1
ATOM 3357 C C . GLU B 1 161 ? -5.89702 28.40976 20.18502 1.000 72.95515 158 GLU B C 1
ATOM 3358 O O . GLU B 1 161 ? -6.48396 29.49048 20.06575 1.000 75.79622 158 GLU B O 1
ATOM 3364 N N . HIS B 1 162 ? -6.07221 27.40157 19.33030 1.000 79.06353 159 HIS B N 1
ATOM 3365 C CA . HIS B 1 162 ? -6.97870 27.47893 18.19142 1.000 80.28853 159 HIS B CA 1
ATOM 3366 C C . HIS B 1 162 ? -8.08112 26.42911 18.28797 1.000 77.88157 159 HIS B C 1
ATOM 3367 O O . HIS B 1 162 ? -8.55843 25.92825 17.26878 1.000 78.50826 159 HIS B O 1
ATOM 3374 N N . GLN B 1 163 ? -8.49108 26.08224 19.50771 1.000 72.31053 160 GLN B N 1
AT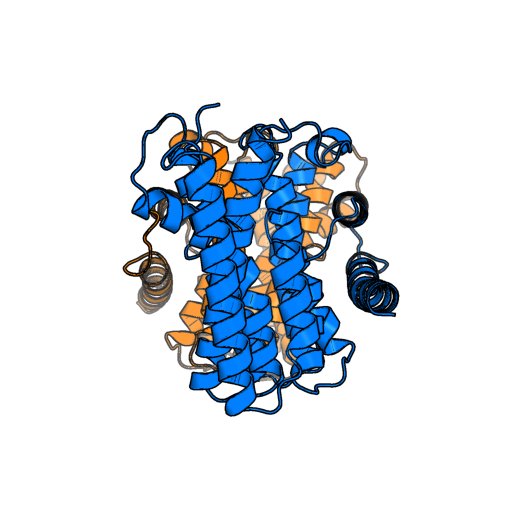OM 3375 C CA . GLN B 1 163 ? -9.47574 25.03260 19.72543 1.000 70.96606 160 GLN B CA 1
ATOM 3376 C C . GLN B 1 163 ? -10.41376 25.43167 20.85572 1.000 68.09626 160 GLN B C 1
ATOM 3377 O O . GLN B 1 163 ? -10.05212 26.21483 21.73915 1.000 67.13973 160 GLN B O 1
ATOM 3383 N N . HIS B 1 164 ? -11.62642 24.87995 20.81856 1.000 66.05118 161 HIS B N 1
ATOM 3384 C CA . HIS B 1 164 ? -12.60108 25.05341 21.89501 1.000 64.50422 161 HIS B CA 1
ATOM 3385 C C . HIS B 1 164 ? -12.37528 23.94119 22.90910 1.000 61.30812 161 HIS B C 1
ATOM 3386 O O . HIS B 1 164 ? -12.83201 22.81044 22.72252 1.000 57.51730 161 HIS B O 1
ATOM 3393 N N . LEU B 1 165 ? -11.66662 24.26145 23.98607 1.000 58.44004 162 LEU B N 1
ATOM 3394 C CA . LEU B 1 165 ? -11.27460 23.28234 24.98639 1.000 55.51965 162 LEU B CA 1
ATOM 3395 C C . LEU B 1 165 ? -12.03267 23.51193 26.28531 1.000 53.37483 162 LEU B C 1
ATOM 3396 O O . LEU B 1 165 ? -12.32027 24.65365 26.65963 1.000 53.34588 162 LEU B O 1
ATOM 3401 N N . SER B 1 166 ? -12.35425 22.41689 26.96390 1.000 50.93291 163 SER B N 1
ATOM 3402 C CA . SER B 1 166 ? -12.91646 22.48215 28.29927 1.000 50.33370 163 SER B CA 1
ATOM 3403 C C . SER B 1 166 ? -11.81188 22.75568 29.31536 1.000 47.85280 163 SER B C 1
ATOM 3404 O O . SER B 1 166 ? -10.61815 22.65485 29.01986 1.000 45.91771 163 SER B O 1
ATOM 3407 N N . LEU B 1 167 ? -12.22195 23.11134 30.53395 1.000 47.95428 164 LEU B N 1
ATOM 3408 C CA . LEU B 1 167 ? -11.24074 23.28749 31.59731 1.000 47.56720 164 LEU B CA 1
ATOM 3409 C C . LEU B 1 167 ? -10.56836 21.96707 31.95237 1.000 46.04914 164 LEU B C 1
ATOM 3410 O O . LEU B 1 167 ? -9.37694 21.94961 32.28188 1.000 46.05608 164 LEU B O 1
ATOM 3415 N N . GLU B 1 168 ? -11.30724 20.85579 31.87664 1.000 45.14688 165 GLU B N 1
ATOM 3416 C CA . GLU B 1 168 ? -10.70934 19.54718 32.12412 1.000 46.79758 165 GLU B CA 1
ATOM 3417 C C . GLU B 1 168 ? -9.61833 19.23848 31.10597 1.000 46.36446 165 GLU B C 1
ATOM 3418 O O . GLU B 1 168 ? -8.55457 18.71709 31.46213 1.000 44.76370 165 GLU B O 1
ATOM 3424 N N . GLU B 1 169 ? -9.86436 19.55259 29.83161 1.000 45.70257 166 GLU B N 1
ATOM 3425 C CA . GLU B 1 169 ? -8.85003 19.32594 28.80756 1.000 46.75375 166 GLU B CA 1
ATOM 3426 C C . GLU B 1 169 ? -7.65679 20.25616 28.99913 1.000 46.03458 166 GLU B C 1
ATOM 3427 O O . GLU B 1 169 ? -6.50560 19.84337 28.81441 1.000 42.80494 166 GLU B O 1
ATOM 3433 N N . LEU B 1 170 ? -7.90802 21.51098 29.38373 1.000 45.16811 167 LEU B N 1
ATOM 3434 C CA . LEU B 1 170 ? -6.80797 22.41660 29.70009 1.000 46.50754 167 LEU B CA 1
ATOM 3435 C C . LEU B 1 170 ? -6.01958 21.93999 30.91255 1.000 46.74977 167 LEU B C 1
ATOM 3436 O O . LEU B 1 170 ? -4.80015 22.13567 30.97374 1.000 45.02572 167 LEU B O 1
ATOM 3441 N N . GLN B 1 171 ? -6.69194 21.31711 31.88289 1.000 45.32951 168 GLN B N 1
ATOM 3442 C CA . GLN B 1 171 ? -5.98142 20.76159 33.02960 1.000 46.64627 168 GLN B CA 1
ATOM 3443 C C . GLN B 1 171 ? -5.09810 19.59424 32.61385 1.000 42.18904 168 GLN B C 1
ATOM 3444 O O . GLN B 1 171 ? -3.98884 19.43074 33.13484 1.000 43.06338 168 GLN B O 1
ATOM 3450 N N . THR B 1 172 ? -5.57732 18.77240 31.67846 1.000 43.13019 169 THR B N 1
ATOM 3451 C CA . THR B 1 172 ? -4.75712 17.69329 31.14029 1.000 41.51118 169 THR B CA 1
ATOM 3452 C C . THR B 1 172 ? -3.51460 18.24233 30.45041 1.000 42.87950 169 THR B C 1
ATOM 3453 O O . THR B 1 172 ? -2.41420 17.69824 30.60597 1.000 44.37897 169 THR B O 1
ATOM 3457 N N . ILE B 1 173 ? -3.67048 19.33174 29.69572 1.000 43.80954 170 ILE B N 1
ATOM 3458 C CA . ILE B 1 173 ? -2.53058 19.95000 29.02363 1.000 42.91096 170 ILE B CA 1
ATOM 3459 C C . ILE B 1 173 ? -1.51572 20.44948 30.04497 1.000 44.64268 170 ILE B C 1
ATOM 3460 O O . ILE B 1 173 ? -0.31297 20.18211 29.93493 1.000 44.15828 170 ILE B O 1
ATOM 3465 N N . HIS B 1 174 ? -1.98535 21.18357 31.05686 1.000 44.16715 171 HIS B N 1
ATOM 3466 C CA . HIS B 1 174 ? -1.07048 21.71248 32.06247 1.000 42.29688 171 HIS B CA 1
ATOM 3467 C C . HIS B 1 174 ? -0.47170 20.60445 32.91731 1.000 42.75859 171 HIS B C 1
ATOM 3468 O O . HIS B 1 174 ? 0.67743 20.71943 33.35933 1.000 39.57311 171 HIS B O 1
ATOM 3475 N N . ALA B 1 175 ? -1.22622 19.52919 33.16004 1.000 41.78344 172 ALA B N 1
ATOM 3476 C CA . ALA B 1 175 ? -0.69435 18.42427 33.94997 1.000 41.30519 172 ALA B CA 1
ATOM 3477 C C . ALA B 1 175 ? 0.50135 17.77730 33.26771 1.000 39.51630 172 ALA B C 1
ATOM 3478 O O . ALA B 1 175 ? 1.39797 17.26180 33.94469 1.000 41.73062 172 ALA B O 1
ATOM 3480 N N . ASN B 1 176 ? 0.53652 17.79516 31.93624 1.000 36.55124 173 ASN B N 1
ATOM 3481 C CA . ASN B 1 176 ? 1.67379 17.25194 31.20644 1.000 40.93198 173 ASN B CA 1
ATOM 3482 C C . ASN B 1 176 ? 2.76468 18.29674 30.99834 1.000 39.00527 173 ASN B C 1
ATOM 3483 O O . ASN B 1 176 ? 3.94432 18.02151 31.23759 1.000 38.01425 173 ASN B O 1
ATOM 3488 N N . LYS B 1 177 ? 2.38239 19.50284 30.57276 1.000 39.09330 174 LYS B N 1
ATOM 3489 C CA . LYS B 1 177 ? 3.37262 20.52398 30.24447 1.000 40.80097 174 LYS B CA 1
ATOM 3490 C C . LYS B 1 177 ? 4.14371 20.97920 31.47789 1.000 40.83124 174 LYS B C 1
ATOM 3491 O O . LYS B 1 177 ? 5.34714 21.25439 31.39716 1.000 39.16065 174 LYS B O 1
ATOM 3497 N N . THR B 1 178 ? 3.47989 21.05785 32.61866 1.000 40.52625 175 THR B N 1
ATOM 3498 C CA . THR B 1 178 ? 4.10048 21.61822 33.81434 1.000 37.39117 175 THR B CA 1
ATOM 3499 C C . THR B 1 178 ? 3.99816 20.70190 35.02382 1.000 38.85331 175 THR B C 1
ATOM 3500 O O . THR B 1 178 ? 4.92751 20.65561 35.83529 1.000 42.72359 175 THR B O 1
ATOM 3504 N N . GLY B 1 179 ? 2.89344 19.96693 35.16290 1.000 38.15519 176 GLY B N 1
ATOM 3505 C CA . GLY B 1 179 ? 2.68435 19.16942 36.35861 1.000 37.41171 176 GLY B CA 1
ATOM 3506 C C . GLY B 1 179 ? 3.63150 17.99245 36.49276 1.000 40.19050 176 GLY B C 1
ATOM 3507 O O . GLY B 1 179 ? 3.97768 17.59927 37.61116 1.000 38.11489 176 GLY B O 1
ATOM 3508 N N . LYS B 1 180 ? 4.06595 17.41599 35.36865 1.000 37.88404 177 LYS B N 1
ATOM 3509 C CA . LYS B 1 180 ? 4.88140 16.20503 35.42404 1.000 38.74034 177 LYS B CA 1
ATOM 3510 C C . LYS B 1 180 ? 6.23630 16.47658 36.06780 1.000 38.35826 177 LYS B C 1
ATOM 3511 O O . LYS B 1 180 ? 6.67346 15.73651 36.95680 1.000 37.76044 177 LYS B O 1
ATOM 3517 N N . LEU B 1 181 ? 6.91786 17.53706 35.62953 1.000 34.14663 178 LEU B N 1
ATOM 3518 C CA . LEU B 1 181 ? 8.20940 17.88598 36.21208 1.000 39.11239 178 LEU B CA 1
ATOM 3519 C C . LEU B 1 181 ? 8.08170 18.49771 37.59877 1.000 39.65024 178 LEU B C 1
ATOM 3520 O O . LEU B 1 181 ? 9.08106 18.57282 38.32182 1.000 35.38866 178 LEU B O 1
ATOM 3525 N N . LEU B 1 182 ? 6.88909 18.95228 37.97881 1.000 35.65487 179 LEU B N 1
ATOM 3526 C CA . LEU B 1 182 ? 6.68391 19.38870 39.35330 1.000 40.45625 179 LEU B CA 1
ATOM 3527 C C . LEU B 1 182 ? 6.35460 18.21818 40.26984 1.000 37.72911 179 LEU B C 1
ATOM 3528 O O . LEU B 1 182 ? 6.62856 18.28332 41.47227 1.000 37.08501 179 LEU B O 1
ATOM 3533 N N . ALA B 1 183 ? 5.78451 17.14398 39.72517 1.000 39.81629 180 ALA B N 1
ATOM 3534 C CA . ALA B 1 183 ? 5.50639 15.94386 40.50137 1.000 39.04541 180 ALA B CA 1
ATOM 3535 C C . ALA B 1 183 ? 6.68071 14.97614 40.53473 1.000 41.75253 180 ALA B C 1
ATOM 3536 O O . ALA B 1 183 ? 6.74236 14.12959 41.43513 1.000 37.40717 180 ALA B O 1
ATOM 3538 N N . TYR B 1 184 ? 7.61051 15.08658 39.58521 1.000 37.74852 181 TYR B N 1
ATOM 3539 C CA . TYR B 1 184 ? 8.76539 14.19333 39.57267 1.000 38.06191 181 TYR B CA 1
ATOM 3540 C C . TYR B 1 184 ? 9.61959 14.25992 40.83701 1.000 38.40938 181 TYR B C 1
ATOM 3541 O O . TYR B 1 184 ? 10.07853 13.19528 41.28485 1.000 37.87425 181 TYR B O 1
ATOM 3550 N N . PRO B 1 185 ? 9.89572 15.42639 41.43826 1.000 36.01659 182 PRO B N 1
ATOM 3551 C CA . PRO B 1 185 ? 10.70797 15.41634 42.66777 1.000 38.89951 182 PRO B CA 1
ATOM 3552 C C . PRO B 1 185 ? 10.11129 14.57387 43.78056 1.000 40.14801 182 PRO B C 1
ATOM 3553 O O . PRO B 1 185 ? 10.85764 14.06325 44.62518 1.000 40.96334 182 PRO B O 1
ATOM 3557 N N . PHE B 1 186 ? 8.78969 14.39599 43.80073 1.000 36.44250 183 PHE B N 1
ATOM 3558 C CA . PHE B 1 186 ? 8.17432 13.55723 44.82265 1.000 40.34411 183 PHE B CA 1
ATOM 3559 C C . PHE B 1 186 ? 8.36973 12.07574 44.52427 1.000 39.53923 183 PHE B C 1
ATOM 3560 O O . PHE B 1 186 ? 8.72151 11.29884 45.41877 1.000 38.32525 183 PHE B O 1
ATOM 3568 N N . GLN B 1 187 ? 8.14728 11.66313 43.27429 1.000 41.15178 184 GLN B N 1
ATOM 3569 C CA . GLN B 1 187 ? 8.34418 10.26050 42.92944 1.000 42.54192 184 GLN B CA 1
ATOM 3570 C C . GLN B 1 187 ? 9.82034 9.89672 42.81721 1.000 40.76664 184 GLN B C 1
ATOM 3571 O O . GLN B 1 187 ? 10.17152 8.72701 43.00469 1.000 42.30509 184 GLN B O 1
ATOM 3577 N N . ALA B 1 188 ? 10.69363 10.86632 42.52990 1.000 36.97230 185 ALA B N 1
ATOM 3578 C CA . ALA B 1 188 ? 12.12504 10.58135 42.53349 1.000 40.63309 185 ALA B CA 1
ATOM 3579 C C . ALA B 1 188 ? 12.62712 10.32264 43.94822 1.000 40.19676 185 ALA B C 1
ATOM 3580 O O . ALA B 1 188 ? 13.40700 9.39032 44.17537 1.000 39.66426 185 ALA B O 1
ATOM 3582 N N . ALA B 1 189 ? 12.19019 11.13732 44.91244 1.000 38.88828 186 ALA B N 1
ATOM 3583 C CA . ALA B 1 189 ? 12.55739 10.89902 46.30417 1.000 44.47703 186 ALA B CA 1
ATOM 3584 C C . ALA B 1 189 ? 12.00188 9.57005 46.79666 1.000 42.13183 186 ALA B C 1
ATOM 3585 O O . ALA B 1 189 ? 12.65363 8.86711 47.57774 1.000 39.32605 186 ALA B O 1
ATOM 3587 N N . ALA B 1 190 ? 10.79896 9.20632 46.34352 1.000 40.56889 187 ALA B N 1
ATOM 3588 C CA . ALA B 1 190 ? 10.21052 7.93123 46.73909 1.000 44.25519 187 ALA B CA 1
ATOM 3589 C C . ALA B 1 190 ? 11.01766 6.75793 46.19808 1.000 46.62623 187 ALA B C 1
ATOM 3590 O O . ALA B 1 190 ? 11.17247 5.73717 46.87883 1.000 46.99242 187 ALA B O 1
ATOM 3592 N N . ILE B 1 191 ? 11.53898 6.88423 44.97602 1.000 41.82267 188 ILE B N 1
ATOM 3593 C CA . ILE B 1 191 ? 12.36380 5.82382 44.40600 1.000 43.33624 188 ILE B CA 1
ATOM 3594 C C . ILE B 1 191 ? 13.69048 5.72071 45.14942 1.000 41.29447 188 ILE B C 1
ATOM 3595 O O . ILE B 1 191 ? 14.17024 4.61846 45.44158 1.000 37.63911 188 ILE B O 1
ATOM 3600 N N . ILE B 1 192 ? 14.30172 6.86395 45.47036 1.000 40.59464 189 ILE B N 1
ATOM 3601 C CA . ILE B 1 192 ? 15.57572 6.85545 46.18554 1.000 42.85655 189 ILE B CA 1
ATOM 3602 C C . ILE B 1 192 ? 15.39463 6.29090 47.58895 1.000 46.82709 189 ILE B C 1
ATOM 3603 O O . ILE B 1 192 ? 16.23675 5.52981 48.08341 1.000 43.45118 189 ILE B O 1
ATOM 3608 N N . ALA B 1 193 ? 14.29052 6.64761 48.24926 1.000 45.17730 190 ALA B N 1
ATOM 3609 C CA . ALA B 1 193 ? 13.95346 6.09374 49.55479 1.000 44.69560 190 ALA B CA 1
ATOM 3610 C C . ALA B 1 193 ? 13.48764 4.64558 49.48254 1.000 47.42923 190 ALA B C 1
ATOM 3611 O O . ALA B 1 193 ? 13.25981 4.03914 50.53552 1.000 46.86457 190 ALA B O 1
ATOM 3613 N N . GLU B 1 194 ? 13.33672 4.08944 48.27818 1.000 46.36681 191 GLU B N 1
ATOM 3614 C CA . GLU B 1 194 ? 12.94313 2.69257 48.08391 1.000 46.78216 191 GLU B CA 1
ATOM 3615 C C . GLU B 1 194 ? 11.59768 2.39605 48.74235 1.000 49.30309 191 GLU B C 1
ATOM 3616 O O . GLU B 1 194 ? 11.41287 1.36082 49.38505 1.000 50.56115 191 GLU B O 1
ATOM 3622 N N . LEU B 1 195 ? 10.64902 3.31265 48.57752 1.000 51.03697 192 LEU B N 1
ATOM 3623 C CA . LEU B 1 195 ? 9.32704 3.15603 49.15902 1.000 52.40675 192 LEU B CA 1
ATOM 3624 C C . LEU B 1 195 ? 8.51096 2.13522 48.36919 1.000 55.43424 192 LEU B C 1
ATOM 3625 O O . LEU B 1 195 ? 8.86265 1.74067 47.25442 1.000 58.58020 192 LEU B O 1
ATOM 3630 N N . SER B 1 196 ? 7.40567 1.70137 48.96778 1.000 58.97376 193 SER B N 1
ATOM 3631 C CA . SER B 1 196 ? 6.53053 0.74992 48.30565 1.000 61.60070 193 SER B CA 1
ATOM 3632 C C . SER B 1 196 ? 5.87149 1.40189 47.09095 1.000 61.05689 193 SER B C 1
ATOM 3633 O O . SER B 1 196 ? 5.74181 2.62740 47.03149 1.000 60.14117 193 SER B O 1
ATOM 3636 N N . PRO B 1 197 ? 5.46078 0.60516 46.09920 1.000 66.50687 194 PRO B N 1
ATOM 3637 C CA . PRO B 1 197 ? 4.77229 1.19328 44.93870 1.000 66.13201 194 PRO B CA 1
ATOM 3638 C C . PRO B 1 197 ? 3.50913 1.95099 45.30733 1.000 64.99593 194 PRO B C 1
ATOM 3639 O O . PRO B 1 197 ? 3.17539 2.93588 44.63718 1.000 62.83352 194 PRO B O 1
ATOM 3643 N N . GLU B 1 198 ? 2.79981 1.53322 46.35929 1.000 69.81605 195 GLU B N 1
ATOM 3644 C CA . GLU B 1 198 ? 1.60756 2.26662 46.77293 1.000 71.21967 195 GLU B CA 1
ATOM 3645 C C . GLU B 1 198 ? 1.97449 3.62287 47.36243 1.000 69.88876 195 GLU B C 1
ATOM 3646 O O . GLU B 1 198 ? 1.25400 4.60813 47.16387 1.000 68.79404 195 GLU B O 1
ATOM 3652 N N . MET B 1 199 ? 3.09376 3.69301 48.08772 1.000 63.45157 196 MET B N 1
ATOM 3653 C CA . MET B 1 199 ? 3.55751 4.96292 48.63222 1.000 61.70164 196 MET B CA 1
ATOM 3654 C C . MET B 1 199 ? 4.12851 5.88081 47.56106 1.000 58.03559 196 MET B C 1
ATOM 3655 O O . MET B 1 199 ? 4.14013 7.10158 47.75197 1.000 55.15062 196 MET B O 1
ATOM 3660 N N . GLN B 1 200 ? 4.60884 5.33004 46.44614 1.000 57.51671 197 GLN B N 1
ATOM 3661 C CA . GLN B 1 200 ? 5.11654 6.18860 45.38261 1.000 57.76394 197 GLN B CA 1
ATOM 3662 C C . GLN B 1 200 ? 3.98314 6.92952 44.68605 1.000 53.36010 197 GLN B C 1
ATOM 3663 O O . GLN B 1 200 ? 4.11873 8.11481 44.36179 1.000 51.09563 197 GLN B O 1
ATOM 3669 N N . VAL B 1 201 ? 2.85441 6.25462 44.45384 1.000 52.82311 198 VAL B N 1
ATOM 3670 C CA . VAL B 1 201 ? 1.74061 6.92327 43.79137 1.000 54.97691 198 VAL B CA 1
ATOM 3671 C C . VAL B 1 201 ? 1.07388 7.91641 44.73414 1.000 52.57921 198 VAL B C 1
ATOM 3672 O O . VAL B 1 201 ? 0.48911 8.90873 44.28399 1.000 52.54181 198 VAL B O 1
ATOM 3676 N N . LYS B 1 202 ? 1.15715 7.68554 46.04756 1.000 51.55383 199 LYS B N 1
ATOM 3677 C CA . LYS B 1 202 ? 0.60354 8.64944 46.99210 1.000 53.04305 199 LYS B CA 1
ATOM 3678 C C . LYS B 1 202 ? 1.49040 9.88193 47.09800 1.000 50.25465 199 LYS B C 1
ATOM 3679 O O . LYS B 1 202 ? 0.98947 11.00082 47.25503 1.000 50.25255 199 LYS B O 1
ATOM 3685 N N . LEU B 1 203 ? 2.80988 9.70032 47.01415 1.000 46.65922 200 LEU B N 1
ATOM 3686 C CA . LEU B 1 203 ? 3.69998 10.85464 46.96775 1.000 50.11969 200 LEU B CA 1
ATOM 3687 C C . LEU B 1 203 ? 3.60527 11.56487 45.62408 1.000 46.76275 200 LEU B C 1
ATOM 3688 O O . LEU B 1 203 ? 3.69744 12.79613 45.56222 1.000 42.56560 200 LEU B O 1
ATOM 3693 N N . LYS B 1 204 ? 3.40577 10.80913 44.53986 1.000 46.59990 201 LYS B N 1
ATOM 3694 C CA . LYS B 1 204 ? 3.24772 11.43211 43.22898 1.000 46.72635 201 LYS B CA 1
ATOM 3695 C C . LYS B 1 204 ? 1.97373 12.26376 43.16916 1.000 46.41646 201 LYS B C 1
ATOM 3696 O O . LYS B 1 204 ? 1.94428 13.32692 42.53758 1.000 43.10515 201 LYS B O 1
ATOM 3702 N N . THR B 1 205 ? 0.91058 11.79549 43.82544 1.000 46.23361 202 THR B N 1
ATOM 3703 C CA . THR B 1 205 ? -0.32757 12.56357 43.87311 1.000 44.81495 202 THR B CA 1
ATOM 3704 C C . THR B 1 205 ? -0.11697 13.90209 44.57452 1.000 46.01400 202 THR B C 1
ATOM 3705 O O . THR B 1 205 ? -0.67535 14.92316 44.15585 1.000 45.98123 202 THR B O 1
ATOM 3709 N N . VAL B 1 206 ? 0.70176 13.92242 45.63221 1.000 46.01834 203 VAL B N 1
ATOM 3710 C CA . VAL B 1 206 ? 0.98965 15.17789 46.32488 1.000 45.44495 203 VAL B CA 1
ATOM 3711 C C . VAL B 1 206 ? 1.70134 16.15006 45.39365 1.000 43.05817 203 VAL B C 1
ATOM 3712 O O . VAL B 1 206 ? 1.38495 17.34589 45.35931 1.000 41.63564 203 VAL B O 1
ATOM 3716 N N . GLY B 1 207 ? 2.67907 15.65635 44.63039 1.000 44.42691 204 GLY B N 1
ATOM 3717 C CA . GLY B 1 207 ? 3.36784 16.51285 43.68021 1.000 40.91994 204 GLY B CA 1
ATOM 3718 C C . GLY B 1 207 ? 2.46571 17.00933 42.56921 1.000 42.21055 204 GLY B C 1
ATOM 3719 O O . GLY B 1 207 ? 2.64597 18.12225 42.06753 1.000 42.06986 204 GLY B O 1
ATOM 3720 N N . GLU B 1 208 ? 1.48424 16.19885 42.16911 1.000 37.51889 205 GLU B N 1
ATOM 3721 C CA . GLU B 1 208 ? 0.54197 16.64312 41.14872 1.000 44.96980 205 GLU B CA 1
ATOM 3722 C C . GLU B 1 208 ? -0.35400 17.75675 41.67516 1.000 42.84132 205 GLU B C 1
ATOM 3723 O O . GLU B 1 208 ? -0.67899 18.69749 40.94160 1.000 43.27589 205 GLU B O 1
ATOM 3729 N N . LEU B 1 209 ? -0.75604 17.67300 42.94550 1.000 43.79533 206 LEU B N 1
ATOM 3730 C CA . LEU B 1 209 ? -1.58198 18.72369 43.53291 1.000 44.54110 206 LEU B CA 1
ATOM 3731 C C . LEU B 1 209 ? -0.80865 20.03137 43.64424 1.000 44.49284 206 LEU B C 1
ATOM 3732 O O . LEU B 1 209 ? -1.32362 21.10060 43.29642 1.000 45.65312 206 LEU B O 1
ATOM 3737 N N . ILE B 1 210 ? 0.43345 19.96429 44.12816 1.000 44.16363 207 ILE B N 1
ATOM 3738 C CA . ILE B 1 210 ? 1.25845 21.16466 44.22778 1.000 43.77600 207 ILE B CA 1
ATOM 3739 C C . ILE B 1 210 ? 1.52300 21.74394 42.84423 1.000 45.17885 207 ILE B C 1
ATOM 3740 O O . ILE B 1 210 ? 1.52192 22.96721 42.65553 1.000 46.35683 207 ILE B O 1
ATOM 3745 N N . GLY B 1 211 ? 1.73840 20.87674 41.85189 1.000 44.14039 208 GLY B N 1
ATOM 3746 C CA . GLY B 1 211 ? 1.93841 21.35565 40.49515 1.000 45.27480 208 GLY B CA 1
ATOM 3747 C C . GLY B 1 211 ? 0.71202 22.03565 39.92201 1.000 46.49918 208 GLY B C 1
ATOM 3748 O O . GLY B 1 211 ? 0.82956 23.00788 39.17023 1.000 46.94136 208 GLY B O 1
ATOM 3749 N N . LEU B 1 212 ? -0.47746 21.53717 40.26540 1.000 46.90145 209 LEU B N 1
ATOM 3750 C CA . LEU B 1 212 ? -1.71169 22.17657 39.82389 1.000 47.26268 209 LEU B CA 1
ATOM 3751 C C . LEU B 1 212 ? -1.84946 23.57153 40.42042 1.000 48.31432 209 LEU B C 1
ATOM 3752 O O . LEU B 1 212 ? -2.10452 24.54381 39.70036 1.000 50.12050 209 LEU B O 1
ATOM 3757 N N . ALA B 1 213 ? -1.68323 23.68783 41.74069 1.000 48.94770 210 ALA B N 1
ATOM 3758 C CA . ALA B 1 213 ? -1.78411 24.99173 42.38783 1.000 52.55015 210 ALA B CA 1
ATOM 3759 C C . ALA B 1 213 ? -0.67011 25.92635 41.94047 1.000 53.87783 210 ALA B C 1
ATOM 3760 O O . ALA B 1 213 ? -0.86645 27.14570 41.88914 1.000 54.93081 210 ALA B O 1
ATOM 3762 N N . PHE B 1 214 ? 0.50459 25.37808 41.62278 1.000 52.13027 211 PHE B N 1
ATOM 3763 C CA . PHE B 1 214 ? 1.57510 26.19705 41.06656 1.000 50.87537 211 PHE B CA 1
ATOM 3764 C C . PHE B 1 214 ? 1.15949 26.79438 39.72664 1.000 54.53820 211 PHE B C 1
ATOM 3765 O O . PHE B 1 214 ? 1.51084 27.93698 39.41089 1.000 57.48088 211 PHE B O 1
ATOM 3773 N N . GLN B 1 215 ? 0.39414 26.03957 38.93311 1.000 52.22432 212 GLN B N 1
ATOM 3774 C CA . GLN B 1 215 ? -0.10872 26.55304 37.66167 1.000 53.66109 212 GLN B CA 1
ATOM 3775 C C . GLN B 1 215 ? -1.13840 27.65531 37.88189 1.000 56.89350 212 GLN B C 1
ATOM 3776 O O . GLN B 1 215 ? -1.07881 28.71303 37.24382 1.000 59.63010 212 GLN B O 1
ATOM 3782 N N . VAL B 1 216 ? -2.09423 27.42075 38.78324 1.000 57.41833 213 VAL B N 1
ATOM 3783 C CA . VAL B 1 216 ? -3.13017 28.41130 39.06028 1.000 58.90839 213 VAL B CA 1
ATOM 3784 C C . VAL B 1 216 ? -2.52517 29.65573 39.69533 1.000 62.80016 213 VAL B C 1
ATOM 3785 O O . VAL B 1 216 ? -2.95902 30.78252 39.42510 1.000 62.55219 213 VAL B O 1
ATOM 3789 N N . ARG B 1 217 ? -1.51656 29.47350 40.55017 1.000 60.50284 214 ARG B N 1
ATOM 3790 C CA . ARG B 1 217 ? -0.88052 30.61575 41.19534 1.000 63.21486 214 ARG B CA 1
ATOM 3791 C C . ARG B 1 217 ? -0.15335 31.48816 40.18043 1.000 68.25741 214 ARG B C 1
ATOM 3792 O O . ARG B 1 217 ? -0.17275 32.72008 40.28268 1.000 70.41335 214 ARG B O 1
ATOM 3800 N N . ASP B 1 218 ? 0.49052 30.86818 39.18844 1.000 64.54439 215 ASP B N 1
ATOM 3801 C CA . ASP B 1 218 ? 1.19443 31.64257 38.17228 1.000 66.33444 215 ASP B CA 1
ATOM 3802 C C . ASP B 1 218 ? 0.23584 32.45299 37.30969 1.000 71.29786 215 ASP B C 1
ATOM 3803 O O . ASP B 1 218 ? 0.57173 33.56943 36.90118 1.000 76.48959 215 ASP B O 1
ATOM 3808 N N . ASP B 1 219 ? -0.95353 31.91983 37.02291 1.000 70.20580 216 ASP B N 1
ATOM 3809 C CA . ASP B 1 219 ? -1.90931 32.65846 36.20286 1.000 73.62685 216 ASP B CA 1
ATOM 3810 C C . ASP B 1 219 ? -2.45951 33.86615 36.95091 1.000 76.68615 216 ASP B C 1
ATOM 3811 O O . ASP B 1 219 ? -2.51022 34.97593 36.40736 1.000 81.10864 216 ASP B O 1
ATOM 3816 N N . VAL B 1 220 ? -2.87670 33.67000 38.20414 1.000 76.27974 217 VAL B N 1
ATOM 3817 C CA . VAL B 1 220 ? -3.41367 34.76807 38.99924 1.000 79.82944 217 VAL B CA 1
ATOM 3818 C C . VAL B 1 220 ? -2.34507 35.75540 39.43218 1.000 85.50871 217 VAL B C 1
ATOM 3819 O O . VAL B 1 220 ? -2.67771 36.83348 39.93785 1.000 88.90194 217 VAL B O 1
ATOM 3823 N N . LEU B 1 221 ? -1.07104 35.41470 39.25255 1.000 79.72559 218 LEU B N 1
ATOM 3824 C CA . LEU B 1 221 ? 0.01916 36.34219 39.51561 1.000 83.68464 218 LEU B CA 1
ATOM 3825 C C . LEU B 1 221 ? 0.48416 37.07603 38.26859 1.000 89.58290 218 LEU B C 1
ATOM 3826 O O . LEU B 1 221 ? 0.95303 38.21394 38.37348 1.000 97.43540 218 LEU B O 1
ATOM 3831 N N . ASP B 1 222 ? 0.35963 36.45485 37.09216 1.000 84.92057 219 ASP B N 1
ATOM 3832 C CA . ASP B 1 222 ? 0.69135 37.13621 35.84704 1.000 87.35879 219 ASP B CA 1
ATOM 3833 C C . ASP B 1 222 ? -0.24576 38.30151 35.56188 1.000 95.46554 219 ASP B C 1
ATOM 3834 O O . ASP B 1 222 ? 0.13784 39.22554 34.83599 1.000 101.20733 219 ASP B O 1
ATOM 3839 N N . VAL B 1 223 ? -1.45728 38.27977 36.11383 1.000 97.91112 220 VAL B N 1
ATOM 3840 C CA . VAL B 1 223 ? -2.38327 39.39007 35.93005 1.000 99.14577 220 VAL B CA 1
ATOM 3841 C C . VAL B 1 223 ? -2.15461 40.49476 36.95957 1.000 105.89971 220 VAL B C 1
ATOM 3842 O O . VAL B 1 223 ? -2.47816 41.65794 36.69760 1.000 106.80308 220 VAL B O 1
ATOM 3846 N N . THR B 1 224 ? -1.60089 40.15962 38.12395 1.000 116.71977 221 THR B N 1
ATOM 3847 C CA . THR B 1 224 ? -1.30186 41.13314 39.17296 1.000 119.51085 221 THR B CA 1
ATOM 3848 C C . THR 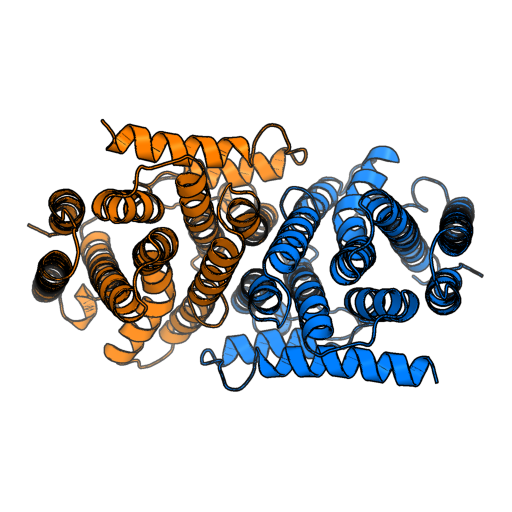B 1 224 ? 0.16382 41.54689 39.15594 1.000 123.62252 221 THR B C 1
ATOM 3849 O O . THR B 1 224 ? 0.78077 41.72691 40.20969 1.000 124.56413 221 THR B O 1
ATOM 3853 N N . ALA B 1 225 ? 0.74436 41.70024 37.96977 1.000 123.51270 222 ALA B N 1
ATOM 3854 C CA . ALA B 1 225 ? 2.14595 42.08273 37.84144 1.000 124.47332 222 ALA B CA 1
ATOM 3855 C C . ALA B 1 225 ? 2.38893 42.83359 36.53620 1.000 126.06515 222 ALA B C 1
ATOM 3856 O O . ALA B 1 225 ? 2.10992 42.32027 35.45233 1.000 126.36779 222 ALA B O 1
ATOM 3858 N N . LYS B 1 242 ? -6.80079 34.52094 28.02765 1.000 76.20184 239 LYS B N 1
ATOM 3859 C CA . LYS B 1 242 ? -7.88503 33.95374 27.23288 1.000 81.55865 239 LYS B CA 1
ATOM 3860 C C . LYS B 1 242 ? -8.37097 32.64249 27.83805 1.000 81.01238 239 LYS B C 1
ATOM 3861 O O . LYS B 1 242 ? -9.55738 32.48149 28.12494 1.000 79.48254 239 LYS B O 1
ATOM 3867 N N . SER B 1 243 ? -7.44386 31.70449 28.02868 1.000 79.34034 240 SER B N 1
ATOM 3868 C CA . SER B 1 243 ? -7.73201 30.42810 28.66998 1.000 77.87056 240 SER B CA 1
ATOM 3869 C C . SER B 1 243 ? -7.02404 30.30033 30.01680 1.000 75.58311 240 SER B C 1
ATOM 3870 O O . SER B 1 243 ? -6.67487 29.19582 30.44091 1.000 71.16161 240 SER B O 1
ATOM 3873 N N . THR B 1 244 ? -6.80510 31.42285 30.69645 1.000 76.65851 241 THR B N 1
ATOM 3874 C CA . THR B 1 244 ? -6.17723 31.40369 32.00698 1.000 76.24824 241 THR B CA 1
ATOM 3875 C C . THR B 1 244 ? -7.21223 31.09810 33.08653 1.000 76.09628 241 THR B C 1
ATOM 3876 O O . THR B 1 244 ? -8.42223 31.21301 32.87442 1.000 76.12013 241 THR B O 1
ATOM 3880 N N . TYR B 1 245 ? -6.71749 30.69764 34.25722 1.000 74.38353 242 TYR B N 1
ATOM 3881 C CA . TYR B 1 245 ? -7.61796 30.43969 35.37937 1.000 74.26162 242 TYR B CA 1
ATOM 3882 C C . TYR B 1 245 ? -8.38819 31.67642 35.82204 1.000 78.86158 242 TYR B C 1
ATOM 3883 O O . TYR B 1 245 ? -9.60623 31.54988 36.06307 1.000 76.55491 242 TYR B O 1
ATOM 3892 N N . PRO B 1 246 ? -7.79633 32.86776 35.95497 1.000 89.71912 243 PRO B N 1
ATOM 3893 C CA . PRO B 1 246 ? -8.61124 34.05417 36.25493 1.000 92.52580 243 PRO B CA 1
ATOM 3894 C C . PRO B 1 246 ? -9.50636 34.49017 35.10371 1.000 91.92247 243 PRO B C 1
ATOM 3895 O O . PRO B 1 246 ? -10.37879 35.34413 35.31486 1.000 93.92770 243 PRO B O 1
ATOM 3899 N N . ALA B 1 247 ? -9.32004 33.95010 33.89858 1.000 80.88553 244 ALA B N 1
ATOM 3900 C CA . ALA B 1 247 ? -10.20203 34.30306 32.79394 1.000 79.37387 244 ALA B CA 1
ATOM 3901 C C . ALA B 1 247 ? -11.36793 33.33221 32.66587 1.000 78.32261 244 ALA B C 1
ATOM 3902 O O . ALA B 1 247 ? -12.48048 33.74205 32.31982 1.000 78.13651 244 ALA B O 1
ATOM 3904 N N . LEU B 1 248 ? -11.13397 32.05048 32.94812 1.000 76.10249 245 LEU B N 1
ATOM 3905 C CA . LEU B 1 248 ? -12.15864 31.01796 32.82733 1.000 72.67030 245 LEU B CA 1
ATOM 3906 C C . LEU B 1 248 ? -13.02401 30.95152 34.08321 1.000 73.44536 245 LEU B C 1
ATOM 3907 O O . LEU B 1 248 ? -14.23271 31.18499 34.02517 1.000 74.92411 245 LEU B O 1
ATOM 3912 N N . LEU B 1 249 ? -12.42047 30.61995 35.22164 1.000 72.14801 246 LEU B N 1
ATOM 3913 C CA . LEU B 1 249 ? -13.12384 30.69168 36.49854 1.000 72.68105 246 LEU B CA 1
ATOM 3914 C C . LEU B 1 249 ? -13.33471 32.13709 36.93429 1.000 75.28811 246 LEU B C 1
ATOM 3915 O O . LEU B 1 249 ? -14.47876 32.58395 37.06991 1.000 82.54154 246 LEU B O 1
ATOM 3920 N N . GLY B 1 250 ? -12.24510 32.88882 37.11386 1.000 79.26498 247 GLY B N 1
ATOM 3921 C CA . GLY B 1 250 ? -12.31181 34.26273 37.57233 1.000 80.21828 247 GLY B CA 1
ATOM 3922 C C . GLY B 1 250 ? -11.24488 34.47599 38.63105 1.000 81.43784 247 GLY B C 1
ATOM 3923 O O . GLY B 1 250 ? -10.68540 33.50017 39.14276 1.000 78.67927 247 GLY B O 1
ATOM 3924 N N . LEU B 1 251 ? -10.94320 35.72715 38.98815 1.000 81.03481 248 LEU B N 1
ATOM 3925 C CA . LEU B 1 251 ? -9.78332 35.97072 39.84823 1.000 81.91185 248 LEU B CA 1
ATOM 3926 C C . LEU B 1 251 ? -9.99660 35.44222 41.26545 1.000 80.66775 248 LEU B C 1
ATOM 3927 O O . LEU B 1 251 ? -9.09768 34.81821 41.84322 1.000 78.29350 248 LEU B O 1
ATOM 3932 N N . GLU B 1 252 ? -11.17646 35.67508 41.84234 1.000 80.89900 249 GLU B N 1
ATOM 3933 C CA . GLU B 1 252 ? -11.38075 35.34715 43.25043 1.000 80.61758 249 GLU B CA 1
ATOM 3934 C C . GLU B 1 252 ? -11.51744 33.84502 43.45738 1.000 78.01154 249 GLU B C 1
ATOM 3935 O O . GLU B 1 252 ? -10.95331 33.28709 44.40605 1.000 77.50605 249 GLU B O 1
ATOM 3941 N N . GLU B 1 253 ? -12.24744 33.17450 42.57268 1.000 77.21758 250 GLU B N 1
ATOM 3942 C CA . GLU B 1 253 ? -12.47059 31.74560 42.70838 1.000 75.65131 250 GLU B CA 1
ATOM 3943 C C . GLU B 1 253 ? -11.26650 30.93208 42.26440 1.000 72.69635 250 GLU B C 1
ATOM 3944 O O . GLU B 1 253 ? -11.12656 29.78050 42.68876 1.000 70.65411 250 GLU B O 1
ATOM 3950 N N . SER B 1 254 ? -10.39666 31.49402 41.42071 1.000 77.16953 251 SER B N 1
ATOM 3951 C CA . SER B 1 254 ? -9.13279 30.82039 41.14326 1.000 74.13923 251 SER B CA 1
ATOM 3952 C C . SER B 1 254 ? -8.22317 30.83149 42.36665 1.000 73.92619 251 SER B C 1
ATOM 3953 O O . SER B 1 254 ? -7.47556 29.87433 42.59770 1.000 71.72719 251 SER B O 1
ATOM 3956 N N . ILE B 1 255 ? -8.25833 31.90934 43.15342 1.000 71.80861 252 ILE B N 1
ATOM 3957 C CA . ILE B 1 255 ? -7.48823 31.93814 44.39233 1.000 72.84259 252 ILE B CA 1
ATOM 3958 C C . ILE B 1 255 ? -8.03564 30.91547 45.38059 1.000 72.07448 252 ILE B C 1
ATOM 3959 O O . ILE B 1 255 ? -7.27316 30.23834 46.08157 1.000 72.38665 252 ILE B O 1
ATOM 3964 N N . ALA B 1 256 ? -9.36238 30.77622 45.44495 1.000 71.09880 253 ALA B N 1
ATOM 3965 C CA . ALA B 1 256 ? -9.95067 29.74249 46.28962 1.000 69.74463 253 ALA B CA 1
ATOM 3966 C C . ALA B 1 256 ? -9.56252 28.34987 45.80655 1.000 66.73437 253 ALA B C 1
ATOM 3967 O O . ALA B 1 256 ? -9.22399 27.47966 46.61739 1.000 65.09107 253 ALA B O 1
ATOM 3969 N N . PHE B 1 257 ? -9.59592 28.12318 44.48857 1.000 66.98096 254 PHE B N 1
ATOM 3970 C CA . PHE B 1 257 ? -9.20692 26.82335 43.94798 1.000 67.13392 254 PHE B CA 1
ATOM 3971 C C . PHE B 1 257 ? -7.71946 26.55723 44.13983 1.000 64.13503 254 PHE B C 1
ATOM 3972 O O . PHE B 1 257 ? -7.31396 25.40115 44.30701 1.000 61.64435 254 PHE B O 1
ATOM 3980 N N . CYS B 1 258 ? -6.89604 27.60623 44.11746 1.000 63.12057 255 CYS B N 1
ATOM 3981 C CA . CYS B 1 258 ? -5.47036 27.43674 44.37354 1.000 62.95878 255 CYS B CA 1
ATOM 3982 C C . CYS B 1 258 ? -5.22168 27.05382 45.82723 1.000 63.57388 255 CYS B C 1
ATOM 3983 O O . CYS B 1 258 ? -4.46973 26.11519 46.11513 1.000 61.81559 255 CYS B O 1
ATOM 3986 N N . ASN B 1 259 ? -5.86026 27.76228 46.75924 1.000 63.19534 256 ASN B N 1
ATOM 3987 C CA . ASN B 1 259 ? -5.65626 27.48192 48.17393 1.000 64.28725 256 ASN B CA 1
ATOM 3988 C C . ASN B 1 259 ? -6.33742 26.18949 48.60654 1.000 64.15684 256 ASN B C 1
ATOM 3989 O O . ASN B 1 259 ? -5.80824 25.47797 49.46797 1.000 64.32148 256 ASN B O 1
ATOM 3994 N N . GLN B 1 260 ? -7.49892 25.86279 48.03144 1.000 62.77945 257 GLN B N 1
ATOM 3995 C CA . GLN B 1 260 ? -8.14938 24.60776 48.39416 1.000 62.20755 257 GLN B CA 1
ATOM 3996 C C . GLN B 1 260 ? -7.36007 23.40994 47.88186 1.000 60.88594 257 GLN B C 1
ATOM 3997 O O . GLN B 1 260 ? -7.38227 22.34243 48.50450 1.000 61.19151 257 GLN B O 1
ATOM 4003 N N . THR B 1 261 ? -6.64773 23.57073 46.76389 1.000 62.23973 258 THR B N 1
ATOM 4004 C CA . THR B 1 261 ? -5.77176 22.50718 46.28619 1.000 60.73126 258 THR B CA 1
ATOM 4005 C C . THR B 1 261 ? -4.56495 22.34605 47.20366 1.000 58.44726 258 THR B C 1
ATOM 4006 O O . THR B 1 261 ? -4.11407 21.22240 47.45644 1.000 58.13951 258 THR B O 1
ATOM 4010 N N . LEU B 1 262 ? -4.04375 23.45779 47.73116 1.000 57.84255 259 LEU B N 1
ATOM 4011 C CA . LEU B 1 262 ? -2.96280 23.37939 48.70856 1.000 58.30016 259 LEU B CA 1
ATOM 4012 C C . LEU B 1 262 ? -3.42452 22.72874 50.00618 1.000 57.83270 259 LEU B C 1
ATOM 4013 O O . LEU B 1 262 ? -2.62410 22.08354 50.69317 1.000 60.43733 259 LEU B O 1
ATOM 4018 N N . ASP B 1 263 ? -4.70130 22.88958 50.36088 1.000 57.83746 260 ASP B N 1
ATOM 4019 C CA . ASP B 1 263 ? -5.23367 22.19178 51.52610 1.000 59.02460 260 ASP B CA 1
ATOM 4020 C C . ASP B 1 263 ? -5.27707 20.68796 51.28981 1.000 58.11042 260 ASP B C 1
ATOM 4021 O O . ASP B 1 263 ? -4.96143 19.90225 52.19115 1.000 59.87625 260 ASP B O 1
ATOM 4026 N N . GLN B 1 264 ? -5.66732 20.26984 50.08301 1.000 55.26742 261 GLN B N 1
ATOM 4027 C CA . GLN B 1 264 ? -5.66433 18.84806 49.75537 1.000 57.60839 261 GLN B CA 1
ATOM 4028 C C . GLN B 1 264 ? -4.25014 18.28300 49.78818 1.000 58.16165 261 GLN B C 1
ATOM 4029 O O . GLN B 1 264 ? -4.03959 17.13822 50.20658 1.000 59.77978 261 GLN B O 1
ATOM 4035 N N . ALA B 1 265 ? -3.26691 19.07414 49.34978 1.000 58.00444 262 ALA B N 1
ATOM 4036 C CA . ALA B 1 265 ? -1.87769 18.63335 49.41030 1.000 59.47561 262 ALA B CA 1
ATOM 4037 C C . ALA B 1 265 ? -1.43820 18.40122 50.84935 1.000 59.58849 262 ALA B C 1
ATOM 4038 O O . ALA B 1 265 ? -0.71483 17.44143 51.13797 1.000 59.04767 262 ALA B O 1
ATOM 4040 N N . ASN B 1 266 ? -1.87283 19.26613 51.76922 1.000 56.77618 263 ASN B N 1
ATOM 4041 C CA . ASN B 1 266 ? -1.52638 19.08230 53.17411 1.000 60.64696 263 ASN B CA 1
ATOM 4042 C C . ASN B 1 266 ? -2.23213 17.87285 53.77653 1.000 60.57530 263 ASN B C 1
ATOM 4043 O O . ASN B 1 266 ? -1.68808 17.23068 54.68208 1.000 63.04819 263 ASN B O 1
ATOM 4048 N N . GLU B 1 267 ? -3.43257 17.54352 53.29223 1.000 58.98739 264 GLU B N 1
ATOM 4049 C CA . GLU B 1 267 ? -4.11300 16.34011 53.76340 1.000 62.58443 264 GLU B CA 1
ATOM 4050 C C . GLU B 1 267 ? -3.37759 15.08484 53.30985 1.000 63.28909 264 GLU B C 1
ATOM 4051 O O . GLU B 1 267 ? -3.09633 14.19330 54.11945 1.000 65.31704 264 GLU B O 1
ATOM 4057 N N . LYS B 1 268 ? -3.05264 14.99779 52.01709 1.000 62.56970 265 LYS B N 1
ATOM 4058 C CA . LYS B 1 268 ? -2.32860 13.83142 51.52340 1.000 62.42355 265 LYS B CA 1
ATOM 4059 C C . LYS B 1 268 ? -0.95960 13.70347 52.18156 1.000 60.43789 265 LYS B C 1
ATOM 4060 O O . LYS B 1 268 ? -0.48615 12.58514 52.41238 1.000 61.39249 265 LYS B O 1
ATOM 4066 N N . LEU B 1 269 ? -0.31872 14.83033 52.50535 1.000 60.15823 266 LEU B N 1
ATOM 4067 C CA . LEU B 1 269 ? 0.96010 14.78434 53.20916 1.000 60.52068 266 LEU B CA 1
ATOM 4068 C C . LEU B 1 269 ? 0.79516 14.21833 54.61468 1.000 65.88225 266 LEU B C 1
ATOM 4069 O O . LEU B 1 269 ? 1.52374 13.30287 55.01504 1.000 64.59760 266 LEU B O 1
ATOM 4074 N N . GLU B 1 270 ? -0.15482 14.75685 55.38399 1.000 62.08724 267 GLU B N 1
ATOM 4075 C CA . GLU B 1 270 ? -0.38055 14.24509 56.73118 1.000 66.22677 267 GLU B CA 1
ATOM 4076 C C . GLU B 1 270 ? -0.84539 12.79521 56.70692 1.000 65.64360 267 GLU B C 1
ATOM 4077 O O . GLU B 1 270 ? -0.49622 12.01716 57.60144 1.000 65.10049 267 GLU B O 1
ATOM 4083 N N . GLU B 1 271 ? -1.62697 12.41281 55.69509 1.000 70.11204 268 GLU B N 1
ATOM 4084 C CA . GLU B 1 271 ? -2.01979 11.01500 55.55507 1.000 70.94653 268 GLU B CA 1
ATOM 4085 C C . GLU B 1 271 ? -0.80483 10.12678 55.32217 1.000 70.36807 268 GLU B C 1
ATOM 4086 O O . GLU B 1 271 ? -0.68243 9.05626 55.92987 1.000 73.78784 268 GLU B O 1
ATOM 4092 N N . ILE B 1 272 ? 0.11172 10.56294 54.45399 1.000 65.63791 269 ILE B N 1
ATOM 4093 C CA . ILE B 1 272 ? 1.34436 9.81494 54.22588 1.000 66.10764 269 ILE B CA 1
ATOM 4094 C C . ILE B 1 272 ? 2.16652 9.73138 55.50500 1.000 66.84625 269 ILE B C 1
ATOM 4095 O O . ILE B 1 272 ? 2.80687 8.70766 55.77767 1.000 64.39733 269 ILE B O 1
ATOM 4100 N N . ALA B 1 273 ? 2.13857 10.78418 56.32632 1.000 67.34802 270 ALA B N 1
ATOM 4101 C CA . ALA B 1 273 ? 2.91410 10.78453 57.56084 1.000 66.87676 270 ALA B CA 1
ATOM 4102 C C . ALA B 1 273 ? 2.42452 9.74464 58.56052 1.000 71.51295 270 ALA B C 1
ATOM 4103 O O . ALA B 1 273 ? 3.17697 9.37808 59.46871 1.000 67.95527 270 ALA B O 1
ATOM 4105 N N . GLN B 1 274 ? 1.18937 9.26345 58.42098 1.000 65.48848 271 GLN B N 1
ATOM 4106 C CA . GLN B 1 274 ? 0.67397 8.24208 59.32134 1.000 66.06525 271 GLN B CA 1
ATOM 4107 C C . GLN B 1 274 ? 1.02786 6.82587 58.88954 1.000 65.07538 271 GLN B C 1
ATOM 4108 O O . GLN B 1 274 ? 0.92342 5.90369 59.70571 1.000 67.47713 271 GLN B O 1
ATOM 4114 N N . GLN B 1 275 ? 1.44299 6.62676 57.63898 1.000 65.64112 272 GLN B N 1
ATOM 4115 C CA . GLN B 1 275 ? 1.79250 5.29677 57.15465 1.000 65.81542 272 GLN B CA 1
ATOM 4116 C C . GLN B 1 275 ? 3.27999 4.99037 57.24096 1.000 64.12235 272 GLN B C 1
ATOM 4117 O O . GLN B 1 275 ? 3.64782 3.83565 57.47851 1.000 63.20438 272 GLN B O 1
ATOM 4123 N N . LEU B 1 276 ? 4.14003 5.98057 57.05400 1.000 62.72428 273 LEU B N 1
ATOM 4124 C CA . LEU B 1 276 ? 5.57634 5.80237 57.17712 1.000 60.87490 273 LEU B CA 1
ATOM 4125 C C . LEU B 1 276 ? 6.16604 7.05940 57.80023 1.000 61.56802 273 LEU B C 1
ATOM 4126 O O . LEU B 1 276 ? 5.53448 8.11986 57.77917 1.000 60.72160 273 LEU B O 1
ATOM 4131 N N . PRO B 1 277 ? 7.36118 6.96086 58.38285 1.000 62.11151 274 PRO B N 1
ATOM 4132 C CA . PRO B 1 277 ? 8.00023 8.15449 58.96254 1.000 63.95186 274 PRO B CA 1
ATOM 4133 C C . PRO B 1 277 ? 8.19143 9.23845 57.91393 1.000 61.78612 274 PRO B C 1
ATOM 4134 O O . PRO B 1 277 ? 8.81742 9.02096 56.87396 1.000 60.58478 274 PRO B O 1
ATOM 4138 N N . PHE B 1 278 ? 7.64188 10.42075 58.19826 1.000 62.49866 275 PHE B N 1
ATOM 4139 C CA . PHE B 1 278 ? 7.60874 11.49458 57.20954 1.000 61.55493 275 PHE B CA 1
ATOM 4140 C C . PHE B 1 278 ? 7.36427 12.80527 57.95733 1.000 63.46855 275 PHE B C 1
ATOM 4141 O O . PHE B 1 278 ? 6.23472 13.08038 58.36944 1.000 66.36134 275 PHE B O 1
ATOM 4149 N N . GLU B 1 279 ? 8.42245 13.59440 58.12717 1.000 62.75535 276 GLU B N 1
ATOM 4150 C CA . GLU B 1 279 ? 8.31647 14.89308 58.78434 1.000 68.45204 276 GLU B CA 1
ATOM 4151 C C . GLU B 1 279 ? 7.87379 15.92002 57.75108 1.000 69.95674 276 GLU B C 1
ATOM 4152 O O . GLU B 1 279 ? 8.62203 16.24250 56.82342 1.000 70.53993 276 GLU B O 1
ATOM 4158 N N . THR B 1 280 ? 6.66104 16.44004 57.91688 1.000 73.45914 277 THR B N 1
ATOM 4159 C CA . THR B 1 280 ? 5.98513 17.19920 56.87658 1.000 70.19183 277 THR B CA 1
ATOM 4160 C C . THR B 1 280 ? 6.14508 18.70683 57.01359 1.000 73.18528 277 THR B C 1
ATOM 4161 O O . THR B 1 280 ? 5.70998 19.43779 56.12016 1.000 72.33702 277 THR B O 1
ATOM 4165 N N . GLU B 1 281 ? 6.75907 19.19300 58.09420 1.000 76.86166 278 GLU B N 1
ATOM 4166 C CA . GLU B 1 281 ? 6.76909 20.63269 58.34088 1.000 77.60617 278 GLU B CA 1
ATOM 4167 C C . GLU B 1 281 ? 7.51072 21.38634 57.24280 1.000 78.69160 278 GLU B C 1
ATOM 4168 O O . GLU B 1 281 ? 7.10096 22.48578 56.85418 1.000 81.68882 278 GLU B O 1
ATOM 4174 N N . SER B 1 282 ? 8.60327 20.81686 56.72890 1.000 73.83988 279 SER B N 1
ATOM 4175 C CA . SER B 1 282 ? 9.33097 21.48062 55.65062 1.000 70.12696 279 SER B CA 1
ATOM 4176 C C . SER B 1 282 ? 8.51886 21.50055 54.36131 1.000 67.74908 279 SER B C 1
ATOM 4177 O O . SER B 1 282 ? 8.50528 22.50870 53.64510 1.000 66.05776 279 SER B O 1
ATOM 4180 N N . ILE B 1 283 ? 7.83937 20.39645 54.04731 1.000 65.92988 280 ILE B N 1
ATOM 4181 C CA . ILE B 1 283 ? 7.03423 20.34147 52.83185 1.000 63.34333 280 ILE B CA 1
ATOM 4182 C C . ILE B 1 283 ? 5.80302 21.22754 52.96584 1.000 64.44876 280 ILE B C 1
ATOM 4183 O O . ILE B 1 283 ? 5.42263 21.93034 52.02200 1.000 64.27903 280 ILE B O 1
ATOM 4188 N N . VAL B 1 284 ? 5.15694 21.20712 54.13479 1.000 64.80363 281 VAL B N 1
ATOM 4189 C CA . VAL B 1 284 ? 3.99516 22.06482 54.35020 1.000 64.18113 281 VAL B CA 1
ATOM 4190 C C . VAL B 1 284 ? 4.39385 23.53300 54.27956 1.000 64.49272 281 VAL B C 1
ATOM 4191 O O . VAL B 1 284 ? 3.61853 24.37379 53.80615 1.000 65.76434 281 VAL B O 1
ATOM 4195 N N . SER B 1 285 ? 5.61177 23.86339 54.71890 1.000 64.46106 282 SER B N 1
ATOM 4196 C CA . SER B 1 285 ? 6.07776 25.24520 54.64534 1.000 65.50485 282 SER B CA 1
ATOM 4197 C C . SER B 1 285 ? 6.13970 25.73120 53.20299 1.000 63.48340 282 SER B C 1
ATOM 4198 O O . SER B 1 285 ? 5.77294 26.87484 52.90802 1.000 65.38777 282 SER B O 1
ATOM 4201 N N . VAL B 1 286 ? 6.60183 24.87598 52.28896 1.000 64.04665 283 VAL B N 1
ATOM 4202 C CA . VAL B 1 286 ? 6.62956 25.25292 50.88045 1.000 62.94716 283 VAL B CA 1
ATOM 4203 C C . VAL B 1 286 ? 5.21614 25.31117 50.31255 1.000 61.76543 283 VAL B C 1
ATOM 4204 O O . VAL B 1 286 ? 4.92192 26.14456 49.44667 1.000 65.36001 283 VAL B O 1
ATOM 4208 N N . VAL B 1 287 ? 4.31820 24.44492 50.79064 1.000 63.13450 284 VAL B N 1
ATOM 4209 C CA . VAL B 1 287 ?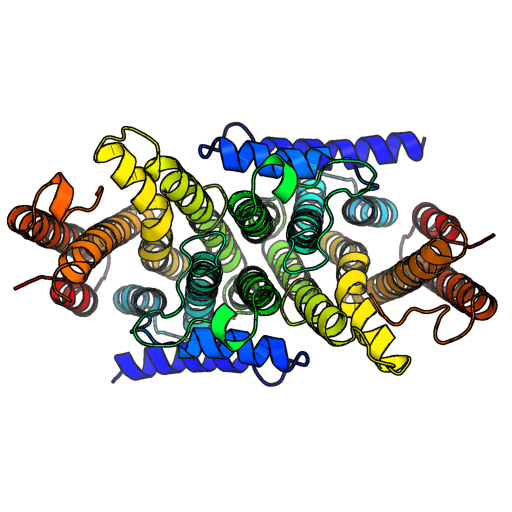 2.92636 24.49259 50.34675 1.000 64.71245 284 VAL B CA 1
ATOM 4210 C C . VAL B 1 287 ? 2.27571 25.80074 50.77772 1.000 68.11252 284 VAL B C 1
ATOM 4211 O O . VAL B 1 287 ? 1.55524 26.44081 50.00092 1.000 66.99143 284 VAL B O 1
ATOM 4215 N N . GLU B 1 288 ? 2.52153 26.22096 52.02168 1.000 64.47327 285 GLU B N 1
ATOM 4216 C CA . GLU B 1 288 ? 1.95089 27.46763 52.51792 1.000 65.43531 285 GLU B CA 1
ATOM 4217 C C . GLU B 1 288 ? 2.57843 28.69310 51.86786 1.000 64.51816 285 GLU B C 1
ATOM 4218 O O . GLU B 1 288 ? 1.93776 29.74885 51.82137 1.000 65.84699 285 GLU B O 1
ATOM 4224 N N . SER B 1 289 ? 3.81342 28.58190 51.37135 1.000 65.25939 286 SER B N 1
ATOM 4225 C CA . SER B 1 289 ? 4.42160 29.69260 50.64947 1.000 65.99068 286 SER B CA 1
ATOM 4226 C C . SER B 1 289 ? 3.72748 29.95648 49.32100 1.000 66.72377 286 SER B C 1
ATOM 4227 O O . SER B 1 289 ? 3.86357 31.05408 48.77089 1.000 67.48589 286 SER B O 1
ATOM 4230 N N . LEU B 1 290 ? 2.99188 28.97895 48.79594 1.000 65.74054 287 LEU B N 1
ATOM 4231 C CA . LEU B 1 290 ? 2.22446 29.15539 47.57251 1.000 67.08866 287 LEU B CA 1
ATOM 4232 C C . LEU B 1 290 ? 0.82813 29.70431 47.82289 1.000 67.62449 287 LEU B C 1
ATOM 4233 O O . LEU B 1 290 ? 0.15332 30.09608 46.86515 1.000 68.23777 287 LEU B O 1
ATOM 4238 N N . ARG B 1 291 ? 0.37870 29.73145 49.07418 1.000 65.39563 288 ARG B N 1
ATOM 4239 C CA . ARG B 1 291 ? -0.95743 30.21956 49.38036 1.000 69.64136 288 ARG B CA 1
ATOM 4240 C C . ARG B 1 291 ? -1.03329 31.72362 49.15171 1.000 73.65577 288 ARG B C 1
ATOM 4241 O O . ARG B 1 291 ? -0.09176 32.46406 49.45078 1.000 72.77591 288 ARG B O 1
ATOM 4249 N N . ILE B 1 292 ? -2.16237 32.17280 48.61291 1.000 79.16141 289 ILE B N 1
ATOM 4250 C CA . ILE B 1 292 ? -2.35063 33.56290 48.21849 1.000 82.95358 289 ILE B CA 1
ATOM 4251 C C . ILE B 1 292 ? -3.20751 34.25522 49.26532 1.000 90.70974 289 ILE B C 1
ATOM 4252 O O . ILE B 1 292 ? -4.28903 33.76358 49.61380 1.000 90.71996 289 ILE B O 1
ATOM 4257 N N . ASN B 1 293 ? -2.72878 35.40233 49.74823 1.000 101.16398 290 ASN B N 1
ATOM 4258 C CA . ASN B 1 293 ? -3.35772 36.17943 50.82084 1.000 106.35501 290 ASN B CA 1
ATOM 4259 C C . ASN B 1 293 ? -3.98911 35.29702 51.89691 1.000 104.55628 290 ASN B C 1
ATOM 4260 O O . ASN B 1 293 ? -3.35383 34.36805 52.39862 1.000 98.75415 290 ASN B O 1
#

B-factor: mean 55.99, std 19.83, range [27.27, 176.66]

Nearest PDB structures (foldseek):
  9ddy-assembly1_A  TM=1.004E+00  e=2.167E-37  Streptococcus pneumoniae TIGR4
  9ddy-assembly1_B  TM=9.860E-01  e=8.857E-33  Streptococcus pneumoniae TIGR4
  4lfe-assembly1_A  TM=9.785E-01  e=3.716E-24  Streptococcus uberis 0140J
  4lfg-assembly1_B  TM=9.775E-01  e=5.249E-24  Streptococcus uberis 0140J
  3p8l-assembly1_B  TM=9.778E-01  e=7.500E-19  Enterococcus faecalis

Solvent-accessible surface area: 22015 Å² total; per-residue (Å²): 97,85,78,100,94,51,112,70,11,30,52,83,0,47,58,14,2,66,106,22,0,10,154,81,19,91,0,88,26,0,93,100,0,0,14,33,18,2,88,27,46,29,99,20,6,21,0,6,0,0,0,2,0,0,75,4,13,124,34,114,38,90,100,3,6,2,47,0,0,0,0,0,9,1,0,29,8,0,6,47,4,0,17,6,2,49,36,33,66,83,45,60,137,80,160,70,85,65,5,5,10,102,120,46,32,68,13,14,0,4,0,0,0,1,0,0,1,0,2,0,0,4,10,0,5,120,6,115,24,79,26,91,19,19,4,53,0,0,20,31,0,1,76,9,0,0,0,19,0,4,0,0,0,7,0,41,19,49,77,5,46,115,103,183,27,52,56,134,84,3,56,59,8,17,51,8,49,31,7,67,4,2,3,4,0,0,30,0,0,0,8,15,25,139,32,56,107,93,18,41,80,24,0,66,53,0,0,75,30,2,1,45,0,36,27,0,55,52,10,1,66,100,74,89,77,126,121,118,73,21,36,0,19,74,63,59,29,66,152,74,0,53,47,38,0,27,89,2,0,71,75,0,29,107,30,0,91,49,0,31,144,101,22,103,25,85,4,105,28,0,35,59,14,0,72,60,4,61,24,181,167,117,58,103,111,9,36,54,57,0,43,54,13,0,70,105,16,0,9,156,79,22,84,0,89,38,0,94,101,0,0,23,39,15,4,90,31,48,40,88,26,19,15,0,4,0,0,0,11,0,0,46,6,13,105,37,108,24,121,60,10,13,0,51,0,0,0,0,0,15,0,0,26,8,0,8,50,5,0,12,5,3,52,35,38,78,82,45,62,146,72,177,79,125,58,5,5,14,112,104,49,33,68,13,10,0,3,0,0,0,1,0,0,1,0,2,0,0,4,8,0,6,112,4,134,26,78,24,90,18,15,3,52,0,0,19,38,0,2,88,5,0,0,0,28,0,4,0,0,0,8,0,36,33,51,40,10,129,146,95,194,53,56,50,127,78,14,55,68,9,25,48,11,51,30,8,55,4,1,2,0,0,0,25,0,0,0,12,13,20,132,31,47,96,113,23,48,88,72,0,71,52,0,0,69,26,3,2,46,0,32,25,0,60,53,23,2,60,108,84,90,124,216,58,47,5,21,60,74,81,14,84,142,90,0,34,55,42,0,25,90,2,0,70,73,0,31,96,76,0,100,44,0,31,138,94,29,102,14,102,14,107,51,0,40,68,9,0,74,63,7,69,26,158